Protein AF-0000000078542014 (afdb_homodimer)

Organism: NCBI:txid53326

Sequence (682 aa):
MGPLLVRSERTQERKVWVCLFTCMTTRAVHLEAVIDNSTAQFLLAFRRFIARRGAPELVLSDNAPTFKLGREVLTNELVKMKDEEIIHNFTTEHNFRWNFITPLSPWKGGFYERLVGSVKTALKKTIPRQILDLPKLQTLICEVEAVLNTRPITSVPTNTAEEAYVLRPIDLISPYFRLGQLNGPVGTRAFYNESNETDSQASITLYYTVLRESLDAFWNIWRKEYLQLLGEKNILLPNKKQGARKGPSVGDVVLMKQENTPRSRWPLGLVIGLNKSTDGAYRSAQVRTSKNTILDRSINQLLPLEITAATEETAKGTSTGPTPSRIQPTRAAKQKRANRNMGPLLVRSERTQERKVWVCLFTCMTTRAVHLEAVIDNSTAQFLLAFRRFIARRGAPELVLSDNAPTFKLGREVLTNELVKMKDEEIIHNFTTEHNFRWNFITPLSPWKGGFYERLVGSVKTALKKTIPRQILDLPKLQTLICEVEAVLNTRPITSVPTNTAEEAYVLRPIDLISPYFRLGQLNGPVGTRAFYNESNETDSQASITLYYTVLRESLDAFWNIWRKEYLQLLGEKNILLPNKKQGARKGPSVGDVVLMKQENTPRSRWPLGLVIGLNKSTDGAYRSAQVRTSKNTILDRSINQLLPLEITAATEETAKGTSTGPTPSRIQPTRAAKQKRANRN

Radius of gyration: 29.12 Å; Cα contacts (8 Å, |Δi|>4): 968; chains: 2; bounding box: 64×90×136 Å

InterPro domains:
  IPR001584 Integrase, catalytic core [PS50994] (1-169)
  IPR012337 Ribonuclease H-like superfamily [SSF53098] (11-159)
  IPR036397 Ribonuclease H superfamily [G3DSA:3.30.420.10] (1-176)
  IPR040676 Domain of unknown function DUF5641 [PF18701] (209-305)

Structure (mmCIF, N/CA/C/O backbone):
data_AF-0000000078542014-model_v1
#
loop_
_entity.id
_entity.type
_entity.pdbx_description
1 polymer 'Integrase catalytic domain-containing protein'
#
loop_
_atom_site.group_PDB
_atom_site.id
_atom_site.type_symbol
_atom_site.label_atom_id
_atom_site.label_alt_id
_atom_site.label_comp_id
_atom_site.label_asym_id
_atom_site.label_entity_id
_atom_site.label_seq_id
_atom_site.pdbx_PDB_ins_code
_atom_site.Cartn_x
_atom_site.Cartn_y
_atom_site.Cartn_z
_atom_site.occupancy
_atom_site.B_iso_or_equiv
_atom_site.auth_seq_id
_atom_site.auth_comp_id
_atom_site.auth_asym_id
_atom_site.auth_atom_id
_atom_site.pdbx_PDB_model_num
ATOM 1 N N . MET A 1 1 ? 9.289 15.68 -7.492 1 81.25 1 MET A N 1
ATOM 2 C CA . MET A 1 1 ? 9.961 16.641 -6.613 1 81.25 1 MET A CA 1
ATOM 3 C C . MET A 1 1 ? 11.43 16.266 -6.438 1 81.25 1 MET A C 1
ATOM 5 O O . MET A 1 1 ? 11.766 15.086 -6.305 1 81.25 1 MET A O 1
ATOM 9 N N . GLY A 1 2 ? 12.297 17.094 -6.469 1 79.56 2 GLY A N 1
ATOM 10 C CA . GLY A 1 2 ? 13.734 16.891 -6.316 1 79.56 2 GLY A CA 1
ATOM 11 C C . GLY A 1 2 ? 14.555 17.969 -7.008 1 79.56 2 GLY A C 1
ATOM 12 O O . GLY A 1 2 ? 14.008 18.938 -7.523 1 79.56 2 GLY A O 1
ATOM 13 N N . PRO A 1 3 ? 15.852 17.969 -6.887 1 85.38 3 PRO A N 1
ATOM 14 C CA . PRO A 1 3 ? 16.656 16.875 -6.348 1 85.38 3 PRO A CA 1
ATOM 15 C C . PRO A 1 3 ? 16.812 16.953 -4.832 1 85.38 3 PRO A C 1
ATOM 17 O O . PRO A 1 3 ? 16.891 18.047 -4.273 1 85.38 3 PRO A O 1
ATOM 20 N N . LEU A 1 4 ? 16.812 15.75 -4.25 1 85 4 LEU A N 1
ATOM 21 C CA . LEU A 1 4 ? 17.188 15.555 -2.855 1 85 4 LEU A CA 1
ATOM 22 C C . LEU A 1 4 ? 18.547 14.875 -2.748 1 85 4 LEU A C 1
ATOM 24 O O . LEU A 1 4 ? 18.906 14.062 -3.6 1 85 4 LEU A O 1
ATOM 28 N N . LEU A 1 5 ? 19.297 15.234 -1.814 1 83 5 LEU A N 1
ATOM 29 C CA . LEU A 1 5 ? 20.625 14.648 -1.667 1 83 5 LEU A CA 1
ATOM 30 C C . LEU A 1 5 ? 20.625 13.562 -0.597 1 83 5 LEU A C 1
ATOM 32 O O . LEU A 1 5 ? 20.188 13.797 0.533 1 83 5 LEU A O 1
ATOM 36 N N . VAL A 1 6 ? 21.031 12.375 -1.06 1 83.12 6 VAL A N 1
ATOM 37 C CA . VAL A 1 6 ? 21.109 11.258 -0.126 1 83.12 6 VAL A CA 1
ATOM 38 C C . VAL A 1 6 ? 22.531 10.703 -0.094 1 83.12 6 VAL A C 1
ATOM 40 O O . VAL A 1 6 ? 23.281 10.852 -1.061 1 83.12 6 VAL A O 1
ATOM 43 N N . ARG A 1 7 ? 22.797 10.094 1.01 1 80.12 7 ARG A N 1
ATOM 44 C CA . ARG A 1 7 ? 24.109 9.484 1.174 1 80.12 7 ARG A CA 1
ATOM 45 C C . ARG A 1 7 ? 24.219 8.188 0.382 1 80.12 7 ARG A C 1
ATOM 47 O O . ARG A 1 7 ? 23.281 7.395 0.354 1 80.12 7 ARG A O 1
ATOM 54 N N . SER A 1 8 ? 25.266 8.086 -0.461 1 72.88 8 SER A N 1
ATOM 55 C CA . SER A 1 8 ? 25.516 6.855 -1.208 1 72.88 8 SER A CA 1
ATOM 56 C C . SER A 1 8 ? 26.797 6.18 -0.755 1 72.88 8 SER A C 1
ATOM 58 O O . SER A 1 8 ? 27.656 6.812 -0.132 1 72.88 8 SER A O 1
ATOM 60 N N . GLU A 1 9 ? 26.766 4.82 -0.744 1 61.41 9 GLU A N 1
ATOM 61 C CA . GLU A 1 9 ? 27.953 4.062 -0.34 1 61.41 9 GLU A CA 1
ATOM 62 C C . GLU A 1 9 ? 29.203 4.535 -1.085 1 61.41 9 GLU A C 1
ATOM 64 O O . GLU A 1 9 ? 30.297 4.535 -0.529 1 61.41 9 GLU A O 1
ATOM 69 N N . ARG A 1 10 ? 29.016 4.777 -2.355 1 54.25 10 ARG A N 1
ATOM 70 C CA . ARG A 1 10 ? 30.188 5.004 -3.184 1 54.25 10 ARG A CA 1
ATOM 71 C C . ARG A 1 10 ? 30.625 6.465 -3.135 1 54.25 10 ARG A C 1
ATOM 73 O O . ARG A 1 10 ? 31.828 6.762 -3.094 1 54.25 10 ARG A O 1
ATOM 80 N N . THR A 1 11 ? 29.578 7.227 -3.443 1 59.88 11 THR A N 1
ATOM 81 C CA . THR A 1 11 ? 29.844 8.664 -3.518 1 59.88 11 THR A CA 1
ATOM 82 C C . THR A 1 11 ? 29.281 9.375 -2.293 1 59.88 11 THR A C 1
ATOM 84 O O . THR A 1 11 ? 28.438 8.828 -1.573 1 59.88 11 THR A O 1
ATOM 87 N N . GLN A 1 12 ? 29.859 10.5 -1.961 1 66.06 12 GLN A N 1
ATOM 88 C CA . GLN A 1 12 ? 29.453 11.32 -0.822 1 66.06 12 GLN A CA 1
ATOM 89 C C . GLN A 1 12 ? 28 11.727 -0.926 1 66.06 12 GLN A C 1
ATOM 91 O O . GLN A 1 12 ? 27.281 11.758 0.079 1 66.06 12 GLN A O 1
ATOM 96 N N . GLU A 1 13 ? 27.484 11.914 -2.232 1 77.31 13 GLU A N 1
ATOM 97 C CA . GLU A 1 13 ? 26.109 12.375 -2.344 1 77.31 13 GLU A CA 1
ATOM 98 C C . GLU A 1 13 ? 25.5 11.977 -3.686 1 77.31 13 GLU A C 1
ATOM 100 O O . GLU A 1 13 ? 26.188 11.953 -4.707 1 77.31 13 GLU A O 1
ATOM 105 N N . ARG A 1 14 ? 24.312 11.469 -3.625 1 83 14 ARG A N 1
ATOM 106 C CA . ARG A 1 14 ? 23.547 11.156 -4.828 1 83 14 ARG A CA 1
ATOM 107 C C . ARG A 1 14 ? 22.219 11.914 -4.852 1 83 14 ARG A C 1
ATOM 109 O O . ARG A 1 14 ? 21.562 12.07 -3.814 1 83 14 ARG A O 1
ATOM 116 N N . LYS A 1 15 ? 21.938 12.344 -6.035 1 86.19 15 LYS A N 1
ATOM 117 C CA . LYS A 1 15 ? 20.672 13.039 -6.207 1 86.19 15 LYS A CA 1
ATOM 118 C C . LYS A 1 15 ? 19.531 12.047 -6.422 1 86.19 15 LYS A C 1
ATOM 120 O O . LYS A 1 15 ? 19.672 11.086 -7.184 1 86.19 15 LYS A O 1
ATOM 125 N N . VAL A 1 16 ? 18.453 12.242 -5.664 1 89.5 16 VAL A N 1
ATOM 126 C CA . VAL A 1 16 ? 17.266 11.414 -5.793 1 89.5 16 VAL A CA 1
ATOM 127 C C . VAL A 1 16 ? 16.031 12.305 -5.914 1 89.5 16 VAL A C 1
ATOM 129 O O . VAL A 1 16 ? 16.094 13.5 -5.613 1 89.5 16 VAL A O 1
ATOM 132 N N . TRP A 1 17 ? 14.977 11.758 -6.469 1 89.69 17 TRP A N 1
ATOM 133 C CA . TRP A 1 17 ? 13.711 12.461 -6.633 1 89.69 17 TRP A CA 1
ATOM 134 C C . TRP A 1 17 ? 12.562 11.68 -5.992 1 89.69 17 TRP A C 1
ATOM 136 O O . TRP A 1 17 ? 12.727 10.508 -5.637 1 89.69 17 TRP A O 1
ATOM 146 N N . VAL A 1 18 ? 11.508 12.336 -5.762 1 91.69 18 VAL A N 1
ATOM 147 C CA . VAL A 1 18 ? 10.297 11.711 -5.242 1 91.69 18 VAL A CA 1
ATOM 148 C C . VAL A 1 18 ? 9.133 11.953 -6.199 1 91.69 18 VAL A C 1
ATOM 150 O O . VAL A 1 18 ? 8.844 13.102 -6.547 1 91.69 18 VAL A O 1
ATOM 153 N N . CYS A 1 19 ? 8.578 10.891 -6.684 1 90.62 19 CYS A N 1
ATOM 154 C CA . CYS A 1 19 ? 7.355 10.977 -7.48 1 90.62 19 CYS A CA 1
ATOM 155 C C . CYS A 1 19 ? 6.125 11.078 -6.586 1 90.62 19 CYS A C 1
ATOM 157 O O . CYS A 1 19 ? 5.961 10.281 -5.656 1 90.62 19 CYS A O 1
ATOM 159 N N . LEU A 1 20 ? 5.348 12.062 -6.891 1 91.25 20 LEU A N 1
ATOM 160 C CA . LEU A 1 20 ? 4.125 12.273 -6.121 1 91.25 20 LEU A CA 1
ATOM 161 C C . LEU A 1 20 ? 2.893 12.039 -6.988 1 91.25 20 LEU A C 1
ATOM 163 O O . LEU A 1 20 ? 2.748 12.648 -8.047 1 91.25 20 LEU A O 1
ATOM 167 N N . PHE A 1 21 ? 2.045 11.055 -6.582 1 90 21 PHE A N 1
ATOM 168 C CA . PHE A 1 21 ? 0.749 10.789 -7.195 1 90 21 PHE A CA 1
ATOM 169 C C . PHE A 1 21 ? -0.384 11.195 -6.262 1 90 21 PHE A C 1
ATOM 171 O O . PHE A 1 21 ? -0.331 10.93 -5.059 1 90 21 PHE A O 1
ATOM 178 N N . THR A 1 22 ? -1.318 11.898 -6.754 1 89.88 22 THR A N 1
ATOM 179 C CA . THR A 1 22 ? -2.484 12.266 -5.957 1 89.88 22 THR A CA 1
ATOM 180 C C . THR A 1 22 ? -3.771 11.812 -6.641 1 89.88 22 THR A C 1
ATOM 182 O O . THR A 1 22 ? -3.898 11.914 -7.863 1 89.88 22 THR A O 1
ATOM 185 N N . CYS A 1 23 ? -4.605 11.25 -5.887 1 89.56 23 CYS A N 1
ATOM 186 C CA . CYS A 1 23 ? -5.891 10.812 -6.414 1 89.56 23 CYS A CA 1
ATOM 187 C C . CYS A 1 23 ? -6.953 11.891 -6.242 1 89.56 23 CYS A C 1
ATOM 189 O O . CYS A 1 23 ? -7.16 12.391 -5.133 1 89.56 23 CYS A O 1
ATOM 191 N N . MET A 1 24 ? -7.652 12.148 -7.23 1 83.94 24 MET A N 1
ATOM 192 C CA . MET A 1 24 ? -8.648 13.211 -7.188 1 83.94 24 MET A CA 1
ATOM 193 C C . MET A 1 24 ? -9.953 12.711 -6.578 1 83.94 24 MET A C 1
ATOM 195 O O . MET A 1 24 ? -10.805 13.508 -6.164 1 83.94 24 MET A O 1
ATOM 199 N N . THR A 1 25 ? -10.102 11.469 -6.539 1 85.12 25 THR A N 1
ATOM 200 C CA . THR A 1 25 ? -11.328 10.883 -6.004 1 85.12 25 THR A CA 1
ATOM 201 C C . THR A 1 25 ? -11.219 10.688 -4.492 1 85.12 25 THR A C 1
ATOM 203 O O . THR A 1 25 ? -12.07 11.156 -3.738 1 85.12 25 THR A O 1
ATOM 206 N N . THR A 1 26 ? -10.18 10.109 -4.023 1 89.94 26 THR A N 1
ATOM 207 C CA . THR A 1 26 ? -10.016 9.797 -2.609 1 89.94 26 THR A CA 1
ATOM 208 C C . THR A 1 26 ? -9.195 10.875 -1.904 1 89.94 26 THR A C 1
ATOM 210 O O . THR A 1 26 ? -9.156 10.922 -0.673 1 89.94 26 THR A O 1
ATOM 213 N N . ARG A 1 27 ? -8.453 11.719 -2.67 1 89.44 27 ARG A N 1
ATOM 214 C CA . ARG A 1 27 ? -7.535 12.742 -2.18 1 89.44 27 ARG A CA 1
ATOM 215 C C . ARG A 1 27 ? -6.316 12.109 -1.517 1 89.44 27 ARG A C 1
ATOM 217 O O . ARG A 1 27 ? -5.594 12.773 -0.772 1 89.44 27 ARG A O 1
ATOM 224 N N . ALA A 1 28 ? -6.125 10.836 -1.755 1 93.62 28 ALA A N 1
ATOM 225 C CA . ALA A 1 28 ? -4.953 10.148 -1.223 1 93.62 28 ALA A CA 1
ATOM 226 C C . ALA A 1 28 ? -3.693 10.531 -1.993 1 93.62 28 ALA A C 1
ATOM 228 O O . ALA A 1 28 ? -3.762 10.875 -3.174 1 93.62 28 ALA A O 1
ATOM 229 N N . VAL A 1 29 ? -2.641 10.5 -1.303 1 93.88 29 VAL A N 1
ATOM 230 C CA . VAL A 1 29 ? -1.333 10.797 -1.88 1 93.88 29 VAL A CA 1
ATOM 231 C C . VAL A 1 29 ? -0.468 9.539 -1.859 1 93.88 29 VAL A C 1
ATOM 233 O O . VAL A 1 29 ? -0.533 8.742 -0.915 1 93.88 29 VAL A O 1
ATOM 236 N N . HIS A 1 30 ? 0.258 9.289 -2.896 1 95.19 30 HIS A N 1
ATOM 237 C CA . HIS A 1 30 ? 1.224 8.195 -3 1 95.19 30 HIS A CA 1
ATOM 238 C C . HIS A 1 30 ? 2.605 8.719 -3.377 1 95.19 30 HIS A C 1
ATOM 240 O O . HIS A 1 30 ? 2.738 9.523 -4.305 1 95.19 30 HIS A O 1
ATOM 246 N N . LEU A 1 31 ? 3.607 8.305 -2.596 1 95.5 31 LEU A N 1
ATOM 247 C CA . LEU A 1 31 ? 4.965 8.789 -2.82 1 95.5 31 LEU A CA 1
ATOM 248 C C . LEU A 1 31 ? 5.898 7.637 -3.186 1 95.5 31 LEU A C 1
ATOM 250 O O . LEU A 1 31 ? 5.824 6.562 -2.586 1 95.5 31 LEU A O 1
ATOM 254 N N . GLU A 1 32 ? 6.742 7.852 -4.199 1 95.12 32 GLU A N 1
ATOM 255 C CA . GLU A 1 32 ? 7.766 6.895 -4.613 1 95.12 32 GLU A CA 1
ATOM 256 C C . GLU A 1 32 ? 9.117 7.582 -4.805 1 95.12 32 GLU A C 1
ATOM 258 O O . GLU A 1 32 ? 9.203 8.602 -5.484 1 95.12 32 GLU A O 1
ATOM 263 N N . ALA A 1 33 ? 10.164 6.988 -4.184 1 93.56 33 ALA A N 1
ATOM 264 C CA . ALA A 1 33 ? 11.516 7.496 -4.43 1 93.56 33 ALA A CA 1
ATOM 265 C C . ALA A 1 33 ? 12.078 6.941 -5.73 1 93.56 33 ALA A C 1
ATOM 267 O O . ALA A 1 33 ? 11.898 5.762 -6.043 1 93.56 33 ALA A O 1
ATOM 268 N N . VAL A 1 34 ? 12.688 7.816 -6.523 1 90 34 VAL A N 1
ATOM 269 C CA . VAL A 1 34 ? 13.359 7.402 -7.754 1 90 34 VAL A CA 1
ATOM 270 C C . VAL A 1 34 ? 14.805 7.887 -7.738 1 90 34 VAL A C 1
ATOM 272 O O . VAL A 1 34 ? 15.094 8.984 -7.262 1 90 34 VAL A O 1
ATOM 275 N N . ILE A 1 35 ? 15.695 7.137 -8.297 1 87.81 35 ILE A N 1
ATOM 276 C CA . ILE A 1 35 ? 17.125 7.383 -8.148 1 87.81 35 ILE A CA 1
ATOM 277 C C . ILE A 1 35 ? 17.594 8.352 -9.227 1 87.81 35 ILE A C 1
ATOM 279 O O . ILE A 1 35 ? 18.719 8.852 -9.164 1 87.81 35 ILE A O 1
ATOM 283 N N . ASP A 1 36 ? 16.797 8.617 -10.219 1 83.12 36 ASP A N 1
ATOM 284 C CA . ASP A 1 36 ? 17.109 9.641 -11.211 1 83.12 36 ASP A CA 1
ATOM 285 C C . ASP A 1 36 ? 15.836 10.133 -11.906 1 83.12 36 ASP A C 1
ATOM 287 O O . ASP A 1 36 ? 14.742 9.609 -11.656 1 83.12 36 ASP A O 1
ATOM 291 N N . ASN A 1 37 ? 15.992 11.188 -12.711 1 79.75 37 ASN A N 1
ATOM 292 C CA . ASN A 1 37 ? 14.828 11.836 -13.312 1 79.75 37 ASN A CA 1
ATOM 293 C C . ASN A 1 37 ? 14.547 11.312 -14.711 1 79.75 37 ASN A C 1
ATOM 295 O O . ASN A 1 37 ? 14.062 12.047 -15.57 1 79.75 37 ASN A O 1
ATOM 299 N N . SER A 1 38 ? 14.852 10.086 -14.914 1 78.06 38 SER A N 1
ATOM 300 C CA . SER A 1 38 ? 14.641 9.484 -16.219 1 78.06 38 SER A CA 1
ATOM 301 C C . SER A 1 38 ? 13.227 8.93 -16.359 1 78.06 38 SER A C 1
ATOM 303 O O . SER A 1 38 ? 12.547 8.703 -15.352 1 78.06 38 SER A O 1
ATOM 305 N N . THR A 1 39 ? 12.805 8.727 -17.547 1 76.19 39 THR A N 1
ATOM 306 C CA . THR A 1 39 ? 11.508 8.125 -17.828 1 76.19 39 THR A CA 1
ATOM 307 C C . THR A 1 39 ? 11.461 6.688 -17.312 1 76.19 39 THR A C 1
ATOM 309 O O . THR A 1 39 ? 10.414 6.227 -16.844 1 76.19 39 THR A O 1
ATOM 312 N N . ALA A 1 40 ? 12.539 6.035 -17.375 1 78.31 40 ALA A N 1
ATOM 313 C CA . ALA A 1 40 ? 12.602 4.656 -16.906 1 78.31 40 ALA A CA 1
ATOM 314 C C . ALA A 1 40 ? 12.281 4.578 -15.414 1 78.31 40 ALA A C 1
ATOM 316 O O . ALA A 1 40 ? 11.477 3.738 -14.984 1 78.31 40 ALA A O 1
ATOM 317 N N . GLN A 1 41 ? 12.883 5.477 -14.734 1 83.81 41 GLN A N 1
ATOM 318 C CA . GLN A 1 41 ? 12.664 5.484 -13.289 1 83.81 41 GLN A CA 1
ATOM 319 C C . GLN A 1 41 ? 11.234 5.902 -12.953 1 83.81 41 GLN A C 1
ATOM 321 O O . GLN A 1 41 ? 10.648 5.395 -12 1 83.81 41 GLN A O 1
ATOM 326 N N . PHE A 1 42 ? 10.742 6.762 -13.734 1 83.44 42 PHE A N 1
ATOM 327 C CA . PHE A 1 42 ? 9.352 7.152 -13.539 1 83.44 42 PHE A CA 1
ATOM 328 C C . PHE A 1 42 ? 8.422 5.969 -13.766 1 83.44 42 PHE A C 1
ATOM 330 O O . PHE A 1 42 ? 7.504 5.734 -12.969 1 83.44 42 PHE A O 1
ATOM 337 N N . LEU A 1 43 ? 8.656 5.27 -14.734 1 81.38 43 LEU A N 1
ATOM 338 C CA . LEU A 1 43 ? 7.797 4.141 -15.07 1 81.38 43 LEU A CA 1
ATOM 339 C C . LEU A 1 43 ? 7.871 3.061 -14 1 81.38 43 LEU A C 1
ATOM 341 O O . LEU A 1 43 ? 6.867 2.412 -13.703 1 81.38 43 LEU A O 1
ATOM 345 N N . LEU A 1 44 ? 9.07 2.855 -13.484 1 85.75 44 LEU A N 1
ATOM 346 C CA . LEU A 1 44 ? 9.203 1.914 -12.375 1 85.75 44 LEU A CA 1
ATOM 347 C C . LEU A 1 44 ? 8.375 2.369 -11.18 1 85.75 44 LEU A C 1
ATOM 349 O O . LEU A 1 44 ? 7.684 1.562 -10.555 1 85.75 44 LEU A O 1
ATOM 353 N N . ALA A 1 45 ? 8.453 3.621 -10.945 1 89.44 45 ALA A N 1
ATOM 354 C CA . ALA A 1 45 ? 7.676 4.184 -9.844 1 89.44 45 ALA A CA 1
ATOM 355 C C . ALA A 1 45 ? 6.18 4.039 -10.102 1 89.44 45 ALA A C 1
ATOM 357 O O . ALA A 1 45 ? 5.414 3.721 -9.188 1 89.44 45 ALA A O 1
ATOM 358 N N . PHE A 1 46 ? 5.809 4.262 -11.297 1 86.38 46 PHE A N 1
ATOM 359 C CA . PHE A 1 46 ? 4.406 4.164 -11.688 1 86.38 46 PHE A CA 1
ATOM 360 C C . PHE A 1 46 ? 3.904 2.73 -11.547 1 86.38 46 PHE A C 1
ATOM 362 O O . PHE A 1 46 ? 2.785 2.504 -11.078 1 86.38 46 PHE A O 1
ATOM 369 N N . ARG A 1 47 ? 4.691 1.812 -11.883 1 86.38 47 ARG A N 1
ATOM 370 C CA . ARG A 1 47 ? 4.352 0.4 -11.742 1 86.38 47 ARG A CA 1
ATOM 371 C C . ARG A 1 47 ? 4.199 0.02 -10.273 1 86.38 47 ARG A C 1
ATOM 373 O O . ARG A 1 47 ? 3.299 -0.741 -9.914 1 86.38 47 ARG A O 1
ATOM 380 N N . ARG A 1 48 ? 5.09 0.502 -9.469 1 92.62 48 ARG A N 1
ATOM 381 C CA . ARG A 1 48 ? 4.969 0.237 -8.039 1 92.62 48 ARG A CA 1
ATOM 382 C C . ARG A 1 48 ? 3.695 0.857 -7.477 1 92.62 48 ARG A C 1
ATOM 384 O O . ARG A 1 48 ? 3.02 0.249 -6.645 1 92.62 48 ARG A O 1
ATOM 391 N N . PHE A 1 49 ? 3.406 2.033 -7.988 1 91.06 49 PHE A N 1
ATOM 392 C CA . PHE A 1 49 ? 2.174 2.701 -7.59 1 91.06 49 PHE A CA 1
ATOM 393 C C . PHE A 1 49 ? 0.959 1.843 -7.918 1 91.06 49 PHE A C 1
ATOM 395 O O . PHE A 1 49 ? 0.116 1.591 -7.055 1 91.06 49 PHE A O 1
ATOM 402 N N . ILE A 1 50 ? 0.871 1.343 -9.062 1 87.88 50 ILE A N 1
ATOM 403 C CA . ILE A 1 50 ? -0.26 0.541 -9.516 1 87.88 50 ILE A CA 1
ATOM 404 C C . ILE A 1 50 ? -0.321 -0.763 -8.719 1 87.88 50 ILE A C 1
ATOM 406 O O . ILE A 1 50 ? -1.402 -1.208 -8.328 1 87.88 50 ILE A O 1
ATOM 410 N N . ALA A 1 51 ? 0.776 -1.33 -8.508 1 91 51 ALA A N 1
ATOM 411 C CA . ALA A 1 51 ? 0.84 -2.602 -7.793 1 91 51 ALA A CA 1
ATOM 412 C C . ALA A 1 51 ? 0.348 -2.449 -6.355 1 91 51 ALA A C 1
ATOM 414 O O . ALA A 1 51 ? -0.238 -3.377 -5.793 1 91 51 ALA A O 1
ATOM 415 N N . ARG A 1 52 ? 0.558 -1.286 -5.824 1 92.94 52 ARG A N 1
ATOM 416 C CA . ARG A 1 52 ? 0.246 -1.074 -4.414 1 92.94 52 ARG A CA 1
ATOM 417 C C . ARG A 1 52 ? -1.165 -0.524 -4.242 1 92.94 52 ARG A C 1
ATOM 419 O O . ARG A 1 52 ? -1.857 -0.865 -3.279 1 92.94 52 ARG A O 1
ATOM 426 N N . ARG A 1 53 ? -1.556 0.329 -5.172 1 91.88 53 ARG A N 1
ATOM 427 C CA . ARG A 1 53 ? -2.799 1.068 -4.977 1 91.88 53 ARG A CA 1
ATOM 428 C C . ARG A 1 53 ? -3.844 0.664 -6.008 1 91.88 53 ARG A C 1
ATOM 430 O O . ARG A 1 53 ? -5.016 1.032 -5.895 1 91.88 53 ARG A O 1
ATOM 437 N N . GLY A 1 54 ? -3.492 -0.062 -6.941 1 88 54 GLY A N 1
ATOM 438 C CA . GLY A 1 54 ? -4.391 -0.417 -8.023 1 88 54 GLY A CA 1
ATOM 439 C C . GLY A 1 54 ? -4.273 0.505 -9.227 1 88 54 GLY A C 1
ATOM 440 O O . GLY A 1 54 ? -3.793 1.633 -9.102 1 88 54 GLY A O 1
ATOM 441 N N . ALA A 1 55 ? -4.695 0.011 -10.297 1 85.38 55 ALA A N 1
ATOM 442 C CA . ALA A 1 55 ? -4.613 0.786 -11.531 1 85.38 55 ALA A CA 1
ATOM 443 C C . ALA A 1 55 ? -5.641 1.915 -11.539 1 85.38 55 ALA A C 1
ATOM 445 O O . ALA A 1 55 ? -6.816 1.696 -11.242 1 85.38 55 ALA A O 1
ATOM 446 N N . PRO A 1 56 ? -5.129 3.131 -11.852 1 82.94 56 PRO A N 1
ATOM 447 C CA . PRO A 1 56 ? -6.074 4.242 -11.977 1 82.94 56 PRO A CA 1
ATOM 448 C C . PRO A 1 56 ? -6.898 4.172 -13.266 1 82.94 56 PRO A C 1
ATOM 450 O O . PRO A 1 56 ? -6.504 3.494 -14.219 1 82.94 56 PRO A O 1
ATOM 453 N N . GLU A 1 57 ? -8.023 4.797 -13.266 1 79.69 57 GLU A N 1
ATOM 454 C CA . GLU A 1 57 ? -8.844 4.891 -14.469 1 79.69 57 GLU A CA 1
ATOM 455 C C . GLU A 1 57 ? -8.328 5.984 -15.398 1 79.69 57 GLU A C 1
ATOM 457 O O . GLU A 1 57 ? -8.359 5.828 -16.625 1 79.69 57 GLU A O 1
ATOM 462 N N . LEU A 1 58 ? -7.844 7.043 -14.742 1 79 58 LEU A N 1
ATOM 463 C CA . LEU A 1 58 ? -7.371 8.211 -15.469 1 79 58 LEU A CA 1
ATOM 464 C C . LEU A 1 58 ? -6.152 8.82 -14.789 1 79 58 LEU A C 1
ATOM 466 O O . LEU A 1 58 ? -6.145 9.008 -13.57 1 79 58 LEU A O 1
ATOM 470 N N . VAL A 1 59 ? -5.156 8.992 -15.664 1 81.06 59 VAL A N 1
ATOM 471 C CA . VAL A 1 59 ? -3.959 9.664 -15.18 1 81.06 59 VAL A CA 1
ATOM 472 C C . VAL A 1 59 ? -3.826 11.031 -15.844 1 81.06 59 VAL A C 1
ATOM 474 O O . VAL A 1 59 ? -3.922 11.148 -17.062 1 81.06 59 VAL A O 1
ATOM 477 N N . LEU A 1 60 ? -3.699 12.039 -15.008 1 76.94 60 LEU A N 1
ATOM 478 C CA . LEU A 1 60 ? -3.461 13.391 -15.492 1 76.94 60 LEU A CA 1
ATOM 479 C C . LEU A 1 60 ? -2.059 13.859 -15.117 1 76.94 60 LEU A C 1
ATOM 481 O O . LEU A 1 60 ? -1.604 13.648 -13.992 1 76.94 60 LEU A O 1
ATOM 485 N N . SER A 1 61 ? -1.346 14.258 -16.094 1 76.19 61 SER A N 1
ATOM 486 C CA . SER A 1 61 ? -0.011 14.773 -15.812 1 76.19 61 SER A CA 1
ATOM 487 C C . SER A 1 61 ? 0.264 16.062 -16.578 1 76.19 61 SER A C 1
ATOM 489 O O . SER A 1 61 ? -0.461 16.391 -17.531 1 76.19 61 SER A O 1
ATOM 491 N N . ASP A 1 62 ? 1.144 16.781 -16.031 1 71.31 62 ASP A N 1
ATOM 492 C CA . ASP A 1 62 ? 1.592 17.922 -16.797 1 71.31 62 ASP A CA 1
ATOM 493 C C . ASP A 1 62 ? 2.314 17.5 -18.078 1 71.31 62 ASP A C 1
ATOM 495 O O . ASP A 1 62 ? 2.414 16.297 -18.359 1 71.31 62 ASP A O 1
ATOM 499 N N . ASN A 1 63 ? 2.691 18.469 -18.875 1 63.66 63 ASN A N 1
ATOM 500 C CA . ASN A 1 63 ? 3.25 18.172 -20.203 1 63.66 63 ASN A CA 1
ATOM 501 C C . ASN A 1 63 ? 4.77 18.031 -20.141 1 63.66 63 ASN A C 1
ATOM 503 O O . ASN A 1 63 ? 5.461 18.375 -21.109 1 63.66 63 ASN A O 1
ATOM 507 N N . ALA A 1 64 ? 5.227 17.516 -19.078 1 65.81 64 ALA A N 1
ATOM 508 C CA . ALA A 1 64 ? 6.676 17.328 -19.016 1 65.81 64 ALA A CA 1
ATOM 509 C C . ALA A 1 64 ? 7.121 16.203 -19.953 1 65.81 64 ALA A C 1
ATOM 511 O O . ALA A 1 64 ? 6.414 15.211 -20.109 1 65.81 64 ALA A O 1
ATOM 512 N N . PRO A 1 65 ? 8.227 16.391 -20.578 1 61 65 PRO A N 1
ATOM 513 C CA . PRO A 1 65 ? 8.727 15.406 -21.547 1 61 65 PRO A CA 1
ATOM 514 C C . PRO A 1 65 ? 8.828 14.008 -20.953 1 61 65 PRO A C 1
ATOM 516 O O . PRO A 1 65 ? 8.57 13.016 -21.641 1 61 65 PRO A O 1
ATOM 519 N N . THR A 1 66 ? 9.188 13.969 -19.766 1 62.59 66 THR A N 1
ATOM 520 C CA . THR A 1 66 ? 9.32 12.688 -19.078 1 62.59 66 THR A CA 1
ATOM 521 C C . THR A 1 66 ? 7.988 11.945 -19.047 1 62.59 66 THR A C 1
ATOM 523 O O . THR A 1 66 ? 7.941 10.734 -19.266 1 62.59 66 THR A O 1
ATOM 526 N N . PHE A 1 67 ? 6.953 12.68 -18.969 1 65.88 67 PHE A N 1
ATOM 527 C CA . PHE A 1 67 ? 5.633 12.062 -18.891 1 65.88 67 PHE A CA 1
ATOM 528 C C . PHE A 1 67 ? 5.117 11.695 -20.266 1 65.88 67 PHE A C 1
ATOM 530 O O . PHE A 1 67 ? 4.477 10.656 -20.453 1 65.88 67 PHE A O 1
ATOM 537 N N . LYS A 1 68 ? 5.484 12.5 -21.172 1 61.03 68 LYS A N 1
ATOM 538 C CA . LYS A 1 68 ? 5.09 12.219 -22.547 1 61.03 68 LYS A CA 1
ATOM 539 C C . LYS A 1 68 ? 5.75 10.938 -23.047 1 61.03 68 LYS A C 1
ATOM 541 O O . LYS A 1 68 ? 5.086 10.094 -23.656 1 61.03 68 LYS A O 1
ATOM 546 N N . LEU A 1 69 ? 7.031 10.898 -22.75 1 55.88 69 LEU A N 1
ATOM 547 C CA . LEU A 1 69 ? 7.766 9.695 -23.141 1 55.88 69 LEU A CA 1
ATOM 548 C C . LEU A 1 69 ? 7.258 8.477 -22.375 1 55.88 69 LEU A C 1
ATOM 550 O O . LEU A 1 69 ? 7.145 7.391 -22.938 1 55.88 69 LEU A O 1
ATOM 554 N N . GLY A 1 70 ? 6.984 8.688 -21.172 1 59.84 70 GLY A N 1
ATOM 555 C CA . GLY A 1 70 ? 6.422 7.605 -20.391 1 59.84 70 GLY A CA 1
ATOM 556 C C . GLY A 1 70 ? 5.121 7.07 -20.953 1 59.84 70 GLY A C 1
ATOM 557 O O . GLY A 1 70 ? 4.93 5.855 -21.047 1 59.84 70 GLY A O 1
ATOM 558 N N . ARG A 1 71 ? 4.32 7.988 -21.375 1 59.56 71 ARG A N 1
ATOM 559 C CA . ARG A 1 71 ? 3.053 7.594 -21.984 1 59.56 71 ARG A CA 1
ATOM 560 C C . ARG A 1 71 ? 3.283 6.82 -23.281 1 59.56 71 ARG A C 1
ATOM 562 O O . ARG A 1 71 ? 2.613 5.816 -23.531 1 59.56 71 ARG A O 1
ATOM 569 N N . GLU A 1 72 ? 4.16 7.297 -23.984 1 61.75 72 GLU A N 1
ATOM 570 C CA . GLU A 1 72 ? 4.457 6.668 -25.266 1 61.75 72 GLU A CA 1
ATOM 571 C C . GLU A 1 72 ? 4.977 5.246 -25.078 1 61.75 72 GLU A C 1
ATOM 573 O O . GLU A 1 72 ? 4.574 4.328 -25.797 1 61.75 72 GLU A O 1
ATOM 578 N N . VAL A 1 73 ? 5.793 5.09 -24.141 1 58 73 VAL A N 1
ATOM 579 C CA . VAL A 1 73 ? 6.375 3.781 -23.859 1 58 73 VAL A CA 1
ATOM 580 C C . VAL A 1 73 ? 5.293 2.83 -23.359 1 58 73 VAL A C 1
ATOM 582 O O . VAL A 1 73 ? 5.23 1.672 -23.781 1 58 73 VAL A O 1
ATOM 585 N N . LEU A 1 74 ? 4.535 3.412 -22.531 1 60.59 74 LEU A N 1
ATOM 586 C CA . LEU A 1 74 ? 3.467 2.594 -21.969 1 60.59 74 LEU A CA 1
ATOM 587 C C . LEU A 1 74 ? 2.451 2.211 -23.047 1 60.59 74 LEU A C 1
ATOM 589 O O . LEU A 1 74 ? 1.965 1.078 -23.062 1 60.59 74 LEU A O 1
ATOM 593 N N . THR A 1 75 ? 2.145 3.227 -23.938 1 55.66 75 THR A N 1
ATOM 594 C CA . THR A 1 75 ? 1.187 2.992 -25 1 55.66 75 THR A CA 1
ATOM 595 C C . THR A 1 75 ? 1.746 2.002 -26.031 1 55.66 75 THR A C 1
ATOM 597 O O . THR A 1 75 ? 1.019 1.145 -26.531 1 55.66 75 THR A O 1
ATOM 600 N N . ASN A 1 76 ? 2.922 2.217 -26.344 1 52.06 76 ASN A N 1
ATOM 601 C CA . ASN A 1 76 ? 3.564 1.336 -27.312 1 52.06 76 ASN A CA 1
ATOM 602 C C . ASN A 1 76 ? 3.723 -0.079 -26.766 1 52.06 76 ASN A C 1
ATOM 604 O O . ASN A 1 76 ? 3.523 -1.057 -27.484 1 52.06 76 ASN A O 1
ATOM 608 N N . GLU A 1 77 ? 4.242 -0.03 -25.625 1 49.88 77 GLU A N 1
ATOM 609 C CA . GLU A 1 77 ? 4.355 -1.348 -25.016 1 49.88 77 GLU A CA 1
ATOM 610 C C . GLU A 1 77 ? 2.986 -1.998 -24.844 1 49.88 77 GLU A C 1
ATOM 612 O O . GLU A 1 77 ? 2.846 -3.213 -25 1 49.88 77 GLU A O 1
ATOM 617 N N . LEU A 1 78 ? 2.047 -1.023 -24.594 1 45.34 78 LEU A N 1
ATOM 618 C CA . LEU A 1 78 ? 0.673 -1.506 -24.516 1 45.34 78 LEU A CA 1
ATOM 619 C C . LEU A 1 78 ? 0.125 -1.807 -25.906 1 45.34 78 LEU A C 1
ATOM 621 O O . LEU A 1 78 ? -0.666 -2.736 -26.078 1 45.34 78 LEU A O 1
ATOM 625 N N . VAL A 1 79 ? 0.365 -1.025 -26.953 1 40.56 79 VAL A N 1
ATOM 626 C CA . VAL A 1 79 ? -0.108 -1.221 -28.312 1 40.56 79 VAL A CA 1
ATOM 627 C C . VAL A 1 79 ? 0.524 -2.479 -28.906 1 40.56 79 VAL A C 1
ATOM 629 O O . VAL A 1 79 ? -0.138 -3.24 -29.625 1 40.56 79 VAL A O 1
ATOM 632 N N . LYS A 1 80 ? 1.676 -2.641 -28.844 1 39.66 80 LYS A N 1
ATOM 633 C CA . LYS A 1 80 ? 2.205 -3.859 -29.453 1 39.66 80 LYS A CA 1
ATOM 634 C C . LYS A 1 80 ? 1.477 -5.094 -28.922 1 39.66 80 LYS A C 1
ATOM 636 O O . LYS A 1 80 ? 1.438 -6.129 -29.594 1 39.66 80 LYS A O 1
ATOM 641 N N . MET A 1 81 ? 0.828 -4.934 -27.828 1 33.97 81 MET A N 1
ATOM 642 C CA . MET A 1 81 ? -0.027 -6.004 -27.328 1 33.97 81 MET A CA 1
ATOM 643 C C . MET A 1 81 ? -1.347 -6.055 -28.094 1 33.97 81 MET A C 1
ATOM 645 O O . MET A 1 81 ? -2.162 -6.953 -27.875 1 33.97 81 MET A O 1
ATOM 649 N N . LYS A 1 82 ? -1.816 -5.07 -28.797 1 33.69 82 LYS A N 1
ATOM 650 C CA . LYS A 1 82 ? -3.061 -5.055 -29.562 1 33.69 82 LYS A CA 1
ATOM 651 C C . LYS A 1 82 ? -3.037 -6.102 -30.672 1 33.69 82 LYS A C 1
ATOM 653 O O . LYS A 1 82 ? -4.09 -6.578 -31.094 1 33.69 82 LYS A O 1
ATOM 658 N N . ASP A 1 83 ? -2.115 -6.418 -31.469 1 31.66 83 ASP A N 1
ATOM 659 C CA . ASP A 1 83 ? -2.404 -7.328 -32.562 1 31.66 83 ASP A CA 1
ATOM 660 C C . ASP A 1 83 ? -2.932 -8.664 -32.062 1 31.66 83 ASP A C 1
ATOM 662 O O . ASP A 1 83 ? -3.342 -9.523 -32.844 1 31.66 83 ASP A O 1
ATOM 666 N N . GLU A 1 84 ? -2.502 -9.422 -31.094 1 31.23 84 GLU A N 1
ATOM 667 C CA . GLU A 1 84 ? -3.244 -10.664 -30.875 1 31.23 84 GLU A CA 1
ATOM 668 C C . GLU A 1 84 ? -4.641 -10.383 -30.328 1 31.23 84 GLU A C 1
ATOM 670 O O . GLU A 1 84 ? -4.836 -9.445 -29.562 1 31.23 84 GLU A O 1
ATOM 675 N N . GLU A 1 85 ? -5.902 -11.07 -30.922 1 29.98 85 GLU A N 1
ATOM 676 C CA . GLU A 1 85 ? -7.355 -11.023 -30.797 1 29.98 85 GLU A CA 1
ATOM 677 C C . GLU A 1 85 ? -7.766 -10.797 -29.344 1 29.98 85 GLU A C 1
ATOM 679 O O . GLU A 1 85 ? -8.719 -10.07 -29.062 1 29.98 85 GLU A O 1
ATOM 684 N N . ILE A 1 86 ? -7.848 -12.062 -28.547 1 26.89 86 ILE A N 1
ATOM 685 C CA . ILE A 1 86 ? -8.625 -12.508 -27.406 1 26.89 86 ILE A CA 1
ATOM 686 C C . ILE A 1 86 ? -8.422 -11.547 -26.234 1 26.89 86 ILE A C 1
ATOM 688 O O . ILE A 1 86 ? -9.023 -11.719 -25.172 1 26.89 86 ILE A O 1
ATOM 692 N N . ILE A 1 87 ? -7.363 -11.125 -26.125 1 28.48 87 ILE A N 1
ATOM 693 C CA . ILE A 1 87 ? -7.363 -10.672 -24.75 1 28.48 87 ILE A CA 1
ATOM 694 C C . ILE A 1 87 ? -8.469 -9.633 -24.547 1 28.48 87 ILE A C 1
ATOM 696 O O . ILE A 1 87 ? -8.234 -8.43 -24.703 1 28.48 87 ILE A O 1
ATOM 700 N N . HIS A 1 88 ? -9.625 -9.711 -25.344 1 27.41 88 HIS A N 1
ATOM 701 C CA . HIS A 1 88 ? -10.828 -8.938 -25.078 1 27.41 88 HIS A CA 1
ATOM 702 C C . HIS A 1 88 ? -11.219 -9.031 -23.609 1 27.41 88 HIS A C 1
ATOM 704 O O . HIS A 1 88 ? -11.812 -8.102 -23.047 1 27.41 88 HIS A O 1
ATOM 710 N N . ASN A 1 89 ? -11.781 -10.32 -23.234 1 26.91 89 ASN A N 1
ATOM 711 C CA . ASN A 1 89 ? -12.508 -10.578 -22 1 26.91 89 ASN A CA 1
ATOM 712 C C . ASN A 1 89 ? -11.672 -10.211 -20.781 1 26.91 89 ASN A C 1
ATOM 714 O O . ASN A 1 89 ? -12.07 -10.508 -19.641 1 26.91 89 ASN A O 1
ATOM 718 N N . PHE A 1 90 ? -10.648 -10.719 -20.75 1 27.03 90 PHE A N 1
ATOM 719 C CA . PHE A 1 90 ? -10.102 -10.406 -19.438 1 27.03 90 PHE A CA 1
ATOM 720 C C . PHE A 1 90 ? -10.562 -9.031 -18.969 1 27.03 90 PHE A C 1
ATOM 722 O O . PHE A 1 90 ? -11.031 -8.227 -19.781 1 27.03 90 PHE A O 1
ATOM 729 N N . THR A 1 91 ? -9.945 -8.375 -17.906 1 29.22 91 THR A N 1
ATOM 730 C CA . THR A 1 91 ? -10.469 -7.051 -17.594 1 29.22 91 THR A CA 1
ATOM 731 C C . THR A 1 91 ? -10.859 -6.316 -18.875 1 29.22 91 THR A C 1
ATOM 733 O O . THR A 1 91 ? -10.352 -6.621 -19.953 1 29.22 91 THR A O 1
ATOM 736 N N . THR A 1 92 ? -12.023 -5.98 -19.172 1 31.3 92 THR A N 1
ATOM 737 C CA . THR A 1 92 ? -12.336 -4.555 -19.203 1 31.3 92 THR A CA 1
ATOM 738 C C . THR A 1 92 ? -11.133 -3.729 -18.75 1 31.3 92 THR A C 1
ATOM 740 O O . THR A 1 92 ? -10.805 -3.693 -17.562 1 31.3 92 THR A O 1
ATOM 743 N N . GLU A 1 93 ? -9.727 -3.99 -18.984 1 38.12 93 GLU A N 1
ATOM 744 C CA . GLU A 1 93 ? -8.281 -3.809 -19.047 1 38.12 93 GLU A CA 1
ATOM 745 C C . GLU A 1 93 ? -7.875 -2.424 -18.547 1 38.12 93 GLU A C 1
ATOM 747 O O . GLU A 1 93 ? -8.289 -1.41 -19.109 1 38.12 93 GLU A O 1
ATOM 752 N N . HIS A 1 94 ? -7.98 -2.32 -17.391 1 41.91 94 HIS A N 1
ATOM 753 C CA . HIS A 1 94 ? -8.102 -1.003 -16.766 1 41.91 94 HIS A CA 1
ATOM 754 C C . HIS A 1 94 ? -7.066 -0.034 -17.328 1 41.91 94 HIS A C 1
ATOM 756 O O . HIS A 1 94 ? -5.918 -0.019 -16.891 1 41.91 94 HIS A O 1
ATOM 762 N N . ASN A 1 95 ? -7.023 -0.003 -18.562 1 51.84 95 ASN A N 1
ATOM 763 C CA . ASN A 1 95 ? -6.449 1.083 -19.344 1 51.84 95 ASN A CA 1
ATOM 764 C C . ASN A 1 95 ? -6.746 2.445 -18.734 1 51.84 95 ASN A C 1
ATOM 766 O O . ASN A 1 95 ? -7.879 2.709 -18.312 1 51.84 95 ASN A O 1
ATOM 770 N N . PHE A 1 96 ? -5.742 2.643 -18.078 1 57.81 96 PHE A N 1
ATOM 771 C CA . PHE A 1 96 ? -5.941 4.023 -17.656 1 57.81 96 PHE A CA 1
ATOM 772 C C . PHE A 1 96 ? -5.633 4.988 -18.797 1 57.81 96 PHE A C 1
ATOM 774 O O . PHE A 1 96 ? -4.957 4.625 -19.766 1 57.81 96 PHE A O 1
ATOM 781 N N . ARG A 1 97 ? -6.453 5.832 -18.891 1 68.5 97 ARG A N 1
ATOM 782 C CA . ARG A 1 97 ? -6.199 6.938 -19.812 1 68.5 97 ARG A CA 1
ATOM 783 C C . ARG A 1 97 ? -5.211 7.934 -19.203 1 68.5 97 ARG A C 1
ATOM 785 O O . ARG A 1 97 ? -5.176 8.125 -17.984 1 68.5 97 ARG A O 1
ATOM 792 N N . TRP A 1 98 ? -4.309 8.25 -20.047 1 70.69 98 TRP A N 1
ATOM 793 C CA . TRP A 1 98 ? -3.348 9.266 -19.625 1 70.69 98 TRP A CA 1
ATOM 794 C C . TRP A 1 98 ? -3.547 10.555 -20.422 1 70.69 98 TRP A C 1
ATOM 796 O O . TRP A 1 98 ? -3.346 10.594 -21.625 1 70.69 98 TRP A O 1
ATOM 806 N N . ASN A 1 99 ? -4.059 11.578 -19.812 1 69.44 99 ASN A N 1
ATOM 807 C CA . ASN A 1 99 ? -4.27 12.883 -20.438 1 69.44 99 ASN A CA 1
ATOM 808 C C . ASN A 1 99 ? -3.295 13.93 -19.891 1 69.44 99 ASN A C 1
ATOM 810 O O . ASN A 1 99 ? -2.895 13.867 -18.734 1 69.44 99 ASN A O 1
ATOM 814 N N . PHE A 1 100 ? -2.822 14.688 -20.844 1 68.5 100 PHE A N 1
ATOM 815 C CA . PHE A 1 100 ? -1.968 15.797 -20.438 1 68.5 100 PHE A CA 1
ATOM 816 C C . PHE A 1 100 ? -2.791 17.047 -20.203 1 68.5 100 PHE A C 1
ATOM 818 O O . PHE A 1 100 ? -3.719 17.344 -20.969 1 68.5 100 PHE A O 1
ATOM 825 N N . ILE A 1 101 ? -2.713 17.562 -19.031 1 62.19 101 ILE A N 1
ATOM 826 C CA . ILE A 1 101 ? -3.508 18.734 -18.688 1 62.19 101 ILE A CA 1
ATOM 827 C C . ILE A 1 101 ? -2.953 19.969 -19.406 1 62.19 101 ILE A C 1
ATOM 829 O O . ILE A 1 101 ? -1.742 20.078 -19.625 1 62.19 101 ILE A O 1
ATOM 833 N N . THR A 1 102 ? -3.938 20.719 -19.984 1 56.81 102 THR A N 1
ATOM 834 C CA . THR A 1 102 ? -3.572 22.031 -20.5 1 56.81 102 THR A CA 1
ATOM 835 C C . THR A 1 102 ? -3.303 23.016 -19.375 1 56.81 102 THR A C 1
ATOM 837 O O . THR A 1 102 ? -3.883 22.891 -18.297 1 56.81 102 THR A O 1
ATOM 840 N N . PRO A 1 103 ? -2.186 23.688 -19.344 1 52.5 103 PRO A N 1
ATOM 841 C CA . PRO A 1 103 ? -1.823 24.641 -18.281 1 52.5 103 PRO A CA 1
ATOM 842 C C . PRO A 1 103 ? -3.041 25.234 -17.594 1 52.5 103 PRO A C 1
ATOM 844 O O . PRO A 1 103 ? -3 25.516 -16.391 1 52.5 1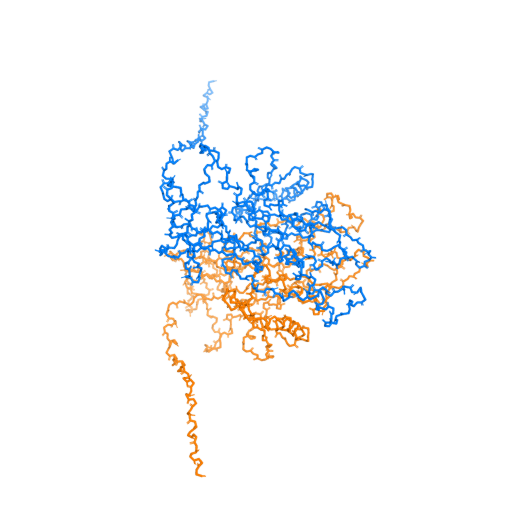03 PRO A O 1
ATOM 847 N N . LEU A 1 104 ? -4.203 25.453 -18.344 1 46.09 104 LEU A N 1
ATOM 848 C CA . LEU A 1 104 ? -5.312 26.234 -17.797 1 46.09 104 LEU A CA 1
ATOM 849 C C . LEU A 1 104 ? -6.48 25.328 -17.422 1 46.09 104 LEU A C 1
ATOM 851 O O . LEU A 1 104 ? -7.625 25.781 -17.359 1 46.09 104 LEU A O 1
ATOM 855 N N . SER A 1 105 ? -6.293 24.203 -17.203 1 50.12 105 SER A N 1
ATOM 856 C CA . SER A 1 105 ? -7.488 23.391 -17.016 1 50.12 105 SER A CA 1
ATOM 857 C C . SER A 1 105 ? -8.086 23.578 -15.625 1 50.12 105 SER A C 1
ATOM 859 O O . SER A 1 105 ? -7.348 23.734 -14.648 1 50.12 105 SER A O 1
ATOM 861 N N . PRO A 1 106 ? -9.383 23.75 -15.555 1 45.31 106 PRO A N 1
ATOM 862 C CA . PRO A 1 106 ? -10.164 24.094 -14.367 1 45.31 106 PRO A CA 1
ATOM 863 C C . PRO A 1 106 ? -9.859 23.203 -13.172 1 45.31 106 PRO A C 1
ATOM 865 O O . PRO A 1 106 ? -10.047 23.594 -12.023 1 45.31 106 PRO A O 1
ATOM 868 N N . TRP A 1 107 ? -9.703 21.906 -13.477 1 46.47 107 TRP A N 1
ATOM 869 C CA . TRP A 1 107 ? -9.438 21.062 -12.328 1 46.47 107 TRP A CA 1
ATOM 870 C C . TRP A 1 107 ? -8.164 21.5 -11.609 1 46.47 107 TRP A C 1
ATOM 872 O O . TRP A 1 107 ? -7.824 20.969 -10.547 1 46.47 107 TRP A O 1
ATOM 882 N N . LYS A 1 108 ? -7.355 22.047 -12.508 1 49.62 108 LYS A N 1
ATOM 883 C CA . LYS A 1 108 ? -6.234 22.766 -11.922 1 49.62 108 LYS A CA 1
ATOM 884 C C . LYS A 1 108 ? -6.668 23.516 -10.664 1 49.62 108 LYS A C 1
ATOM 886 O O . LYS A 1 108 ? -5.949 24.391 -10.172 1 49.62 108 LYS A O 1
ATOM 891 N N . GLY A 1 109 ? -7.887 23.219 -10.406 1 51.72 109 GLY A N 1
ATOM 892 C CA . GLY A 1 109 ? -8.414 23.953 -9.266 1 51.72 109 GLY A CA 1
ATOM 893 C C . GLY A 1 109 ? -7.52 23.875 -8.039 1 51.72 109 GLY A C 1
ATOM 894 O O . GLY A 1 109 ? -6.699 22.953 -7.926 1 51.72 109 GLY A O 1
ATOM 895 N N . GLY A 1 110 ? -7.223 24.906 -7.246 1 61.75 110 GLY A N 1
ATOM 896 C CA . GLY A 1 110 ? -6.355 25.594 -6.309 1 61.75 110 GLY A CA 1
ATOM 897 C C . GLY A 1 110 ? -5.969 24.75 -5.113 1 61.75 110 GLY A C 1
ATOM 898 O O . GLY A 1 110 ? -4.801 24.703 -4.723 1 61.75 110 GLY A O 1
ATOM 899 N N . PHE A 1 111 ? -6.98 23.734 -4.832 1 68.12 111 PHE A N 1
ATOM 900 C CA . PHE A 1 111 ? -6.648 23.203 -3.518 1 68.12 111 PHE A CA 1
ATOM 901 C C . PHE A 1 111 ? -5.637 22.078 -3.633 1 68.12 111 PHE A C 1
ATOM 903 O O . PHE A 1 111 ? -4.668 22.016 -2.871 1 68.12 111 PHE A O 1
ATOM 910 N N . TYR A 1 112 ? -5.699 21.156 -4.734 1 72.5 112 TYR A N 1
ATOM 911 C CA . TYR A 1 112 ? -4.816 20 -4.832 1 72.5 112 TYR A CA 1
ATOM 912 C C . TYR A 1 112 ? -3.4 20.422 -5.199 1 72.5 112 TYR A C 1
ATOM 914 O O . TYR A 1 112 ? -2.428 19.844 -4.711 1 72.5 112 TYR A O 1
ATOM 922 N N . GLU A 1 113 ? -3.391 21.328 -5.98 1 73.94 113 GLU A N 1
ATOM 923 C CA . GLU A 1 113 ? -2.082 21.859 -6.359 1 73.94 113 GLU A CA 1
ATOM 924 C C . GLU A 1 113 ? -1.375 22.484 -5.16 1 73.94 113 GLU A C 1
ATOM 926 O O . GLU A 1 113 ? -0.173 22.281 -4.969 1 73.94 113 GLU A O 1
ATOM 931 N N . ARG A 1 114 ? -2.199 23.188 -4.395 1 78.75 114 ARG A N 1
ATOM 932 C CA . ARG A 1 114 ? -1.628 23.812 -3.211 1 78.75 114 ARG A CA 1
ATOM 933 C C . ARG A 1 114 ? -1.226 22.766 -2.176 1 78.75 114 ARG A C 1
ATOM 935 O O . ARG A 1 114 ? -0.199 22.906 -1.507 1 78.75 114 ARG A O 1
ATOM 942 N N . LEU A 1 115 ? -2.111 21.781 -2.086 1 82.44 115 LEU A N 1
ATOM 943 C CA . LEU A 1 115 ? -1.788 20.703 -1.164 1 82.44 115 LEU A CA 1
ATOM 944 C C . LEU A 1 115 ? -0.491 20.016 -1.571 1 82.44 115 LEU A C 1
ATOM 946 O O . LEU A 1 115 ? 0.392 19.797 -0.737 1 82.44 115 LEU A O 1
ATOM 950 N N . VAL A 1 116 ? -0.365 19.719 -2.859 1 83.19 116 VAL A N 1
ATOM 951 C CA . VAL A 1 116 ? 0.841 19.078 -3.383 1 83.19 116 VAL A CA 1
ATOM 952 C C . VAL A 1 116 ? 2.049 19.984 -3.135 1 83.19 116 VAL A C 1
ATOM 954 O O . VAL A 1 116 ? 3.115 19.516 -2.736 1 83.19 116 VAL A O 1
ATOM 957 N N . GLY A 1 117 ? 1.769 21.266 -3.367 1 86.25 117 GLY A N 1
ATOM 958 C CA . GLY A 1 117 ? 2.826 22.234 -3.1 1 86.25 117 GLY A CA 1
ATOM 959 C C . GLY A 1 117 ? 3.271 22.25 -1.65 1 86.25 117 GLY A C 1
ATOM 960 O O . GLY A 1 117 ? 4.469 22.281 -1.363 1 86.25 117 GLY A O 1
ATOM 961 N N . SER A 1 118 ? 2.363 22.188 -0.783 1 89.81 118 SER A N 1
ATOM 962 C CA . SER A 1 118 ? 2.67 22.188 0.644 1 89.81 118 SER A CA 1
ATOM 963 C C . SER A 1 118 ? 3.451 20.938 1.046 1 89.81 118 SER A C 1
ATOM 965 O O . SER A 1 118 ? 4.375 21.016 1.858 1 89.81 118 SER A O 1
ATOM 967 N N . VAL A 1 119 ? 3.125 19.828 0.468 1 90.19 119 VAL A N 1
ATOM 968 C CA . VAL A 1 119 ? 3.814 18.562 0.754 1 90.19 119 VAL A CA 1
ATOM 969 C C . VAL A 1 119 ? 5.254 18.641 0.252 1 90.19 119 VAL A C 1
ATOM 971 O O . VAL A 1 119 ? 6.188 18.297 0.974 1 90.19 119 VAL A O 1
ATOM 974 N N . LYS A 1 120 ? 5.406 19.141 -0.923 1 88.5 120 LYS A N 1
ATOM 975 C CA . LYS A 1 120 ? 6.734 19.266 -1.518 1 88.5 120 LYS A CA 1
ATOM 976 C C . LYS A 1 120 ? 7.621 20.188 -0.692 1 88.5 120 LYS A C 1
ATOM 978 O O . LYS A 1 120 ? 8.781 19.875 -0.415 1 88.5 120 LYS A O 1
ATOM 983 N N . THR A 1 121 ? 7.043 21.281 -0.268 1 88.62 121 THR A N 1
ATOM 984 C CA . THR A 1 121 ? 7.781 22.266 0.521 1 88.62 121 THR A CA 1
ATOM 985 C C . THR A 1 121 ? 8.18 21.688 1.872 1 88.62 121 THR A C 1
ATOM 987 O O . THR A 1 121 ? 9.336 21.812 2.287 1 88.62 121 THR A O 1
ATOM 990 N N . ALA A 1 122 ? 7.27 21.047 2.453 1 91.94 122 ALA A N 1
ATOM 991 C CA . ALA A 1 122 ? 7.539 20.469 3.762 1 91.94 122 ALA A CA 1
ATOM 992 C C . ALA A 1 122 ? 8.602 19.375 3.662 1 91.94 122 ALA A C 1
ATOM 994 O O . ALA A 1 122 ? 9.5 19.281 4.504 1 91.94 122 ALA A O 1
ATOM 995 N N . LEU A 1 123 ? 8.508 18.578 2.625 1 89.06 123 LEU A N 1
ATOM 996 C CA . LEU A 1 123 ? 9.469 17.5 2.432 1 89.06 123 LEU A CA 1
ATOM 997 C C . LEU A 1 123 ? 10.867 18.047 2.168 1 89.06 123 LEU A C 1
ATOM 999 O O . LEU A 1 123 ? 11.852 17.547 2.717 1 89.06 123 LEU A O 1
ATOM 1003 N N . LYS A 1 124 ? 10.938 19.047 1.422 1 86.69 124 LYS A N 1
ATOM 1004 C CA . LYS A 1 124 ? 12.227 19.641 1.081 1 86.69 124 LYS A CA 1
ATOM 1005 C C . LYS A 1 124 ? 12.891 20.25 2.314 1 86.69 124 LYS A C 1
ATOM 1007 O O . LYS A 1 124 ? 14.109 20.172 2.467 1 86.69 124 LYS A O 1
ATOM 1012 N N . LYS A 1 125 ? 12.156 20.781 3.178 1 87.12 125 LYS A N 1
ATOM 1013 C CA . LYS A 1 125 ? 12.672 21.469 4.355 1 87.12 125 LYS A CA 1
ATOM 1014 C C . LYS A 1 125 ? 13.086 20.469 5.438 1 87.12 125 LYS A C 1
ATOM 1016 O O . LYS A 1 125 ? 13.898 20.797 6.309 1 87.12 125 LYS A O 1
ATOM 1021 N N . THR A 1 126 ? 12.547 19.312 5.418 1 86.69 126 THR A N 1
ATOM 1022 C CA . THR A 1 126 ? 12.711 18.438 6.574 1 86.69 126 THR A CA 1
ATOM 1023 C C . THR A 1 126 ? 13.688 17.312 6.27 1 86.69 126 THR A C 1
ATOM 1025 O O . THR A 1 126 ? 14.227 16.688 7.184 1 86.69 126 THR A O 1
ATOM 1028 N N . ILE A 1 127 ? 13.812 16.969 5.02 1 80.5 127 ILE A N 1
ATOM 1029 C CA . ILE A 1 127 ? 14.75 15.898 4.699 1 80.5 127 ILE A CA 1
ATOM 1030 C C . ILE A 1 127 ? 16.188 16.391 4.914 1 80.5 127 ILE A C 1
ATOM 1032 O O . ILE A 1 127 ? 16.625 17.328 4.254 1 80.5 127 ILE A O 1
ATOM 1036 N N . PRO A 1 128 ? 16.781 15.805 6 1 72.56 128 PRO A N 1
ATOM 1037 C CA . PRO A 1 128 ? 18.156 16.234 6.266 1 72.56 128 PRO A CA 1
ATOM 1038 C C . PRO A 1 128 ? 19.094 15.914 5.117 1 72.56 128 PRO A C 1
ATOM 1040 O O . PRO A 1 128 ? 19.047 14.812 4.555 1 72.56 128 PRO A O 1
ATOM 1043 N N . ARG A 1 129 ? 19.906 16.922 4.84 1 67.19 129 ARG A N 1
ATOM 1044 C CA . ARG A 1 129 ? 20.859 16.766 3.752 1 67.19 129 ARG A CA 1
ATOM 1045 C C . ARG A 1 129 ? 22 15.844 4.156 1 67.19 129 ARG A C 1
ATOM 1047 O O . ARG A 1 129 ? 22.531 15.945 5.262 1 67.19 129 ARG A O 1
ATOM 1054 N N . GLN A 1 130 ? 22.219 14.828 3.354 1 62.66 130 GLN A N 1
ATOM 1055 C CA . GLN A 1 130 ? 23.422 14.008 3.393 1 62.66 130 GLN A CA 1
ATOM 1056 C C . GLN A 1 130 ? 23.406 13.055 4.582 1 62.66 130 GLN A C 1
ATOM 1058 O O . GLN A 1 130 ? 24.453 12.594 5.031 1 62.66 130 GLN A O 1
ATOM 1063 N N . ILE A 1 131 ? 22.219 12.836 5.172 1 71.31 131 ILE A N 1
ATOM 1064 C CA . ILE A 1 131 ? 22.203 11.914 6.305 1 71.31 131 ILE A CA 1
ATOM 1065 C C . ILE A 1 131 ? 21.469 10.633 5.914 1 71.31 131 ILE A C 1
ATOM 1067 O O . ILE A 1 131 ? 21.922 9.531 6.242 1 71.31 131 ILE A O 1
ATOM 1071 N N . LEU A 1 132 ? 20.562 10.836 5.109 1 83.38 132 LEU A N 1
ATOM 1072 C CA . LEU A 1 132 ? 19.734 9.664 4.812 1 83.38 132 LEU A CA 1
ATOM 1073 C C . LEU A 1 132 ? 20.266 8.93 3.582 1 83.38 132 LEU A C 1
ATOM 1075 O O . LEU A 1 132 ? 20.656 9.562 2.6 1 83.38 132 LEU A O 1
ATOM 1079 N N . ASP A 1 133 ? 20.406 7.676 3.758 1 87.12 133 ASP A N 1
ATOM 1080 C CA . ASP A 1 133 ? 20.609 6.855 2.566 1 87.12 133 ASP A CA 1
ATOM 1081 C C . ASP A 1 133 ? 19.266 6.477 1.937 1 87.12 133 ASP A C 1
ATOM 1083 O O . ASP A 1 133 ? 18.203 6.875 2.432 1 87.12 133 ASP A O 1
ATOM 1087 N N . LEU A 1 134 ? 19.312 5.777 0.904 1 87.5 134 LEU A N 1
ATOM 1088 C CA . LEU A 1 134 ? 18.125 5.523 0.1 1 87.5 134 LEU A CA 1
ATOM 1089 C C . LEU A 1 134 ? 17.078 4.73 0.894 1 87.5 134 LEU A C 1
ATOM 1091 O O . LEU A 1 134 ? 15.906 5.094 0.922 1 87.5 134 LEU A O 1
ATOM 1095 N N . PRO A 1 135 ? 17.453 3.645 1.625 1 88.31 135 PRO A N 1
ATOM 1096 C CA . PRO A 1 135 ? 16.438 2.918 2.4 1 88.31 135 PRO A CA 1
ATOM 1097 C C . PRO A 1 135 ? 15.789 3.783 3.473 1 88.31 135 PRO A C 1
ATOM 1099 O O . PRO A 1 135 ? 14.586 3.662 3.719 1 88.31 135 PRO A O 1
ATOM 1102 N N . LYS A 1 136 ? 16.562 4.609 4.043 1 88.31 136 LYS A N 1
ATOM 1103 C CA . LYS A 1 136 ? 16.031 5.5 5.07 1 88.31 136 LYS A CA 1
ATOM 1104 C C . LYS A 1 136 ? 15.094 6.543 4.461 1 88.31 136 LYS A C 1
ATOM 1106 O O . LYS A 1 136 ? 14.055 6.859 5.035 1 88.31 136 LYS A O 1
ATOM 1111 N N . LEU A 1 137 ? 15.508 7.051 3.352 1 90.88 137 LEU A N 1
ATOM 1112 C CA . LEU A 1 137 ? 14.641 8 2.666 1 90.88 137 LEU A CA 1
ATOM 1113 C C . LEU A 1 137 ? 13.328 7.348 2.256 1 90.88 137 LEU A C 1
ATOM 1115 O O . LEU A 1 137 ? 12.258 7.934 2.434 1 90.88 137 LEU A O 1
ATOM 1119 N N . GLN A 1 138 ? 13.406 6.168 1.724 1 93.69 138 GLN A N 1
ATOM 1120 C CA . GLN A 1 138 ? 12.211 5.43 1.317 1 93.69 138 GLN A CA 1
ATOM 1121 C C . GLN A 1 138 ? 11.273 5.207 2.5 1 93.69 138 GLN A C 1
ATOM 1123 O O . GLN A 1 138 ? 10.055 5.348 2.367 1 93.69 138 GLN A O 1
ATOM 1128 N N . THR A 1 139 ? 11.844 4.859 3.588 1 91.62 139 THR A N 1
ATOM 1129 C CA . THR A 1 139 ? 11.047 4.648 4.793 1 91.62 139 THR A CA 1
ATOM 1130 C C . THR A 1 139 ? 10.383 5.945 5.238 1 91.62 139 THR A C 1
ATOM 1132 O O . THR A 1 139 ? 9.188 5.957 5.547 1 91.62 139 THR A O 1
ATOM 1135 N N . LEU A 1 140 ? 11.141 6.977 5.219 1 91.06 140 LEU A N 1
ATOM 1136 C CA . LEU A 1 140 ? 10.617 8.273 5.621 1 91.06 140 LEU A CA 1
ATOM 1137 C C . LEU A 1 140 ? 9.453 8.688 4.723 1 91.06 140 LEU A C 1
ATOM 1139 O O . LEU A 1 140 ? 8.406 9.125 5.211 1 91.06 140 LEU A O 1
ATOM 1143 N N . ILE A 1 141 ? 9.586 8.539 3.432 1 94.06 141 ILE A N 1
ATOM 1144 C CA . ILE A 1 141 ? 8.555 8.984 2.502 1 94.06 141 ILE A CA 1
ATOM 1145 C C . ILE A 1 141 ? 7.301 8.133 2.676 1 94.06 141 ILE A C 1
ATOM 1147 O O . ILE A 1 141 ? 6.18 8.625 2.525 1 94.06 141 ILE A O 1
ATOM 1151 N N . CYS A 1 142 ? 7.473 6.863 2.973 1 94.56 142 CYS A N 1
ATOM 1152 C CA . CYS A 1 142 ? 6.324 6.004 3.254 1 94.56 142 CYS A CA 1
ATOM 1153 C C . CYS A 1 142 ? 5.566 6.492 4.48 1 94.56 142 CYS A C 1
ATOM 1155 O O . CYS A 1 142 ? 4.336 6.516 4.488 1 94.56 142 CYS A O 1
ATOM 1157 N N . GLU A 1 143 ? 6.293 6.816 5.422 1 92.56 143 GLU A N 1
ATOM 1158 C CA . GLU A 1 143 ? 5.668 7.285 6.656 1 92.56 143 GLU A CA 1
ATOM 1159 C C . GLU A 1 143 ? 5.004 8.641 6.457 1 92.56 143 GLU A C 1
ATOM 1161 O O . GLU A 1 143 ? 3.938 8.906 7.02 1 92.56 143 GLU A O 1
ATOM 1166 N N . VAL A 1 144 ? 5.648 9.492 5.719 1 93.94 144 VAL A N 1
ATOM 1167 C CA . VAL A 1 144 ? 5.043 10.773 5.363 1 93.94 144 VAL A CA 1
ATOM 1168 C C . VAL A 1 144 ? 3.727 10.531 4.625 1 93.94 144 VAL A C 1
ATOM 1170 O O . VAL A 1 144 ? 2.721 11.188 4.91 1 93.94 144 VAL A O 1
ATOM 1173 N N . GLU A 1 145 ? 3.756 9.594 3.713 1 95.81 145 GLU A N 1
ATOM 1174 C CA . GLU A 1 145 ? 2.553 9.211 2.98 1 95.81 145 GLU A CA 1
ATOM 1175 C C . GLU A 1 145 ? 1.437 8.797 3.934 1 95.81 145 GLU A C 1
ATOM 1177 O O . GLU A 1 145 ? 0.286 9.203 3.77 1 95.81 145 GLU A O 1
ATOM 1182 N N . ALA A 1 146 ? 1.776 8.023 4.871 1 93.81 146 ALA A N 1
ATOM 1183 C CA . ALA A 1 146 ? 0.792 7.551 5.84 1 93.81 146 ALA A CA 1
ATOM 1184 C C . ALA A 1 146 ? 0.2 8.719 6.629 1 93.81 146 ALA A C 1
ATOM 1186 O O . ALA A 1 146 ? -1.012 8.773 6.852 1 93.81 146 ALA A O 1
ATOM 1187 N N . VAL A 1 147 ? 1.038 9.586 6.996 1 92.56 147 VAL A N 1
ATOM 1188 C CA . VAL A 1 147 ? 0.605 10.758 7.746 1 92.56 147 VAL A CA 1
ATOM 1189 C C . VAL A 1 147 ? -0.353 11.594 6.895 1 92.56 147 VAL A C 1
ATOM 1191 O O . VAL A 1 147 ? -1.421 11.992 7.363 1 92.56 147 VAL A O 1
ATOM 1194 N N . LEU A 1 148 ? -0.021 11.805 5.703 1 94.56 148 LEU A N 1
ATOM 1195 C CA . LEU A 1 148 ? -0.835 12.602 4.789 1 94.56 148 LEU A CA 1
ATOM 1196 C C . LEU A 1 148 ? -2.195 11.945 4.566 1 94.56 148 LEU A C 1
ATOM 1198 O O . LEU A 1 148 ? -3.215 12.641 4.5 1 94.56 148 LEU A O 1
ATOM 1202 N N . ASN A 1 149 ? -2.207 10.641 4.516 1 94.62 149 ASN A N 1
ATOM 1203 C CA . ASN A 1 149 ? -3.418 9.922 4.133 1 94.62 149 ASN A CA 1
ATOM 1204 C C . ASN A 1 149 ? -4.305 9.633 5.344 1 94.62 149 ASN A C 1
ATOM 1206 O O . ASN A 1 149 ? -5.391 9.07 5.203 1 94.62 149 ASN A O 1
ATOM 1210 N N . THR A 1 150 ? -3.857 10.039 6.469 1 92.62 150 THR A N 1
ATOM 1211 C CA . THR A 1 150 ? -4.684 9.859 7.656 1 92.62 150 THR A CA 1
ATOM 1212 C C . THR A 1 150 ? -5.234 11.195 8.141 1 92.62 150 THR A C 1
AT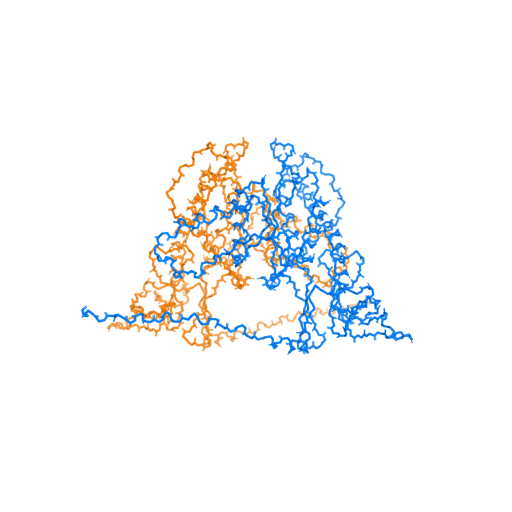OM 1214 O O . THR A 1 150 ? -5.766 11.289 9.25 1 92.62 150 THR A O 1
ATOM 1217 N N . ARG A 1 151 ? -5.121 12.203 7.363 1 92.38 151 ARG A N 1
ATOM 1218 C CA . ARG A 1 151 ? -5.719 13.492 7.691 1 92.38 151 ARG A CA 1
ATOM 1219 C C . ARG A 1 151 ? -7.234 13.453 7.527 1 92.38 151 ARG A C 1
ATOM 1221 O O . ARG A 1 151 ? -7.75 12.734 6.668 1 92.38 151 ARG A O 1
ATOM 1228 N N . PRO A 1 152 ? -7.945 14.258 8.336 1 91.38 152 PRO A N 1
ATOM 1229 C CA . PRO A 1 152 ? -9.406 14.305 8.188 1 91.38 152 PRO A CA 1
ATOM 1230 C C . PRO A 1 152 ? -9.844 15.117 6.973 1 91.38 152 PRO A C 1
ATOM 1232 O O . PRO A 1 152 ? -9.453 16.281 6.828 1 91.38 152 PRO A O 1
ATOM 1235 N N . ILE A 1 153 ? -10.672 14.547 6.137 1 90.75 153 ILE A N 1
ATOM 1236 C CA . ILE A 1 153 ? -11.031 15.273 4.926 1 90.75 153 ILE A CA 1
ATOM 1237 C C . ILE A 1 153 ? -12.5 15.664 4.977 1 90.75 153 ILE A C 1
ATOM 1239 O O . ILE A 1 153 ? -12.898 16.688 4.406 1 90.75 153 ILE A O 1
ATOM 1243 N N . THR A 1 154 ? -13.312 14.82 5.594 1 88.69 154 THR A N 1
ATOM 1244 C CA . THR A 1 154 ? -14.734 15.133 5.707 1 88.69 154 THR A CA 1
ATOM 1245 C C . THR A 1 154 ? -15.383 14.297 6.797 1 88.69 154 THR A C 1
ATOM 1247 O O . THR A 1 154 ? -14.734 13.438 7.402 1 88.69 154 THR A O 1
ATOM 1250 N N . SER A 1 155 ? -16.641 14.695 7.059 1 86.19 155 SER A N 1
ATOM 1251 C CA . SER A 1 155 ? -17.391 13.953 8.062 1 86.19 155 SER A CA 1
ATOM 1252 C C . SER A 1 155 ? -18.625 13.305 7.457 1 86.19 155 SER A C 1
ATOM 1254 O O . SER A 1 155 ? -19.188 13.812 6.488 1 86.19 155 SER A O 1
ATOM 1256 N N . VAL A 1 156 ? -18.828 12.07 7.961 1 79.81 156 VAL A N 1
ATOM 1257 C CA . VAL A 1 156 ? -20.047 11.367 7.562 1 79.81 156 VAL A CA 1
ATOM 1258 C C . VAL A 1 156 ? -21.016 11.312 8.734 1 79.81 156 VAL A C 1
ATOM 1260 O O . VAL A 1 156 ? -20.656 10.914 9.844 1 79.81 156 VAL A O 1
ATOM 1263 N N . PRO A 1 157 ? -22.219 11.906 8.469 1 73.06 157 PRO A N 1
ATOM 1264 C CA . PRO A 1 157 ? -23.203 11.875 9.547 1 73.06 157 PRO A CA 1
ATOM 1265 C C . PRO A 1 157 ? -23.625 10.461 9.922 1 73.06 157 PRO A C 1
ATOM 1267 O O . PRO A 1 157 ? -23.672 9.578 9.062 1 73.06 157 PRO A O 1
ATOM 1270 N N . THR A 1 158 ? -23.516 10.195 11.094 1 71 158 THR A N 1
ATOM 1271 C CA . THR A 1 158 ? -24.062 8.93 11.586 1 71 158 THR A CA 1
ATOM 1272 C C . THR A 1 158 ? -25.531 9.094 11.992 1 71 158 THR A C 1
ATOM 1274 O O . THR A 1 158 ? -26.062 10.195 11.945 1 71 158 THR A O 1
ATOM 1277 N N . ASN A 1 159 ? -26.172 7.91 12.156 1 62.84 159 ASN A N 1
ATOM 1278 C CA . ASN A 1 159 ? -27.594 7.91 12.523 1 62.84 159 ASN A CA 1
ATOM 1279 C C . ASN A 1 159 ? -27.844 8.727 13.789 1 62.84 159 ASN A C 1
ATOM 1281 O O . ASN A 1 159 ? -28.969 9.18 14.023 1 62.84 159 ASN A O 1
ATOM 1285 N N . THR A 1 160 ? -26.891 8.828 14.539 1 60.25 160 THR A N 1
ATOM 1286 C CA . THR A 1 160 ? -27.078 9.625 15.75 1 60.25 160 THR A CA 1
ATOM 1287 C C . THR A 1 160 ? -26.422 11 15.594 1 60.25 160 THR A C 1
ATOM 1289 O O . THR A 1 160 ? -25.266 11.102 15.164 1 60.25 160 THR A O 1
ATOM 1292 N N . ALA A 1 161 ? -27.281 12.07 15.523 1 56.75 161 ALA A N 1
ATOM 1293 C CA . ALA A 1 161 ? -26.859 13.461 15.367 1 56.75 161 ALA A CA 1
ATOM 1294 C C . ALA A 1 161 ? -25.641 13.766 16.234 1 56.75 161 ALA A C 1
ATOM 1296 O O . ALA A 1 161 ? -24.906 14.719 15.969 1 56.75 161 ALA A O 1
ATOM 1297 N N . GLU A 1 162 ? -25.391 12.891 17.156 1 60.06 162 GLU A N 1
ATOM 1298 C CA . GLU A 1 162 ? -24.391 13.219 18.172 1 60.06 162 GLU A CA 1
ATOM 1299 C C . GLU A 1 162 ? -23.031 12.609 17.828 1 60.06 162 GLU A C 1
ATOM 1301 O O . GLU A 1 162 ? -22.031 12.906 18.5 1 60.06 162 GLU A O 1
ATOM 1306 N N . GLU A 1 163 ? -23.078 11.828 16.734 1 65.12 163 GLU A N 1
ATOM 1307 C CA . GLU A 1 163 ? -21.797 11.195 16.438 1 65.12 163 GLU A CA 1
ATOM 1308 C C . GLU A 1 163 ? -21.438 11.375 14.969 1 65.12 163 GLU A C 1
ATOM 1310 O O . GLU A 1 163 ? -22.312 11.406 14.102 1 65.12 163 GLU A O 1
ATOM 1315 N N . ALA A 1 164 ? -20.328 11.969 14.742 1 72.06 164 ALA A N 1
ATOM 1316 C CA . ALA A 1 164 ? -19.844 12.07 13.367 1 72.06 164 ALA A CA 1
ATOM 1317 C C . ALA A 1 164 ? -18.578 11.258 13.164 1 72.06 164 ALA A C 1
ATOM 1319 O O . ALA A 1 164 ? -17.75 11.148 14.078 1 72.06 164 ALA A O 1
ATOM 1320 N N . TYR A 1 165 ? -18.609 10.492 12.086 1 79 165 TYR A N 1
ATOM 1321 C CA . TYR A 1 165 ? -17.422 9.766 11.68 1 79 165 TYR A CA 1
ATOM 1322 C C . TYR A 1 165 ? -16.594 10.57 10.688 1 79 165 TYR A C 1
ATOM 1324 O O . TYR A 1 165 ? -17.141 11.156 9.75 1 79 165 TYR A O 1
ATOM 1332 N N . VAL A 1 166 ? -15.391 10.734 11.023 1 87 166 VAL A N 1
ATOM 1333 C CA . VAL A 1 166 ? -14.508 11.5 10.148 1 87 166 VAL A CA 1
ATOM 1334 C C . VAL A 1 166 ? -13.836 10.562 9.148 1 87 166 VAL A C 1
ATOM 1336 O O . VAL A 1 166 ? -13.32 9.508 9.523 1 87 166 VAL A O 1
ATOM 1339 N N . LEU A 1 167 ? -13.898 10.914 7.922 1 90.31 167 LEU A N 1
ATOM 1340 C CA . LEU A 1 167 ? -13.305 10.109 6.855 1 90.31 167 LEU A CA 1
ATOM 1341 C C . LEU A 1 167 ? -11.93 10.648 6.48 1 90.31 167 LEU A C 1
ATOM 1343 O O . LEU A 1 167 ? -11.734 11.859 6.367 1 90.31 167 LEU A O 1
ATOM 1347 N N . ARG A 1 168 ? -11.047 9.828 6.34 1 93.06 168 ARG A N 1
ATOM 1348 C CA . ARG A 1 168 ? -9.695 10.086 5.84 1 93.06 168 ARG A CA 1
ATOM 1349 C C . ARG A 1 168 ? -9.508 9.508 4.441 1 93.06 168 ARG A C 1
ATOM 1351 O O . ARG A 1 168 ? -10.203 8.57 4.055 1 93.06 168 ARG A O 1
ATOM 1358 N N . PRO A 1 169 ? -8.516 10.078 3.732 1 93.62 169 PRO A N 1
ATOM 1359 C CA . PRO A 1 169 ? -8.273 9.492 2.41 1 93.62 169 PRO A CA 1
ATOM 1360 C C . PRO A 1 169 ? -8.016 7.992 2.465 1 93.62 169 PRO A C 1
ATOM 1362 O O . PRO A 1 169 ? -8.547 7.238 1.644 1 93.62 169 PRO A O 1
ATOM 1365 N N . ILE A 1 170 ? -7.258 7.508 3.438 1 93.25 170 ILE A N 1
ATOM 1366 C CA . ILE A 1 170 ? -6.84 6.113 3.525 1 93.25 170 ILE A CA 1
ATOM 1367 C C . ILE A 1 170 ? -8.055 5.227 3.805 1 93.25 170 ILE A C 1
ATOM 1369 O O . ILE A 1 170 ? -8.062 4.047 3.447 1 93.25 170 ILE A O 1
ATOM 1373 N N . ASP A 1 171 ? -9.086 5.801 4.434 1 91.56 171 ASP A N 1
ATOM 1374 C CA . ASP A 1 171 ? -10.281 5.027 4.75 1 91.56 171 ASP A CA 1
ATOM 1375 C C . ASP A 1 171 ? -11.023 4.625 3.477 1 91.56 171 ASP A C 1
ATOM 1377 O O . ASP A 1 171 ? -11.734 3.619 3.461 1 91.56 171 ASP A O 1
ATOM 1381 N N . LEU A 1 172 ? -10.852 5.434 2.492 1 91.44 172 LEU A N 1
ATOM 1382 C CA . LEU A 1 172 ? -11.516 5.156 1.22 1 91.44 172 LEU A CA 1
ATOM 1383 C C . LEU A 1 172 ? -10.758 4.09 0.436 1 91.44 172 LEU A C 1
ATOM 1385 O O . LEU A 1 172 ? -11.281 3.531 -0.527 1 91.44 172 LEU A O 1
ATOM 1389 N N . ILE A 1 173 ? -9.555 3.848 0.812 1 92.31 173 ILE A N 1
ATOM 1390 C CA . ILE A 1 173 ? -8.711 2.85 0.157 1 92.31 173 ILE A CA 1
ATOM 1391 C C . ILE A 1 173 ? -8.617 1.603 1.035 1 92.31 173 ILE A C 1
ATOM 1393 O O . ILE A 1 173 ? -8.883 0.49 0.577 1 92.31 173 ILE A O 1
ATOM 1397 N N . SER A 1 174 ? -8.242 1.832 2.271 1 91.75 174 SER A N 1
ATOM 1398 C CA . SER A 1 174 ? -8.078 0.795 3.283 1 91.75 174 SER A CA 1
ATOM 1399 C C . SER A 1 174 ? -8.82 1.146 4.562 1 91.75 174 SER A C 1
ATOM 1401 O O . SER A 1 174 ? -8.242 1.688 5.504 1 91.75 174 SER A O 1
ATOM 1403 N N . PRO A 1 175 ? -10.086 0.825 4.73 1 86.81 175 PRO A N 1
ATOM 1404 C CA . PRO A 1 175 ? -10.938 1.279 5.832 1 86.81 175 PRO A CA 1
ATOM 1405 C C . PRO A 1 175 ? -10.43 0.824 7.199 1 86.81 175 PRO A C 1
ATOM 1407 O O . PRO A 1 175 ? -10.75 1.444 8.219 1 86.81 175 PRO A O 1
ATOM 1410 N N . TYR A 1 176 ? -9.586 -0.153 7.312 1 81.69 176 TYR A N 1
ATOM 1411 C CA . TYR A 1 176 ? -9.156 -0.653 8.617 1 81.69 176 TYR A CA 1
ATOM 1412 C C . TYR A 1 176 ? -7.703 -0.291 8.883 1 81.69 176 TYR A C 1
ATOM 1414 O O . TYR A 1 176 ? -7.059 -0.888 9.75 1 81.69 176 TYR A O 1
ATOM 1422 N N . PHE A 1 177 ? -7.363 0.77 8.211 1 88 177 PHE A N 1
ATOM 1423 C CA . PHE A 1 177 ? -5.973 1.198 8.336 1 88 177 PHE A CA 1
ATOM 1424 C C . PHE A 1 177 ? -5.742 1.89 9.68 1 88 177 PHE A C 1
ATOM 1426 O O . PHE A 1 177 ? -6.477 2.809 10.039 1 88 177 PHE A O 1
ATOM 1433 N N . ARG A 1 178 ? -4.672 1.396 10.352 1 82.44 178 ARG A N 1
ATOM 1434 C CA . ARG A 1 178 ? -4.258 2.008 11.609 1 82.44 178 ARG A CA 1
ATOM 1435 C C . ARG A 1 178 ? -2.809 2.479 11.539 1 82.44 178 ARG A C 1
ATOM 1437 O O . ARG A 1 178 ? -1.907 1.689 11.25 1 82.44 178 ARG A O 1
ATOM 1444 N N . LEU A 1 179 ? -2.533 3.754 11.57 1 77.25 179 LEU A N 1
ATOM 1445 C CA . LEU A 1 179 ? -1.202 4.34 11.445 1 77.25 179 LEU A CA 1
ATOM 1446 C C . LEU A 1 179 ? -0.272 3.811 12.531 1 77.25 179 LEU A C 1
ATOM 1448 O O . LEU A 1 179 ? 0.925 3.635 12.297 1 77.25 179 LEU A O 1
ATOM 1452 N N . GLY A 1 180 ? -0.634 3.145 13.422 1 60.91 180 GLY A N 1
ATOM 1453 C CA . GLY A 1 180 ? 0.211 2.736 14.531 1 60.91 180 GLY A CA 1
ATOM 1454 C C . GLY A 1 180 ? 1.058 3.869 15.086 1 60.91 180 GLY A C 1
ATOM 1455 O O . GLY A 1 180 ? 1.27 4.879 14.414 1 60.91 180 GLY A O 1
ATOM 1456 N N . GLN A 1 181 ? 1.233 4.168 16.359 1 52.19 181 GLN A N 1
ATOM 1457 C CA . GLN A 1 181 ? 1.993 5.246 16.984 1 52.19 181 GLN A CA 1
ATOM 1458 C C . GLN A 1 181 ? 3.486 5.102 16.703 1 52.19 181 GLN A C 1
ATOM 1460 O O . GLN A 1 181 ? 4.168 4.297 17.328 1 52.19 181 GLN A O 1
ATOM 1465 N N . LEU A 1 182 ? 3.906 5.199 15.484 1 48.78 182 LEU A N 1
ATOM 1466 C CA . LEU A 1 182 ? 5.359 5.246 15.344 1 48.78 182 LEU A CA 1
ATOM 1467 C C . LEU A 1 182 ? 5.941 6.453 16.062 1 48.78 182 LEU A C 1
ATOM 1469 O O . LEU A 1 182 ? 6.984 6.98 15.664 1 48.78 182 LEU A O 1
ATOM 1473 N N . ASN A 1 183 ? 5.223 7.164 16.875 1 41.91 183 ASN A N 1
ATOM 1474 C CA . ASN A 1 183 ? 5.699 8.383 17.531 1 41.91 183 ASN A CA 1
ATOM 1475 C C . ASN A 1 183 ? 6.727 8.078 18.609 1 41.91 183 ASN A C 1
ATOM 1477 O O . ASN A 1 183 ? 6.445 7.316 19.547 1 41.91 183 ASN A O 1
ATOM 1481 N N . GLY A 1 184 ? 7.949 7.812 18.266 1 39.53 184 GLY A N 1
ATOM 1482 C CA . GLY A 1 184 ? 8.953 7.707 19.312 1 39.53 184 GLY A CA 1
ATOM 1483 C C . GLY A 1 184 ? 9.203 9.023 20.031 1 39.53 184 GLY A C 1
ATOM 1484 O O . GLY A 1 184 ? 8.789 10.078 19.562 1 39.53 184 GLY A O 1
ATOM 1485 N N . PRO A 1 185 ? 9.586 9.047 21.266 1 33 185 PRO A N 1
ATOM 1486 C CA . PRO A 1 185 ? 9.992 10.297 21.906 1 33 185 PRO A CA 1
ATOM 1487 C C . PRO A 1 185 ? 11.023 11.078 21.094 1 33 185 PRO A C 1
ATOM 1489 O O . PRO A 1 185 ? 11.805 10.477 20.344 1 33 185 PRO A O 1
ATOM 1492 N N . VAL A 1 186 ? 10.742 12.352 20.891 1 33.91 186 VAL A N 1
ATOM 1493 C CA . VAL A 1 186 ? 11.719 13.305 20.359 1 33.91 186 VAL A CA 1
ATOM 1494 C C . VAL A 1 186 ? 13.031 13.164 21.125 1 33.91 186 VAL A C 1
ATOM 1496 O O . VAL A 1 186 ? 13.102 13.453 22.312 1 33.91 186 VAL A O 1
ATOM 1499 N N . GLY A 1 187 ? 13.656 11.977 21.156 1 33.56 187 GLY A N 1
ATOM 1500 C CA . GLY A 1 187 ? 14.938 12.086 21.844 1 33.56 187 GLY A CA 1
ATOM 1501 C C . GLY A 1 187 ? 15.867 13.109 21.203 1 33.56 187 GLY A C 1
ATOM 1502 O O . GLY A 1 187 ? 15.602 13.586 20.094 1 33.56 187 GLY A O 1
ATOM 1503 N N . THR A 1 188 ? 16.875 13.586 22.078 1 32.97 188 THR A N 1
ATOM 1504 C CA . THR A 1 188 ? 17.953 14.516 21.75 1 32.97 188 THR A CA 1
ATOM 1505 C C . THR A 1 188 ? 18.625 14.117 20.453 1 32.97 188 THR A C 1
ATOM 1507 O O . THR A 1 188 ? 18.875 12.93 20.203 1 32.97 188 THR A O 1
ATOM 1510 N N . ARG A 1 189 ? 18.672 15.039 19.531 1 35.81 189 ARG A N 1
ATOM 1511 C CA . ARG A 1 189 ? 19.422 15.016 18.266 1 35.81 189 ARG A CA 1
ATOM 1512 C C . ARG A 1 189 ? 20.703 14.211 18.406 1 35.81 189 ARG A C 1
ATOM 1514 O O . ARG A 1 189 ? 21.625 14.609 19.141 1 35.81 189 ARG A O 1
ATOM 1521 N N . ALA A 1 190 ? 20.656 12.93 18.438 1 36.5 190 ALA A N 1
ATOM 1522 C CA . ALA A 1 190 ? 21.969 12.305 18.391 1 36.5 190 ALA A CA 1
ATOM 1523 C C . ALA A 1 190 ? 22.719 12.703 17.125 1 36.5 190 ALA A C 1
ATOM 1525 O O . ALA A 1 190 ? 22.141 12.711 16.031 1 36.5 190 ALA A O 1
ATOM 1526 N N . PHE A 1 191 ? 23.734 13.523 17.297 1 35.59 191 PHE A N 1
ATOM 1527 C CA . PHE A 1 191 ? 24.688 13.867 16.25 1 35.59 191 PHE A CA 1
ATOM 1528 C C . PHE A 1 191 ? 25.203 12.617 15.555 1 35.59 191 PHE A C 1
ATOM 1530 O O . PHE A 1 191 ? 25.562 11.641 16.203 1 35.59 191 PHE A O 1
ATOM 1537 N N . TYR A 1 192 ? 24.766 12.422 14.367 1 39.38 192 TYR A N 1
ATOM 1538 C CA . TYR A 1 192 ? 25.203 11.406 13.414 1 39.38 192 TYR A CA 1
ATOM 1539 C C . TYR A 1 192 ? 26.719 11.367 13.305 1 39.38 192 TYR A C 1
ATOM 1541 O O . TYR A 1 192 ? 27.344 12.328 12.859 1 39.38 192 TYR A O 1
ATOM 1549 N N . ASN A 1 193 ? 27.438 10.82 14.25 1 37.12 193 ASN A N 1
ATOM 1550 C CA . ASN A 1 193 ? 28.812 10.539 13.859 1 37.12 193 ASN A CA 1
ATOM 1551 C C . ASN A 1 193 ? 28.891 9.398 12.852 1 37.12 193 ASN A C 1
ATOM 1553 O O . ASN A 1 193 ? 28.172 8.398 12.984 1 37.12 193 ASN A O 1
ATOM 1557 N N . GLU A 1 194 ? 29.281 9.625 11.672 1 43.53 194 GLU A N 1
ATOM 1558 C CA . GLU A 1 194 ? 29.547 8.828 10.477 1 43.53 194 GLU A CA 1
ATOM 1559 C C . GLU A 1 194 ? 29.984 7.41 10.844 1 43.53 194 GLU A C 1
ATOM 1561 O O . GLU A 1 194 ? 29.703 6.461 10.109 1 43.53 194 GLU A O 1
ATOM 1566 N N . SER A 1 195 ? 30.781 7.227 11.867 1 41.38 195 SER A N 1
ATOM 1567 C CA . SER A 1 195 ? 31.562 6.008 12.031 1 41.38 195 SER A CA 1
ATOM 1568 C C . SER A 1 195 ? 30.688 4.816 12.375 1 41.38 195 SER A C 1
ATOM 1570 O O . SER A 1 195 ? 31.141 3.674 12.383 1 41.38 195 SER A O 1
ATOM 1572 N N . ASN A 1 196 ? 29.469 4.918 12.836 1 43.09 196 ASN A N 1
ATOM 1573 C CA . ASN A 1 196 ? 28.812 3.816 13.539 1 43.09 196 ASN A CA 1
ATOM 1574 C C . ASN A 1 196 ? 27.906 3.016 12.617 1 43.09 196 ASN A C 1
ATOM 1576 O O . ASN A 1 196 ? 26.688 2.953 12.836 1 43.09 196 ASN A O 1
ATOM 1580 N N . GLU A 1 197 ? 28.141 2.967 11.438 1 48.44 197 GLU A N 1
ATOM 1581 C CA . GLU A 1 197 ? 27.391 2.135 10.492 1 48.44 197 GLU A CA 1
ATOM 1582 C C . GLU A 1 197 ? 27.328 0.687 10.977 1 48.44 197 GLU A C 1
ATOM 1584 O O . GLU A 1 197 ? 26.969 -0.212 10.203 1 48.44 197 GLU A O 1
ATOM 1589 N N . THR A 1 198 ? 27.891 0.415 12.195 1 49.69 198 THR A N 1
ATOM 1590 C CA . THR A 1 198 ? 27.812 -0.962 12.672 1 49.69 198 THR A CA 1
ATOM 1591 C C . THR A 1 198 ? 26.406 -1.292 13.148 1 49.69 198 THR A C 1
ATOM 1593 O O . THR A 1 198 ? 25.672 -0.413 13.625 1 49.69 198 THR A O 1
ATOM 1596 N N . ASP A 1 199 ? 25.875 -2.408 12.617 1 57.66 199 ASP A N 1
ATOM 1597 C CA . ASP A 1 199 ? 24.641 -3.037 13.086 1 57.66 199 ASP A CA 1
ATOM 1598 C C . ASP A 1 199 ? 24.578 -3.023 14.609 1 57.66 199 ASP A C 1
ATOM 1600 O O . ASP A 1 199 ? 24.219 -4.027 15.234 1 57.66 199 ASP A O 1
ATOM 1604 N N . SER A 1 200 ? 25.125 -1.911 15.234 1 59.38 200 SER A N 1
ATOM 1605 C CA . SER A 1 200 ? 25.078 -1.79 16.688 1 59.38 200 SER A CA 1
ATOM 1606 C C . SER A 1 200 ? 23.766 -1.146 17.141 1 59.38 200 SER A C 1
ATOM 1608 O O . SER A 1 200 ? 23.078 -0.489 16.344 1 59.38 200 SER A O 1
ATOM 1610 N N . GLN A 1 201 ? 23.312 -1.55 18.297 1 62.91 201 GLN A N 1
ATOM 1611 C CA . GLN A 1 201 ? 22.141 -0.975 18.953 1 62.91 201 GLN A CA 1
ATOM 1612 C C . GLN A 1 201 ? 22.172 0.549 18.891 1 62.91 201 GLN A C 1
ATOM 1614 O O . GLN A 1 201 ? 21.141 1.193 18.688 1 62.91 201 GLN A O 1
ATOM 1619 N N . ALA A 1 202 ? 23.359 1.067 18.953 1 63.53 202 ALA A N 1
ATOM 1620 C CA . ALA A 1 202 ? 23.516 2.52 18.953 1 63.53 202 ALA A CA 1
ATOM 1621 C C . ALA A 1 202 ? 23.203 3.104 17.578 1 63.53 202 ALA A C 1
ATOM 1623 O O . ALA A 1 202 ? 22.531 4.133 17.469 1 63.53 202 ALA A O 1
ATOM 1624 N N . SER A 1 203 ? 23.609 2.408 16.562 1 67.31 203 SER A N 1
ATOM 1625 C CA . SER A 1 203 ? 23.375 2.891 15.203 1 67.31 203 SER A CA 1
ATOM 1626 C C . SER A 1 203 ? 21.891 2.812 14.836 1 67.31 203 SER A C 1
ATOM 1628 O O . SER A 1 203 ? 21.359 3.719 14.195 1 67.31 203 SER A O 1
ATOM 1630 N N . ILE A 1 204 ? 21.328 1.825 15.328 1 70.12 204 ILE A N 1
ATOM 1631 C CA . ILE A 1 204 ? 19.906 1.63 15.047 1 70.12 204 ILE A CA 1
ATOM 1632 C C . ILE A 1 204 ? 19.094 2.711 15.75 1 70.12 204 ILE A C 1
ATOM 1634 O O . ILE A 1 204 ? 18.172 3.287 15.156 1 70.12 204 ILE A O 1
ATOM 1638 N N . THR A 1 205 ? 19.5 2.941 16.906 1 68.31 205 THR A N 1
ATOM 1639 C CA . THR A 1 205 ? 18.797 3.957 17.672 1 68.31 205 THR A CA 1
ATOM 1640 C C . THR A 1 205 ? 18.953 5.332 17.031 1 68.31 205 THR A C 1
ATOM 1642 O O . THR A 1 205 ? 18.016 6.121 17 1 68.31 205 THR A O 1
ATOM 1645 N N . LEU A 1 206 ? 20.078 5.555 16.547 1 69.75 206 LEU A N 1
ATOM 1646 C CA . LEU A 1 206 ? 20.344 6.84 15.906 1 69.75 206 LEU A CA 1
ATOM 1647 C C . LEU A 1 206 ? 19.484 7.023 14.664 1 69.75 206 LEU A C 1
ATOM 1649 O O . LEU A 1 206 ? 18.859 8.062 14.484 1 69.75 206 LEU A O 1
ATOM 1653 N N . TYR A 1 207 ? 19.438 6.02 13.852 1 70.19 207 TYR A N 1
ATOM 1654 C CA . TYR A 1 207 ? 18.656 6.145 12.617 1 70.19 207 TYR A CA 1
ATOM 1655 C C . TYR A 1 207 ? 17.172 6.27 12.922 1 70.19 207 TYR A C 1
ATOM 1657 O O . TYR A 1 207 ? 16.453 7.027 12.258 1 70.19 207 TYR A O 1
ATOM 1665 N N . TYR A 1 208 ? 16.828 5.648 13.883 1 71.5 208 TYR A N 1
ATOM 1666 C CA . TYR A 1 208 ? 15.43 5.73 14.273 1 71.5 208 TYR A CA 1
ATOM 1667 C C . TYR A 1 208 ? 15.07 7.129 14.758 1 71.5 208 TYR A C 1
ATOM 1669 O O . TYR A 1 208 ? 14.016 7.664 14.422 1 71.5 208 TYR A O 1
ATOM 1677 N N . THR A 1 209 ? 16.016 7.66 15.477 1 74.06 209 THR A N 1
ATOM 1678 C CA . THR A 1 209 ? 15.789 9 16 1 74.06 209 THR A CA 1
ATOM 1679 C C . THR A 1 209 ? 15.766 10.023 14.875 1 74.06 209 THR A C 1
ATOM 1681 O O . THR A 1 209 ? 14.906 10.914 14.859 1 74.06 209 THR A O 1
ATOM 1684 N N . VAL A 1 210 ? 16.641 9.836 13.938 1 78 210 VAL A N 1
ATOM 1685 C CA . VAL A 1 210 ? 16.734 10.773 12.82 1 78 210 VAL A CA 1
ATOM 1686 C C . VAL A 1 210 ? 15.445 10.711 12 1 78 210 VAL A C 1
ATOM 1688 O O . VAL A 1 210 ? 14.898 11.75 11.609 1 78 210 VAL A O 1
ATOM 1691 N N . LEU A 1 211 ? 14.969 9.555 11.734 1 83.12 211 LEU A N 1
ATOM 1692 C CA . LEU A 1 211 ? 13.75 9.398 10.953 1 83.12 211 LEU A CA 1
ATOM 1693 C C . LEU A 1 211 ? 12.547 9.938 11.711 1 83.12 211 LEU A C 1
ATOM 1695 O O . LEU A 1 211 ? 11.68 10.602 11.125 1 83.12 211 LEU A O 1
ATOM 1699 N N . ARG A 1 212 ? 12.539 9.68 12.938 1 83.19 212 ARG A N 1
ATOM 1700 C CA . ARG A 1 212 ? 11.445 10.188 13.758 1 83.19 212 ARG A CA 1
ATOM 1701 C C . ARG A 1 212 ? 11.43 11.711 13.773 1 83.19 212 ARG A C 1
ATOM 1703 O O . ARG A 1 212 ? 10.375 12.328 13.602 1 83.19 212 ARG A O 1
ATOM 1710 N N . GLU A 1 213 ? 12.57 12.258 13.953 1 84 213 GLU A N 1
ATOM 1711 C CA . GLU A 1 213 ? 12.672 13.719 14.008 1 84 213 GLU A CA 1
ATOM 1712 C C . GLU A 1 213 ? 12.32 14.344 12.664 1 84 213 GLU A C 1
ATOM 1714 O O . GLU A 1 213 ? 11.68 15.398 12.617 1 84 213 GLU A O 1
ATOM 1719 N N . SER A 1 214 ? 12.781 13.68 11.672 1 87.56 214 SER A N 1
ATOM 1720 C CA . SER A 1 214 ? 12.453 14.18 10.336 1 87.56 214 SER A CA 1
ATOM 1721 C C . SER A 1 214 ? 10.953 14.125 10.086 1 87.56 214 SER A C 1
ATOM 1723 O O . SER A 1 214 ? 10.375 15.055 9.508 1 87.56 214 SER A O 1
ATOM 1725 N N . LEU A 1 215 ? 10.359 13.086 10.508 1 89.75 215 LEU A N 1
ATOM 1726 C CA . LEU A 1 215 ? 8.922 12.938 10.328 1 89.75 215 LEU A CA 1
ATOM 1727 C C . LEU A 1 215 ? 8.164 13.961 11.164 1 89.75 215 LEU A C 1
ATOM 1729 O O . LEU A 1 215 ? 7.176 14.539 10.695 1 89.75 215 LEU A O 1
ATOM 1733 N N . ASP A 1 216 ? 8.609 14.195 12.359 1 88.38 216 ASP A N 1
ATOM 1734 C CA . ASP A 1 216 ? 7.992 15.203 13.219 1 88.38 216 ASP A CA 1
ATOM 1735 C C . ASP A 1 216 ? 8.141 16.594 12.625 1 88.38 216 ASP A C 1
ATOM 1737 O O . ASP A 1 216 ? 7.203 17.406 12.672 1 88.38 216 ASP A O 1
ATOM 1741 N N . ALA A 1 217 ? 9.328 16.797 12.18 1 90.12 217 ALA A N 1
ATOM 1742 C CA . ALA A 1 217 ? 9.562 18.078 11.539 1 90.12 217 ALA A CA 1
ATOM 1743 C C . ALA A 1 217 ? 8.641 18.266 10.336 1 90.12 217 ALA A C 1
ATOM 1745 O O . ALA A 1 217 ? 8.055 19.344 10.164 1 90.12 217 ALA A O 1
ATOM 1746 N N . PHE A 1 218 ? 8.555 17.25 9.578 1 92.56 218 PHE A N 1
ATOM 1747 C CA . PHE A 1 218 ? 7.645 17.312 8.438 1 92.56 218 PHE A CA 1
ATOM 1748 C C . PHE A 1 218 ? 6.223 17.609 8.898 1 92.56 218 PHE A C 1
ATOM 1750 O O . PHE A 1 218 ? 5.562 18.5 8.359 1 92.56 218 PHE A O 1
ATOM 1757 N N . TRP A 1 219 ? 5.758 16.875 9.82 1 92 219 TRP A N 1
ATOM 1758 C CA . TRP A 1 219 ? 4.402 17.031 10.344 1 92 219 TRP A CA 1
ATOM 1759 C C . TRP A 1 219 ? 4.152 18.469 10.797 1 92 219 TRP A C 1
ATOM 1761 O O . TRP A 1 219 ? 3.139 19.062 10.43 1 92 219 TRP A O 1
ATOM 1771 N N . ASN A 1 220 ? 5.059 19 11.5 1 91.69 220 ASN A N 1
ATOM 1772 C CA . ASN A 1 220 ? 4.883 20.344 12.062 1 91.69 220 ASN A CA 1
ATOM 1773 C C . ASN A 1 220 ? 4.809 21.406 10.969 1 91.69 220 ASN A C 1
ATOM 1775 O O . ASN A 1 220 ? 3.955 22.281 11.016 1 91.69 220 ASN A O 1
ATOM 1779 N N . ILE A 1 221 ? 5.621 21.25 10.023 1 92.69 221 ILE A N 1
ATOM 1780 C CA . ILE A 1 221 ? 5.637 22.219 8.93 1 92.69 221 ILE A CA 1
ATOM 1781 C C . ILE A 1 221 ? 4.391 22.031 8.07 1 92.69 221 ILE A C 1
ATOM 1783 O O . ILE A 1 221 ? 3.676 23 7.789 1 92.69 221 ILE A O 1
ATOM 1787 N N . TRP A 1 222 ? 4.129 20.859 7.695 1 94.31 222 TRP A N 1
ATOM 1788 C CA . TRP A 1 222 ? 3.033 20.594 6.773 1 94.31 222 TRP A CA 1
ATOM 1789 C C . TRP A 1 222 ? 1.686 20.875 7.43 1 94.31 222 TRP A C 1
ATOM 1791 O O . TRP A 1 222 ? 0.783 21.422 6.797 1 94.31 222 TRP A O 1
ATOM 1801 N N . ARG A 1 223 ? 1.548 20.469 8.625 1 93.31 223 ARG A N 1
ATOM 1802 C CA . ARG A 1 223 ? 0.296 20.703 9.344 1 93.31 223 ARG A CA 1
ATOM 1803 C C . ARG A 1 223 ? -0.065 22.188 9.344 1 93.31 223 ARG A C 1
ATOM 1805 O O . ARG A 1 223 ? -1.216 22.547 9.094 1 93.31 223 ARG A O 1
ATOM 1812 N N . LYS A 1 224 ? 0.906 22.984 9.648 1 91.38 224 LYS A N 1
ATOM 1813 C CA . LYS A 1 224 ? 0.676 24.422 9.672 1 91.38 224 LYS A CA 1
ATOM 1814 C C . LYS A 1 224 ? 0.213 24.938 8.312 1 91.38 224 LYS A C 1
ATOM 1816 O O . LYS A 1 224 ? -0.75 25.703 8.219 1 91.38 224 LYS A O 1
ATOM 1821 N N . GLU A 1 225 ? 0.875 24.469 7.324 1 90.5 225 GLU A N 1
ATOM 1822 C CA . GLU A 1 225 ? 0.497 24.875 5.969 1 90.5 225 GLU A CA 1
ATOM 1823 C C . GLU A 1 225 ? -0.89 24.344 5.609 1 90.5 225 GLU A C 1
ATOM 1825 O O . GLU A 1 225 ? -1.683 25.062 4.98 1 90.5 225 GLU A O 1
ATOM 1830 N N . TYR A 1 226 ? -1.127 23.188 5.977 1 92.06 226 TYR A N 1
ATOM 1831 C CA . TYR A 1 226 ? -2.41 22.562 5.684 1 92.06 226 TYR A CA 1
ATOM 1832 C C . TYR A 1 226 ? -3.551 23.312 6.359 1 92.06 226 TYR A C 1
ATOM 1834 O O . TYR A 1 226 ? -4.59 23.562 5.746 1 92.06 226 TYR A O 1
ATOM 1842 N N . LEU A 1 227 ? -3.354 23.672 7.559 1 90.62 227 LEU A N 1
ATOM 1843 C CA . LEU A 1 227 ? -4.367 24.422 8.289 1 90.62 227 LEU A CA 1
ATOM 1844 C C . LEU A 1 227 ? -4.594 25.797 7.66 1 90.62 227 LEU A C 1
ATOM 1846 O O . LEU A 1 227 ? -5.727 26.281 7.609 1 90.62 227 LEU A O 1
ATOM 1850 N N . GLN A 1 228 ? -3.512 26.312 7.215 1 88.62 228 GLN A N 1
ATOM 1851 C CA . GLN A 1 228 ? -3.629 27.594 6.527 1 88.62 228 GLN A CA 1
ATOM 1852 C C . GLN A 1 228 ? -4.438 27.453 5.242 1 88.62 228 GLN A C 1
ATOM 1854 O O . GLN A 1 228 ? -5.273 28.312 4.938 1 88.62 228 GLN A O 1
ATOM 1859 N N . LEU A 1 229 ? -4.211 26.438 4.59 1 87.44 229 LEU A N 1
ATOM 1860 C CA . LEU A 1 229 ? -4.934 26.172 3.354 1 87.44 229 LEU A CA 1
ATOM 1861 C C . LEU A 1 229 ? -6.422 25.984 3.627 1 87.44 229 LEU A C 1
ATOM 1863 O O . LEU A 1 229 ? -7.266 26.469 2.873 1 87.44 229 LEU A O 1
ATOM 1867 N N . LEU A 1 230 ? -6.734 25.266 4.621 1 87.06 230 LEU A N 1
ATOM 1868 C CA . LEU A 1 230 ? -8.125 25.047 4.988 1 87.06 230 LEU A CA 1
ATOM 1869 C C . LEU A 1 230 ? -8.812 26.359 5.348 1 87.06 230 LEU A C 1
ATOM 1871 O O . LEU A 1 230 ? -9.984 26.562 5.012 1 87.06 230 LEU A O 1
ATOM 1875 N N . GLY A 1 231 ? -8.109 27.188 5.98 1 83.5 231 GLY A N 1
ATOM 1876 C CA . GLY A 1 231 ? -8.648 28.484 6.34 1 83.5 231 GLY A CA 1
ATOM 1877 C C . GLY A 1 231 ? -8.922 29.375 5.145 1 83.5 231 GLY A C 1
ATOM 1878 O O . GLY A 1 231 ? -9.898 30.125 5.129 1 83.5 231 GLY A O 1
ATOM 1879 N N . GLU A 1 232 ? -8.078 29.266 4.133 1 78.5 232 GLU A N 1
ATOM 1880 C CA . GLU A 1 232 ? -8.195 30.094 2.938 1 78.5 232 GLU A CA 1
ATOM 1881 C C . GLU A 1 232 ? -9.312 29.594 2.029 1 78.5 232 GLU A C 1
ATOM 1883 O O . GLU A 1 232 ? -9.945 30.375 1.314 1 78.5 232 GLU A O 1
ATOM 1888 N N . LYS A 1 233 ? -9.398 28.328 1.831 1 67.81 233 LYS A N 1
ATOM 1889 C CA . LYS A 1 233 ? -10.453 27.766 1 1 67.81 233 LYS A CA 1
ATOM 1890 C C . LYS A 1 233 ? -11.82 28.297 1.398 1 67.81 233 LYS A C 1
ATOM 1892 O O . LYS A 1 233 ? -12.672 28.531 0.541 1 67.81 233 LYS A O 1
ATOM 1897 N N . ASN A 1 234 ? -12.102 28.281 2.525 1 57.75 234 ASN A N 1
ATOM 1898 C CA . ASN A 1 234 ? -13.383 28.734 3.047 1 57.75 234 ASN A CA 1
ATOM 1899 C C . ASN A 1 234 ? -13.664 30.188 2.672 1 57.75 234 ASN A C 1
ATOM 1901 O O . ASN A 1 234 ? -14.82 30.609 2.627 1 57.75 234 ASN A O 1
ATOM 1905 N N . ILE A 1 235 ? -12.586 30.828 2.111 1 51.59 235 ILE A N 1
ATOM 1906 C CA . ILE A 1 235 ? -12.766 32.219 1.7 1 51.59 235 ILE A CA 1
ATOM 1907 C C . ILE A 1 235 ? -13.109 32.281 0.213 1 51.59 235 ILE A C 1
ATOM 1909 O O . ILE A 1 235 ? -13.875 33.125 -0.22 1 51.59 235 ILE A O 1
ATOM 1913 N N . LEU A 1 236 ? -12.727 31.25 -0.736 1 46.16 236 LEU A N 1
ATOM 1914 C CA . LEU A 1 236 ? -12.742 31.406 -2.186 1 46.16 236 LEU A CA 1
ATOM 1915 C C . LEU A 1 236 ? -14.062 30.922 -2.773 1 46.16 236 LEU A C 1
ATOM 1917 O O . LEU A 1 236 ? -14.195 30.812 -3.994 1 46.16 236 LEU A O 1
ATOM 1921 N N . LEU A 1 237 ? -15.055 30.375 -2.24 1 43.84 237 LEU A N 1
ATOM 1922 C CA . LEU A 1 237 ? -16.25 30.047 -3.018 1 43.84 237 LEU A CA 1
ATOM 1923 C C . LEU A 1 237 ? -16.781 31.281 -3.748 1 43.84 237 LEU A C 1
ATOM 1925 O O . LEU A 1 237 ? -17 32.312 -3.133 1 43.84 237 LEU A O 1
ATOM 1929 N N . PRO A 1 238 ? -16.719 31.359 -5.078 1 39.56 238 PRO A N 1
ATOM 1930 C CA . PRO A 1 238 ? -16.953 32.5 -5.965 1 39.56 238 PRO A CA 1
ATOM 1931 C C . PRO A 1 238 ? -18.219 33.281 -5.609 1 39.56 238 PRO A C 1
ATOM 1933 O O . PRO A 1 238 ? -18.281 34.5 -5.77 1 39.56 238 PRO A O 1
ATOM 1936 N N . ASN A 1 239 ? -19.469 32.594 -6.039 1 40.53 239 ASN A N 1
ATOM 1937 C CA . ASN A 1 239 ? -20.703 33.344 -6.254 1 40.53 239 ASN A CA 1
ATOM 1938 C C . ASN A 1 239 ? -21.156 34.062 -4.98 1 40.53 239 ASN A C 1
ATOM 1940 O O . ASN A 1 239 ? -22.25 34.594 -4.926 1 40.53 239 ASN A O 1
ATOM 1944 N N . LYS A 1 240 ? -20.891 33.594 -3.789 1 44.03 240 LYS A N 1
ATOM 1945 C CA . LYS A 1 240 ? -21.516 34.406 -2.732 1 44.03 240 LYS A CA 1
ATOM 1946 C C . LYS A 1 240 ? -20.906 35.781 -2.668 1 44.03 240 LYS A C 1
ATOM 1948 O O . LYS A 1 240 ? -19.719 35.969 -2.898 1 44.03 240 LYS A O 1
ATOM 1953 N N . LYS A 1 241 ? -21.766 36.812 -2.789 1 38.62 241 LYS A N 1
ATOM 1954 C CA . LYS A 1 241 ? -21.484 38.219 -2.49 1 38.62 241 LYS A CA 1
ATOM 1955 C C . LYS A 1 241 ? -20.234 38.375 -1.626 1 38.62 241 LYS A C 1
ATOM 1957 O O . LYS A 1 241 ? -19.781 37.375 -1.021 1 38.62 241 LYS A O 1
ATOM 1962 N N . GLN A 1 242 ? -20.031 39.594 -0.923 1 38.25 242 GLN A N 1
ATOM 1963 C CA . GLN A 1 242 ? -18.891 40 -0.11 1 38.25 242 GLN A CA 1
ATOM 1964 C C . GLN A 1 242 ? -18.281 38.812 0.632 1 38.25 242 GLN A C 1
ATOM 1966 O O . GLN A 1 242 ? -18.891 37.75 0.68 1 38.25 242 GLN A O 1
ATOM 1971 N N . GLY A 1 243 ? -17.172 39 1.702 1 41.44 243 GLY A N 1
ATOM 1972 C CA . GLY A 1 243 ? -16.297 38.531 2.77 1 41.44 243 GLY A CA 1
ATOM 1973 C C . GLY A 1 243 ? -16.922 37.438 3.621 1 41.44 243 GLY A C 1
ATOM 1974 O O . GLY A 1 243 ? -16.469 37.188 4.738 1 41.44 243 GLY A O 1
ATOM 1975 N N . ALA A 1 244 ? -18.109 37.188 3.598 1 44.91 244 ALA A N 1
ATOM 1976 C CA . ALA A 1 244 ? -18.672 36.562 4.789 1 44.91 244 ALA A CA 1
ATOM 1977 C C . ALA A 1 244 ? -18.281 35.094 4.859 1 44.91 244 ALA A C 1
ATOM 1979 O O . ALA A 1 244 ? -18.531 34.312 3.922 1 44.91 244 ALA A O 1
ATOM 1980 N N . ARG A 1 245 ? -17.078 34.75 5.441 1 54.28 245 ARG A N 1
ATOM 1981 C CA . ARG A 1 245 ? -16.703 33.438 5.906 1 54.28 245 ARG A CA 1
ATOM 1982 C C . ARG A 1 245 ? -17.938 32.594 6.266 1 54.28 245 ARG A C 1
ATOM 1984 O O . ARG A 1 245 ? -18.797 33.062 7.035 1 54.28 245 ARG A O 1
ATOM 1991 N N . LYS A 1 246 ? -18.422 31.828 5.352 1 62.56 246 LYS A N 1
ATOM 1992 C CA . LYS A 1 246 ? -19.453 30.953 5.906 1 62.56 246 LYS A CA 1
ATOM 1993 C C . LYS A 1 246 ? -18.984 30.281 7.188 1 62.56 246 LYS A C 1
ATOM 1995 O O . LYS A 1 246 ? -17.969 29.594 7.188 1 62.56 246 LYS A O 1
ATOM 2000 N N . GLY A 1 247 ? -19.281 30.906 8.242 1 72.31 247 GLY A N 1
ATOM 2001 C CA . GLY A 1 247 ? -18.984 30.328 9.539 1 72.31 247 GLY A CA 1
ATOM 2002 C C . GLY A 1 247 ? -19.484 28.906 9.695 1 72.31 247 GLY A C 1
ATOM 2003 O O . GLY A 1 247 ? -20.172 28.391 8.805 1 72.31 247 GLY A O 1
ATOM 2004 N N . PRO A 1 248 ? -19 28.203 10.562 1 83.44 248 PRO A N 1
ATOM 2005 C CA . PRO A 1 248 ? -19.469 26.828 10.852 1 83.44 248 PRO A CA 1
ATOM 2006 C C . PRO A 1 248 ? -20.953 26.781 11.148 1 83.44 248 PRO A C 1
ATOM 2008 O O . PRO A 1 248 ? -21.547 27.766 11.594 1 83.44 248 PRO A O 1
ATOM 2011 N N . SER A 1 249 ? -21.594 25.766 10.734 1 84.12 249 SER A N 1
ATOM 2012 C CA . SER A 1 249 ? -22.984 25.5 11.07 1 84.12 249 SER A CA 1
ATOM 2013 C C . SER A 1 249 ? -23.094 24.391 12.117 1 84.12 249 SER A C 1
ATOM 2015 O O . SER A 1 249 ? -22.203 23.562 12.25 1 84.12 249 SER A O 1
ATOM 2017 N N . VAL A 1 250 ? -24.219 24.531 12.812 1 86.94 250 VAL A N 1
ATOM 2018 C CA . VAL A 1 250 ? -24.469 23.469 13.789 1 86.94 250 VAL A CA 1
ATOM 2019 C C . VAL A 1 250 ? -24.531 22.125 13.078 1 86.94 250 VAL A C 1
ATOM 2021 O O . VAL A 1 250 ? -25.188 21.984 12.039 1 86.94 250 VAL A O 1
ATOM 2024 N N . GLY A 1 251 ? -23.75 21.172 13.57 1 83.94 251 GLY A N 1
ATOM 2025 C CA . GLY A 1 251 ? -23.688 19.859 12.961 1 83.94 251 GLY A CA 1
ATOM 2026 C C . GLY A 1 251 ? -22.422 19.609 12.172 1 83.94 251 GLY A C 1
ATOM 2027 O O . GLY A 1 251 ? -22.125 18.469 11.805 1 83.94 251 GLY A O 1
ATOM 2028 N N . ASP A 1 252 ? -21.688 20.672 12.031 1 85.88 252 ASP A N 1
ATOM 2029 C CA . ASP A 1 252 ? -20.422 20.531 11.289 1 85.88 252 ASP A CA 1
ATOM 2030 C C . ASP A 1 252 ? -19.328 19.953 12.172 1 85.88 252 ASP A C 1
ATOM 2032 O O . ASP A 1 252 ? -19.234 20.281 13.359 1 85.88 252 ASP A O 1
ATOM 2036 N N . VAL A 1 253 ? -18.625 19.094 11.562 1 90.25 253 VAL A N 1
ATOM 2037 C CA . VAL A 1 253 ? -17.375 18.688 12.203 1 90.25 253 VAL A CA 1
ATOM 2038 C C . VAL A 1 253 ? -16.25 19.625 11.758 1 90.25 253 VAL A C 1
ATOM 2040 O O . VAL A 1 253 ? -16.047 19.844 10.562 1 90.25 253 VAL A O 1
ATOM 2043 N N . VAL A 1 254 ? -15.578 20.203 12.734 1 90.94 254 VAL A N 1
ATOM 2044 C CA . VAL A 1 254 ? -14.562 21.203 12.422 1 90.94 254 VAL A CA 1
ATOM 2045 C C . VAL A 1 254 ? -13.242 20.812 13.078 1 90.94 254 VAL A C 1
ATOM 2047 O O . VAL A 1 254 ? -13.219 20.016 14.016 1 90.94 254 VAL A O 1
ATOM 2050 N N . LEU A 1 255 ? -12.195 21.328 12.477 1 92.12 255 LEU A N 1
ATOM 2051 C CA . LEU A 1 255 ? -10.867 21.219 13.078 1 92.12 255 LEU A CA 1
ATOM 2052 C C . LEU A 1 255 ? -10.586 22.406 13.992 1 92.12 255 LEU A C 1
ATOM 2054 O O . LEU A 1 255 ? -10.766 23.562 13.594 1 92.12 255 LEU A O 1
ATOM 2058 N N . MET A 1 256 ? -10.227 22.156 15.203 1 91.31 256 MET A N 1
ATOM 2059 C CA . MET A 1 256 ? -9.891 23.219 16.141 1 91.31 256 MET A CA 1
ATOM 2060 C C . MET A 1 256 ? -8.398 23.547 16.094 1 91.31 256 MET A C 1
ATOM 2062 O O . MET A 1 256 ? -7.562 22.656 16.203 1 91.31 256 MET A O 1
ATOM 2066 N N . LYS A 1 257 ? -8.141 24.781 15.906 1 89.62 257 LYS A N 1
ATOM 2067 C CA . LYS A 1 257 ? -6.746 25.203 15.891 1 89.62 257 LYS A CA 1
ATOM 2068 C C . LYS A 1 257 ? -6.105 25.047 17.266 1 89.62 257 LYS A C 1
ATOM 2070 O O . LYS A 1 257 ? -6.625 25.547 18.266 1 89.62 257 LYS A O 1
ATOM 2075 N N . GLN A 1 258 ? -5.16 24.203 17.359 1 85.69 258 GLN A N 1
ATOM 2076 C CA . GLN A 1 258 ? -4.391 23.953 18.578 1 85.69 258 GLN A CA 1
ATOM 2077 C C . GLN A 1 258 ? -2.895 23.891 18.281 1 85.69 258 GLN A C 1
ATOM 2079 O O . GLN A 1 258 ? -2.482 23.344 17.25 1 85.69 258 GLN A O 1
ATOM 2084 N N . GLU A 1 259 ? -2.172 24.547 19.141 1 82.75 259 GLU A N 1
ATOM 2085 C CA . GLU A 1 259 ? -0.723 24.531 18.953 1 82.75 259 GLU A CA 1
ATOM 2086 C C . GLU A 1 259 ? -0.119 23.234 19.469 1 82.75 259 GLU A C 1
ATOM 2088 O O . GLU A 1 259 ? -0.649 22.609 20.406 1 82.75 259 GLU A O 1
ATOM 2093 N N . ASN A 1 260 ? 0.878 22.734 18.906 1 80.88 260 ASN A N 1
ATOM 2094 C CA . ASN A 1 260 ? 1.729 21.641 19.344 1 80.88 260 ASN A CA 1
ATOM 2095 C C . ASN A 1 260 ? 0.942 20.328 19.453 1 80.88 260 ASN A C 1
ATOM 2097 O O . ASN A 1 260 ? 1.03 19.641 20.469 1 80.88 260 ASN A O 1
ATOM 2101 N N . THR A 1 261 ? 0.182 20.016 18.484 1 83.88 261 THR A N 1
ATOM 2102 C CA . THR A 1 261 ? -0.523 18.734 18.438 1 83.88 261 THR A CA 1
ATOM 2103 C C . THR A 1 261 ? 0.426 17.609 18.047 1 83.88 261 THR A C 1
ATOM 2105 O O . THR A 1 261 ? 1.283 17.781 17.188 1 83.88 261 THR A O 1
ATOM 2108 N N . PRO A 1 262 ? 0.334 16.484 18.812 1 82.38 262 PRO A N 1
ATOM 2109 C CA . PRO A 1 262 ? 1.145 15.336 18.406 1 82.38 262 PRO A CA 1
ATOM 2110 C C . PRO A 1 262 ? 0.896 14.922 16.953 1 82.38 262 PRO A C 1
ATOM 2112 O O . PRO A 1 262 ? -0.138 15.273 16.375 1 82.38 262 PRO A O 1
ATOM 2115 N N . ARG A 1 263 ? 1.886 14.258 16.422 1 85.94 263 ARG A N 1
ATOM 2116 C CA . ARG A 1 263 ? 1.841 13.859 15.023 1 85.94 263 ARG A CA 1
ATOM 2117 C C . ARG A 1 263 ? 0.56 13.102 14.711 1 85.94 263 ARG A C 1
ATOM 2119 O O . ARG A 1 263 ? 0.146 12.227 15.477 1 85.94 263 ARG A O 1
ATOM 2126 N N . SER A 1 264 ? -0.022 13.453 13.648 1 84.56 264 SER A N 1
ATOM 2127 C CA . SER A 1 264 ? -1.185 12.805 13.047 1 84.56 264 SER A CA 1
ATOM 2128 C C . SER A 1 264 ? -2.404 12.906 13.961 1 84.56 264 SER A C 1
ATOM 2130 O O . SER A 1 264 ? -3.377 12.172 13.789 1 84.56 264 SER A O 1
ATOM 2132 N N . ARG A 1 265 ? -2.334 13.734 14.953 1 84.44 265 ARG A N 1
ATOM 2133 C CA . ARG A 1 265 ? -3.5 14.023 15.781 1 84.44 265 ARG A CA 1
ATOM 2134 C C . ARG A 1 265 ? -4.176 15.312 15.336 1 84.44 265 ARG A C 1
ATOM 2136 O O . ARG A 1 265 ? -3.533 16.359 15.25 1 84.44 265 ARG A O 1
ATOM 2143 N N . TRP A 1 266 ? -5.418 15.188 15.078 1 88.94 266 TRP A N 1
ATOM 2144 C CA . TRP A 1 266 ? -6.211 16.312 14.609 1 88.94 266 TRP A CA 1
ATOM 2145 C C . TRP A 1 266 ? -7.336 16.641 15.586 1 88.94 266 TRP A C 1
ATOM 2147 O O . TRP A 1 266 ? -8.273 15.852 15.75 1 88.94 266 TRP A O 1
ATOM 2157 N N . PRO A 1 267 ? -7.227 17.719 16.312 1 90.06 267 PRO A N 1
ATOM 2158 C CA . PRO A 1 267 ? -8.305 18.078 17.234 1 90.06 267 PRO A CA 1
ATOM 2159 C C . PRO A 1 267 ? -9.602 18.438 16.516 1 90.06 267 PRO A C 1
ATOM 2161 O O . PRO A 1 267 ? -9.727 19.531 15.953 1 90.06 267 PRO A O 1
ATOM 2164 N N . LEU A 1 268 ? -10.492 17.5 16.594 1 91.19 268 LEU A N 1
ATOM 2165 C CA . LEU A 1 268 ? -11.773 17.656 15.914 1 91.19 268 LEU A CA 1
ATOM 2166 C C . LEU A 1 268 ? -12.891 17.938 16.906 1 91.19 268 LEU A C 1
ATOM 2168 O O . LEU A 1 268 ? -12.781 17.578 18.094 1 91.19 268 LEU A O 1
ATOM 2172 N N . GLY A 1 269 ? -13.93 18.625 16.453 1 90.12 269 GLY A N 1
ATOM 2173 C CA . GLY A 1 269 ? -15.109 18.922 17.25 1 90.12 269 GLY A CA 1
ATOM 2174 C C . GLY A 1 269 ? -16.375 19.031 16.438 1 90.12 269 GLY A C 1
ATOM 2175 O O . GLY A 1 269 ? -16.328 19.453 15.273 1 90.12 269 GLY A O 1
ATOM 2176 N N . LEU A 1 270 ? -17.406 18.688 17.078 1 90.25 270 LEU A N 1
ATOM 2177 C CA . LEU A 1 270 ? -18.719 18.844 16.5 1 90.25 270 LEU A CA 1
ATOM 2178 C C . LEU A 1 270 ? -19.375 20.156 16.969 1 90.25 270 LEU A C 1
ATOM 2180 O O . LEU A 1 270 ? -19.5 20.375 18.172 1 90.25 270 LEU A O 1
ATOM 2184 N N . VAL A 1 271 ? -19.75 20.938 16.016 1 90.19 271 VAL A N 1
ATOM 2185 C CA . VAL A 1 271 ? -20.406 22.188 16.391 1 90.19 271 VAL A CA 1
ATOM 2186 C C . VAL A 1 271 ? -21.844 21.906 16.859 1 90.19 271 VAL A C 1
ATOM 2188 O O . VAL A 1 271 ? -22.672 21.406 16.094 1 90.19 271 VAL A O 1
ATOM 2191 N N . ILE A 1 272 ? -22.078 22.188 18.016 1 90.12 272 ILE A N 1
ATOM 2192 C CA . ILE A 1 272 ? -23.391 21.859 18.578 1 90.12 272 ILE A CA 1
ATOM 2193 C C . ILE A 1 272 ? -24.188 23.141 18.781 1 90.12 272 ILE A C 1
ATOM 2195 O O . ILE A 1 272 ? -25.406 23.109 18.938 1 90.12 272 ILE A O 1
ATOM 2199 N N . GLY A 1 273 ? -23.484 24.281 18.812 1 91.38 273 GLY A N 1
ATOM 2200 C CA . GLY A 1 273 ? -24.172 25.547 18.984 1 91.38 273 GLY A CA 1
ATOM 2201 C C . GLY A 1 273 ? -23.344 26.734 18.547 1 91.38 273 GLY A C 1
ATOM 2202 O O . GLY A 1 273 ? -22.125 26.688 18.547 1 91.38 273 GLY A O 1
ATOM 2203 N N . LEU A 1 274 ? -24.078 27.75 18.109 1 91.75 274 LEU A N 1
ATOM 2204 C CA . LEU A 1 274 ? -23.453 29.016 17.766 1 91.75 274 LEU A CA 1
ATOM 2205 C C . LEU A 1 274 ? -23.891 30.125 18.719 1 91.75 274 LEU A C 1
ATOM 2207 O O . LEU A 1 274 ? -25.078 30.234 19.047 1 91.75 274 LEU A O 1
ATOM 2211 N N . ASN A 1 275 ? -22.938 30.828 19.188 1 88.69 275 ASN A N 1
ATOM 2212 C CA . ASN A 1 275 ? -23.234 31.906 20.109 1 88.69 275 ASN A CA 1
ATOM 2213 C C . ASN A 1 275 ? -23.344 33.25 19.391 1 88.69 275 ASN A C 1
ATOM 2215 O O . ASN A 1 275 ? -22.391 33.719 18.766 1 88.69 275 ASN A O 1
ATOM 2219 N N . LYS A 1 276 ? -24.484 33.75 19.438 1 83.81 276 LYS A N 1
ATOM 2220 C CA . LYS A 1 276 ? -24.734 35.031 18.797 1 83.81 276 LYS A CA 1
ATOM 2221 C C . LYS A 1 276 ? -24.312 36.188 19.703 1 83.81 276 LYS A C 1
ATOM 2223 O O . LYS A 1 276 ? -24.609 36.188 20.906 1 83.81 276 LYS A O 1
ATOM 2228 N N . SER A 1 277 ? -23.484 37.031 19.156 1 81.81 277 SER A N 1
ATOM 2229 C CA . SER A 1 277 ? -23.094 38.219 19.906 1 81.81 277 SER A CA 1
ATOM 2230 C C . SER A 1 277 ? -24.188 39.281 19.859 1 81.81 277 SER A C 1
ATOM 2232 O O . SER A 1 277 ? -25.203 39.094 19.188 1 81.81 277 SER A O 1
ATOM 2234 N N . THR A 1 278 ? -24.078 40.312 20.641 1 81.69 278 THR A N 1
ATOM 2235 C CA . THR A 1 278 ? -25.047 41.406 20.781 1 81.69 278 THR A CA 1
ATOM 2236 C C . THR A 1 278 ? -25.297 42.062 19.422 1 81.69 278 THR A C 1
ATOM 2238 O O . THR A 1 278 ? -26.391 42.594 19.188 1 81.69 278 THR A O 1
ATOM 2241 N N . ASP A 1 279 ? -24.359 42.031 18.578 1 82.31 279 ASP A N 1
ATOM 2242 C CA . ASP A 1 279 ? -24.469 42.688 17.281 1 82.31 279 ASP A CA 1
ATOM 2243 C C . ASP A 1 279 ? -25.062 41.719 16.25 1 82.31 279 ASP A C 1
ATOM 2245 O O . ASP A 1 279 ? -25.219 42.094 15.07 1 82.31 279 ASP A O 1
ATOM 2249 N N . GLY A 1 280 ? -25.406 40.469 16.641 1 77.38 280 GLY A N 1
ATOM 2250 C CA . GLY A 1 280 ? -26.047 39.531 15.742 1 77.38 280 GLY A CA 1
ATOM 2251 C C . GLY A 1 280 ? -25.047 38.625 15.023 1 77.38 280 GLY A C 1
ATOM 2252 O O . GLY A 1 280 ? -25.438 37.688 14.328 1 77.38 280 GLY A O 1
ATOM 2253 N N . ALA A 1 281 ? -23.812 39.031 15.266 1 79.56 281 ALA A N 1
ATOM 2254 C CA . ALA A 1 281 ? -22.797 38.25 14.555 1 79.56 281 ALA A CA 1
ATOM 2255 C C . ALA A 1 281 ? -22.391 37.031 15.375 1 79.56 281 ALA A C 1
ATOM 2257 O O . ALA A 1 281 ? -22.453 37.031 16.609 1 79.56 281 ALA A O 1
ATOM 2258 N N . TYR A 1 282 ? -22.156 35.938 14.766 1 83.81 282 TYR A N 1
ATOM 2259 C CA . TYR A 1 282 ? -21.641 34.719 15.414 1 83.81 282 TYR A CA 1
ATOM 2260 C C . TYR A 1 282 ? -20.125 34.781 15.562 1 83.81 282 TYR A C 1
ATOM 2262 O O . TYR A 1 282 ? -19.406 34.844 14.57 1 83.81 282 TYR A O 1
ATOM 2270 N N . ARG A 1 283 ? -19.625 34.938 16.828 1 84.62 283 ARG A N 1
ATOM 2271 C CA . ARG A 1 283 ? -18.188 35.062 17.031 1 84.62 283 ARG A CA 1
ATOM 2272 C C . ARG A 1 283 ? -17.641 33.812 17.734 1 84.62 283 ARG A C 1
ATOM 2274 O O . ARG A 1 283 ? -16.422 33.594 17.734 1 84.62 283 ARG A O 1
ATOM 2281 N N . SER A 1 284 ? -18.547 33.094 18.406 1 90.88 284 SER A N 1
ATOM 2282 C CA . SER A 1 284 ? -18.094 31.906 19.109 1 90.88 284 SER A CA 1
ATOM 2283 C C . SER A 1 284 ? -19.078 30.75 18.906 1 90.88 284 SER A C 1
ATOM 2285 O O . SER A 1 284 ? -20.219 30.969 18.5 1 90.88 284 SER A O 1
ATOM 2287 N N . ALA A 1 285 ? -18.531 29.578 19.047 1 92.81 285 ALA A N 1
ATOM 2288 C CA . ALA A 1 285 ? -19.328 28.359 18.891 1 92.81 285 ALA A CA 1
ATOM 2289 C C . ALA A 1 285 ? -19.031 27.359 20 1 92.81 285 ALA A C 1
ATOM 2291 O O . ALA A 1 285 ? -17.938 27.359 20.562 1 92.81 285 ALA A O 1
ATOM 2292 N N . GLN A 1 286 ? -20.062 26.641 20.281 1 94.38 286 GLN A N 1
ATOM 2293 C CA . GLN A 1 286 ? -19.891 25.5 21.188 1 94.38 286 GLN A CA 1
ATOM 2294 C C . GLN A 1 286 ? -19.562 24.234 20.406 1 94.38 286 GLN A C 1
ATOM 2296 O O . GLN A 1 286 ? -20.281 23.844 19.484 1 94.38 286 GLN A O 1
ATOM 2301 N N . VAL A 1 287 ? -18.422 23.656 20.844 1 92.62 287 VAL A N 1
ATOM 2302 C CA . VAL A 1 287 ? -17.938 22.484 20.125 1 92.62 287 VAL A CA 1
ATOM 2303 C C . VAL A 1 287 ? -17.797 21.312 21.078 1 92.62 287 VAL A C 1
ATOM 2305 O O . VAL A 1 287 ? -17.234 21.453 22.172 1 92.62 287 VAL A O 1
ATOM 2308 N N . ARG A 1 288 ? -18.297 20.172 20.688 1 91.62 288 ARG A N 1
ATOM 2309 C CA . ARG A 1 288 ? -18.141 18.938 21.453 1 91.62 288 ARG A CA 1
ATOM 2310 C C . ARG A 1 288 ? -16.969 18.109 20.938 1 91.62 288 ARG A C 1
ATOM 2312 O O . ARG A 1 288 ? -16.906 17.797 19.75 1 91.62 288 ARG A O 1
ATOM 2319 N N . THR A 1 289 ? -16.094 17.812 21.828 1 88.12 289 THR A N 1
ATOM 2320 C CA . THR A 1 289 ? -14.914 17.047 21.438 1 88.12 289 THR A CA 1
ATOM 2321 C C . THR A 1 289 ? -15.203 15.555 21.484 1 88.12 289 THR A C 1
ATOM 2323 O O . THR A 1 289 ? -16.281 15.133 21.891 1 88.12 289 THR A O 1
ATOM 2326 N N . SER A 1 290 ? -14.188 14.766 21 1 76.31 290 SER A N 1
ATOM 2327 C CA . SER A 1 290 ? -14.32 13.312 21 1 76.31 290 SER A CA 1
ATOM 2328 C C . SER A 1 290 ? -14.469 12.766 22.406 1 76.31 290 SER A C 1
ATOM 2330 O O . SER A 1 290 ? -15.031 11.688 22.609 1 76.31 290 SER A O 1
ATOM 2332 N N . LYS A 1 291 ? -13.977 13.492 23.328 1 77.12 291 LYS A N 1
ATOM 2333 C CA . LYS A 1 291 ? -14.102 13.094 24.734 1 77.12 291 LYS A CA 1
ATOM 2334 C C . LYS A 1 291 ? -15.422 13.578 25.328 1 77.12 291 LYS A C 1
ATOM 2336 O O . LYS A 1 291 ? -15.602 13.57 26.547 1 77.12 291 LYS A O 1
ATOM 2341 N N . ASN A 1 292 ? -16.234 14.086 24.531 1 82.25 292 ASN A N 1
ATOM 2342 C CA . ASN A 1 292 ? -17.562 14.555 24.906 1 82.25 292 ASN A CA 1
ATOM 2343 C C . ASN A 1 292 ? -17.484 15.773 25.828 1 82.25 292 ASN A C 1
ATOM 2345 O O . ASN A 1 292 ? -18.375 16 26.641 1 82.25 292 ASN A O 1
ATOM 2349 N N . THR A 1 293 ? -16.406 16.406 25.75 1 89.69 293 THR A N 1
ATOM 2350 C CA . THR A 1 293 ? -16.266 17.703 26.422 1 89.69 293 THR A CA 1
ATOM 2351 C C . THR A 1 293 ? -16.719 18.844 25.516 1 89.69 293 THR A C 1
ATOM 2353 O O . THR A 1 293 ? -16.438 18.828 24.312 1 89.69 293 THR A O 1
ATOM 2356 N N . ILE A 1 294 ? -17.453 19.734 26.172 1 92.12 294 ILE A N 1
ATOM 2357 C CA . ILE A 1 294 ? -17.938 20.891 25.406 1 92.12 294 ILE A CA 1
ATOM 2358 C C . ILE A 1 294 ? -17 22.078 25.625 1 92.12 294 ILE A C 1
ATOM 2360 O O . ILE A 1 294 ? -16.719 22.453 26.766 1 92.12 294 ILE A O 1
ATOM 2364 N N . LEU A 1 295 ? -16.547 22.578 24.562 1 93.38 295 LEU A N 1
ATOM 2365 C CA . LEU A 1 295 ? -15.648 23.719 24.609 1 93.38 295 LEU A CA 1
ATOM 2366 C C . LEU A 1 295 ? -16.234 24.906 23.844 1 93.38 295 LEU A C 1
ATOM 2368 O O . LEU A 1 295 ? -16.922 24.719 22.828 1 93.38 295 LEU A O 1
ATOM 2372 N N . ASP A 1 296 ? -16.016 26.078 24.359 1 93 296 ASP A N 1
ATOM 2373 C CA . ASP A 1 296 ? -16.344 27.297 23.641 1 93 296 ASP A CA 1
ATOM 2374 C C . ASP A 1 296 ? -15.125 27.844 22.891 1 93 296 ASP A C 1
ATOM 2376 O O . ASP A 1 296 ? -14.086 28.109 23.5 1 93 296 ASP A O 1
ATOM 2380 N N . ARG A 1 297 ? -15.258 27.906 21.625 1 92.44 297 ARG A N 1
ATOM 2381 C CA . ARG A 1 297 ? -14.156 28.375 20.797 1 92.44 297 ARG A CA 1
ATOM 2382 C C . ARG A 1 297 ? -14.609 29.5 19.875 1 92.44 297 ARG A C 1
ATOM 2384 O O . ARG A 1 297 ? -15.766 29.547 19.453 1 92.44 297 ARG A O 1
ATOM 2391 N N . SER A 1 298 ? -13.664 30.422 19.641 1 90.94 298 SER A N 1
ATOM 2392 C CA . SER A 1 298 ? -13.93 31.453 18.641 1 90.94 298 SER A CA 1
ATOM 2393 C C . SER A 1 298 ? -14.047 30.844 17.25 1 90.94 298 SER A C 1
ATOM 2395 O O . SER A 1 298 ? -13.352 29.875 16.922 1 90.94 298 SER A O 1
ATOM 2397 N N . ILE A 1 299 ? -14.852 3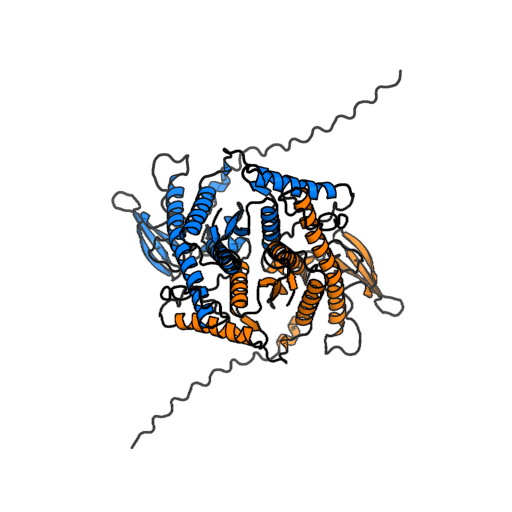1.328 16.438 1 88.06 299 ILE A N 1
ATOM 2398 C CA . ILE A 1 299 ? -15.102 30.828 15.086 1 88.06 299 ILE A CA 1
ATOM 2399 C C . ILE A 1 299 ? -13.805 30.859 14.281 1 88.06 299 ILE A C 1
ATOM 2401 O O . ILE A 1 299 ? -13.578 29.984 13.43 1 88.06 299 ILE A O 1
ATOM 2405 N N . ASN A 1 300 ? -12.938 31.797 14.617 1 84.75 300 ASN A N 1
ATOM 2406 C CA . ASN A 1 300 ? -11.664 31.938 13.906 1 84.75 300 ASN A CA 1
ATOM 2407 C C . ASN A 1 300 ? -10.734 30.766 14.203 1 84.75 300 ASN A C 1
ATOM 2409 O O . ASN A 1 300 ? -9.773 30.531 13.469 1 84.75 300 ASN A O 1
ATOM 2413 N N . GLN A 1 301 ? -11.055 30.047 15.242 1 90.12 301 GLN A N 1
ATOM 2414 C CA . GLN A 1 301 ? -10.234 28.906 15.625 1 90.12 301 GLN A CA 1
ATOM 2415 C C . GLN A 1 301 ? -10.789 27.609 15.062 1 90.12 301 GLN A C 1
ATOM 2417 O O . GLN A 1 301 ? -10.227 26.531 15.281 1 90.12 301 GLN A O 1
ATOM 2422 N N . LEU A 1 302 ? -11.859 27.781 14.391 1 90.62 302 LEU A N 1
ATOM 2423 C CA . LEU A 1 302 ? -12.523 26.609 13.82 1 90.62 302 LEU A CA 1
ATOM 2424 C C . LEU A 1 302 ? -12.367 26.578 12.305 1 90.62 302 LEU A C 1
ATOM 2426 O O . LEU A 1 302 ? -12.703 27.547 11.617 1 90.62 302 LEU A O 1
ATOM 2430 N N . LEU A 1 303 ? -11.828 25.484 11.859 1 91.06 303 LEU A N 1
ATOM 2431 C CA . LEU A 1 303 ? -11.609 25.344 10.43 1 91.06 303 LEU A CA 1
ATOM 2432 C C . LEU A 1 303 ? -12.484 24.234 9.852 1 91.06 303 LEU A C 1
ATOM 2434 O O . LEU A 1 303 ? -12.57 23.141 10.422 1 91.06 303 LEU A O 1
ATOM 2438 N N . PRO A 1 304 ? -13.094 24.516 8.781 1 88.5 304 PRO A N 1
ATOM 2439 C CA . PRO A 1 304 ? -13.844 23.438 8.117 1 88.5 304 PRO A CA 1
ATOM 2440 C C . PRO A 1 304 ? -12.938 22.375 7.516 1 88.5 304 PRO A C 1
ATOM 2442 O O . PRO A 1 304 ? -11.766 22.625 7.238 1 88.5 304 PRO A O 1
ATOM 2445 N N . LEU A 1 305 ? -13.5 21.25 7.32 1 89.75 305 LEU A N 1
ATOM 2446 C CA . LEU A 1 305 ? -12.773 20.188 6.633 1 89.75 305 LEU A CA 1
ATOM 2447 C C . LEU A 1 305 ? -12.75 20.438 5.129 1 89.75 305 LEU A C 1
ATOM 2449 O O . LEU A 1 305 ? -13.352 21.406 4.641 1 89.75 305 LEU A O 1
ATOM 2453 N N . GLU A 1 306 ? -12 19.625 4.434 1 86.69 306 GLU A N 1
ATOM 2454 C CA . GLU A 1 306 ? -11.789 19.844 3.01 1 86.69 306 GLU A CA 1
ATOM 2455 C C . GLU A 1 306 ? -13.102 19.828 2.24 1 86.69 306 GLU A C 1
ATOM 2457 O O . GLU A 1 306 ? -13.312 20.641 1.332 1 86.69 306 GLU A O 1
ATOM 2462 N N . ILE A 1 307 ? -13.938 18.797 2.602 1 80 307 ILE A N 1
ATOM 2463 C CA . ILE A 1 307 ? -15.203 18.625 1.898 1 80 307 ILE A CA 1
ATOM 2464 C C . ILE A 1 307 ? -16.359 18.703 2.889 1 80 307 ILE A C 1
ATOM 2466 O O . ILE A 1 307 ? -16.344 18.047 3.93 1 80 307 ILE A O 1
ATOM 2470 N N . THR A 1 308 ? -17.203 19.656 2.617 1 69.88 308 THR A N 1
ATOM 2471 C CA . THR A 1 308 ? -18.375 19.797 3.486 1 69.88 308 THR A CA 1
ATOM 2472 C C . THR A 1 308 ? -19.5 18.875 3.035 1 69.88 308 THR A C 1
ATOM 2474 O O . THR A 1 308 ? -19.75 18.734 1.836 1 69.88 308 THR A O 1
ATOM 2477 N N . ALA A 1 309 ? -19.922 18.031 3.939 1 57.84 309 ALA A N 1
ATOM 2478 C CA . ALA A 1 309 ? -21.031 17.141 3.627 1 57.84 309 ALA A CA 1
ATOM 2479 C C . ALA A 1 309 ? -22.266 17.938 3.186 1 57.84 309 ALA A C 1
ATOM 2481 O O . ALA A 1 309 ? -22.578 18.984 3.764 1 57.84 309 ALA A O 1
ATOM 2482 N N . ALA A 1 310 ? -22.656 17.891 1.756 1 50.62 310 ALA A N 1
ATOM 2483 C CA . ALA A 1 310 ? -23.859 18.562 1.264 1 50.62 310 ALA A CA 1
ATOM 2484 C C . ALA A 1 310 ? -25.078 18.219 2.115 1 50.62 310 ALA A C 1
ATOM 2486 O O . ALA A 1 310 ? -25.297 17.047 2.439 1 50.62 310 ALA A O 1
ATOM 2487 N N . THR A 1 311 ? -25.5 18.969 2.842 1 47.47 311 THR A N 1
ATOM 2488 C CA . THR A 1 311 ? -26.812 18.75 3.447 1 47.47 311 THR A CA 1
ATOM 2489 C C . THR A 1 311 ? -27.875 18.484 2.377 1 47.47 311 THR A C 1
ATOM 2491 O O . THR A 1 311 ? -27.75 18.969 1.245 1 47.47 311 THR A O 1
ATOM 2494 N N . GLU A 1 312 ? -28.812 17.484 2.461 1 43.41 312 GLU A N 1
ATOM 2495 C CA . GLU A 1 312 ? -29.938 17.109 1.611 1 43.41 312 GLU A CA 1
ATOM 2496 C C . GLU A 1 312 ? -30.531 18.328 0.902 1 43.41 312 GLU A C 1
ATOM 2498 O O . GLU A 1 312 ? -31.094 18.219 -0.188 1 43.41 312 GLU A O 1
ATOM 2503 N N . GLU A 1 313 ? -30.578 19.531 1.312 1 40.88 313 GLU A N 1
ATOM 2504 C CA . GLU A 1 313 ? -31.406 20.531 0.663 1 40.88 313 GLU A CA 1
ATOM 2505 C C . GLU A 1 313 ? -30.766 21.016 -0.646 1 40.88 313 GLU A C 1
ATOM 2507 O O . GLU A 1 313 ? -31.484 21.328 -1.603 1 40.88 313 GLU A O 1
ATOM 2512 N N . THR A 1 314 ? -29.578 21.188 -0.851 1 38.53 314 THR A N 1
ATOM 2513 C CA . THR A 1 314 ? -29.047 21.781 -2.08 1 38.53 314 THR A CA 1
ATOM 2514 C C . THR A 1 314 ? -28.922 20.719 -3.172 1 38.53 314 THR A C 1
ATOM 2516 O O . THR A 1 314 ? -28.578 21.031 -4.309 1 38.53 314 THR A O 1
ATOM 2519 N N . ALA A 1 315 ? -28.812 19.5 -2.898 1 38.44 315 ALA A N 1
ATOM 2520 C CA . ALA A 1 315 ? -28.703 18.531 -3.99 1 38.44 315 ALA A CA 1
ATOM 2521 C C . ALA A 1 315 ? -29.922 18.578 -4.887 1 38.44 315 ALA A C 1
ATOM 2523 O O . ALA A 1 315 ? -29.922 18.031 -5.996 1 38.44 315 ALA A O 1
ATOM 2524 N N . LYS A 1 316 ? -31.125 18.828 -4.453 1 38.28 316 LYS A N 1
ATOM 2525 C CA . LYS A 1 316 ? -32.281 18.781 -5.34 1 38.28 316 LYS A CA 1
ATOM 2526 C C . LYS A 1 316 ? -32.219 19.891 -6.383 1 38.28 316 LYS A C 1
ATOM 2528 O O . LYS A 1 316 ? -33.062 19.938 -7.301 1 38.28 316 LYS A O 1
ATOM 2533 N N . GLY A 1 317 ? -31.531 20.953 -6.188 1 33.41 317 GLY A N 1
ATOM 2534 C CA . GLY A 1 317 ? -31.797 22.016 -7.16 1 33.41 317 GLY A CA 1
ATOM 2535 C C . GLY A 1 317 ? -31.109 21.766 -8.492 1 33.41 317 GLY A C 1
ATOM 2536 O O . GLY A 1 317 ? -31.453 22.391 -9.5 1 33.41 317 GLY A O 1
ATOM 2537 N N . THR A 1 318 ? -29.828 21.312 -8.539 1 35.53 318 THR A N 1
ATOM 2538 C CA . THR A 1 318 ? -29.203 21.438 -9.844 1 35.53 318 THR A CA 1
ATOM 2539 C C . THR A 1 318 ? -29.516 20.219 -10.711 1 35.53 318 THR A C 1
ATOM 2541 O O . THR A 1 318 ? -28.891 20 -11.742 1 35.53 318 THR A O 1
ATOM 2544 N N . SER A 1 319 ? -30.406 19.312 -10.289 1 34.03 319 SER A N 1
ATOM 2545 C CA . SER A 1 319 ? -30.703 18.203 -11.18 1 34.03 319 SER A CA 1
ATOM 2546 C C . SER A 1 319 ? -31.297 18.688 -12.5 1 34.03 319 SER A C 1
ATOM 2548 O O . SER A 1 319 ? -31.578 17.875 -13.383 1 34.03 319 SER A O 1
ATOM 2550 N N . THR A 1 320 ? -31.781 19.938 -12.523 1 34.66 320 THR A N 1
ATOM 2551 C CA . THR A 1 320 ? -32.594 20.141 -13.719 1 34.66 320 THR A CA 1
ATOM 2552 C C . THR A 1 320 ? -31.703 20.359 -14.945 1 34.66 320 THR A C 1
ATOM 2554 O O . THR A 1 320 ? -32.156 20.844 -15.977 1 34.66 320 THR A O 1
ATOM 2557 N N . GLY A 1 321 ? -30.359 20.297 -14.797 1 32.56 321 GLY A N 1
ATOM 2558 C CA . GLY A 1 321 ? -29.844 20.547 -16.125 1 32.56 321 GLY A CA 1
ATOM 2559 C C . GLY A 1 321 ? -30.188 19.469 -17.125 1 32.56 321 GLY A C 1
ATOM 2560 O O . GLY A 1 321 ? -30.531 18.344 -16.734 1 32.56 321 GLY A O 1
ATOM 2561 N N . PRO A 1 322 ? -30.641 19.734 -18.328 1 32.81 322 PRO A N 1
ATOM 2562 C CA . PRO A 1 322 ? -31.141 18.797 -19.328 1 32.81 322 PRO A CA 1
ATOM 2563 C C . PRO A 1 322 ? -30.219 17.594 -19.531 1 32.81 322 PRO A C 1
ATOM 2565 O O . PRO A 1 322 ? -29 17.719 -19.359 1 32.81 322 PRO A O 1
ATOM 2568 N N . THR A 1 323 ? -30.641 16.469 -19.125 1 32.16 323 THR A N 1
ATOM 2569 C CA . THR A 1 323 ? -30.047 15.172 -19.406 1 32.16 323 THR A CA 1
ATOM 2570 C C . THR A 1 323 ? -29.438 15.156 -20.812 1 32.16 323 THR A C 1
ATOM 2572 O O . THR A 1 323 ? -30.109 15.445 -21.797 1 32.16 323 THR A O 1
ATOM 2575 N N . PRO A 1 324 ? -28.141 15.5 -20.875 1 30.06 324 PRO A N 1
ATOM 2576 C CA . PRO A 1 324 ? -27.641 15.516 -22.25 1 30.06 324 PRO A CA 1
ATOM 2577 C C . PRO A 1 324 ? -28.219 14.391 -23.094 1 30.06 324 PRO A C 1
ATOM 2579 O O . PRO A 1 324 ? -28.344 13.258 -22.625 1 30.06 324 PRO A O 1
ATOM 2582 N N . SER A 1 325 ? -29.141 14.703 -23.938 1 29.19 325 SER A N 1
ATOM 2583 C CA . SER A 1 325 ? -29.766 13.836 -24.922 1 29.19 325 SER A CA 1
ATOM 2584 C C . SER A 1 325 ? -28.75 12.93 -25.609 1 29.19 325 SER A C 1
ATOM 2586 O O . SER A 1 325 ? -27.688 13.391 -26.016 1 29.19 325 SER A O 1
ATOM 2588 N N . ARG A 1 326 ? -28.734 11.727 -25.078 1 28.08 326 ARG A N 1
ATOM 2589 C CA . ARG A 1 326 ? -27.938 10.68 -25.719 1 28.08 326 ARG A CA 1
ATOM 2590 C C . ARG A 1 326 ? -27.969 10.805 -27.234 1 28.08 326 ARG A C 1
ATOM 2592 O O . ARG A 1 326 ? -29.047 10.742 -27.844 1 28.08 326 ARG A O 1
ATOM 2599 N N . ILE A 1 327 ? -27.094 11.656 -27.75 1 30.42 327 ILE A N 1
ATOM 2600 C CA . ILE A 1 327 ? -27.016 11.742 -29.203 1 30.42 327 ILE A CA 1
ATOM 2601 C C . ILE A 1 327 ? -27.078 10.336 -29.812 1 30.42 327 ILE A C 1
ATOM 2603 O O . ILE A 1 327 ? -26.203 9.5 -29.547 1 30.42 327 ILE A O 1
ATOM 2607 N N . GLN A 1 328 ? -28.281 9.82 -29.891 1 28.56 328 GLN A N 1
ATOM 2608 C CA . GLN A 1 328 ? -28.562 8.562 -30.578 1 28.56 328 GLN A CA 1
ATOM 2609 C C . GLN A 1 328 ? -27.891 8.516 -31.953 1 28.56 328 GLN A C 1
ATOM 2611 O O . GLN A 1 328 ? -28.047 9.438 -32.75 1 28.56 328 GLN A O 1
ATOM 2616 N N . PRO A 1 329 ? -26.688 7.871 -31.969 1 27.97 329 PRO A N 1
ATOM 2617 C CA . PRO A 1 329 ? -26.062 7.848 -33.281 1 27.97 329 PRO A CA 1
ATOM 2618 C C . PRO A 1 329 ? -27.062 7.539 -34.406 1 27.97 329 PRO A C 1
ATOM 2620 O O . PRO A 1 329 ? -28.016 6.781 -34.188 1 27.97 329 PRO A O 1
ATOM 2623 N N . THR A 1 330 ? -27.328 8.523 -35.25 1 30.47 330 THR A N 1
ATOM 2624 C CA . THR A 1 330 ? -28.25 8.445 -36.375 1 30.47 330 THR A CA 1
ATOM 2625 C C . THR A 1 330 ? -28 7.164 -37.188 1 30.47 330 THR A C 1
ATOM 2627 O O . THR A 1 330 ? -26.875 6.848 -37.531 1 30.47 330 THR A O 1
ATOM 2630 N N . ARG A 1 331 ? -28.875 6.133 -36.969 1 28.05 331 ARG A N 1
ATOM 2631 C CA . ARG A 1 331 ? -28.906 4.895 -37.75 1 28.05 331 ARG A CA 1
ATOM 2632 C C . ARG A 1 331 ? -28.656 5.164 -39.219 1 28.05 331 ARG A C 1
ATOM 2634 O O . ARG A 1 331 ? -29.359 5.973 -39.844 1 28.05 331 ARG A O 1
ATOM 2641 N N . ALA A 1 332 ? -27.375 4.969 -39.656 1 28.36 332 ALA A N 1
ATOM 2642 C CA . ALA A 1 332 ? -27.047 5.086 -41.062 1 28.36 332 ALA A CA 1
ATOM 2643 C C . ALA A 1 332 ? -28.172 4.508 -41.938 1 28.36 332 ALA A C 1
ATOM 2645 O O . ALA A 1 332 ? -28.625 3.391 -41.719 1 28.36 332 ALA A O 1
ATOM 2646 N N . ALA A 1 333 ? -29.047 5.352 -42.5 1 26.72 333 ALA A N 1
ATOM 2647 C CA . ALA A 1 333 ? -30.109 4.973 -43.438 1 26.72 333 ALA A CA 1
ATOM 2648 C C . ALA A 1 333 ? -29.609 3.979 -44.469 1 26.72 333 ALA A C 1
ATOM 2650 O O . ALA A 1 333 ? -28.484 4.105 -44.969 1 26.72 333 ALA A O 1
ATOM 2651 N N . LYS A 1 334 ? -30.188 2.75 -44.562 1 27.75 334 LYS A N 1
ATOM 2652 C CA . LYS A 1 334 ? -30.047 1.69 -45.531 1 27.75 334 LYS A CA 1
ATOM 2653 C C . LYS A 1 334 ? -30.062 2.262 -46.969 1 27.75 334 LYS A C 1
ATOM 2655 O O . LYS A 1 334 ? -31.016 2.934 -47.344 1 27.75 334 LYS A O 1
ATOM 2660 N N . GLN A 1 335 ? -28.828 2.686 -47.469 1 25.14 335 GLN A N 1
ATOM 2661 C CA . GLN A 1 335 ? -28.797 3.121 -48.844 1 25.14 335 GLN A CA 1
ATOM 2662 C C . GLN A 1 335 ? -29.609 2.197 -49.75 1 25.14 335 GLN A C 1
ATOM 2664 O O . GLN A 1 335 ? -29.453 0.976 -49.719 1 25.14 335 GLN A O 1
ATOM 2669 N N . LYS A 1 336 ? -30.812 2.646 -50.25 1 28.67 336 LYS A N 1
ATOM 2670 C CA . LYS A 1 336 ? -31.688 2.064 -51.25 1 28.67 336 LYS A CA 1
ATOM 2671 C C . LYS A 1 336 ? -30.906 1.569 -52.469 1 28.67 336 LYS A C 1
ATOM 2673 O O . LYS A 1 336 ? -30.203 2.346 -53.094 1 28.67 336 LYS A O 1
ATOM 2678 N N . ARG A 1 337 ? -30.312 0.31 -52.469 1 23.72 337 ARG A N 1
ATOM 2679 C CA . ARG A 1 337 ? -29.75 -0.348 -53.625 1 23.72 337 ARG A CA 1
ATOM 2680 C C . ARG A 1 337 ? -30.578 -0.07 -54.875 1 23.72 337 ARG A C 1
ATOM 2682 O O . ARG A 1 337 ? -31.781 -0.362 -54.906 1 23.72 337 ARG A O 1
ATOM 2689 N N . ALA A 1 338 ? -30.344 1.046 -55.688 1 24.88 338 ALA A N 1
ATOM 2690 C CA . ALA A 1 338 ? -30.812 1.411 -57.031 1 24.88 338 ALA A CA 1
ATOM 2691 C C . ALA A 1 338 ? -30.906 0.184 -57.938 1 24.88 338 ALA A C 1
ATOM 2693 O O . ALA A 1 338 ? -30 -0.651 -57.938 1 24.88 338 ALA A O 1
ATOM 2694 N N . ASN A 1 339 ? -32.062 -0.159 -58.438 1 25.16 339 ASN A N 1
ATOM 2695 C CA . ASN A 1 339 ? -32.562 -1.034 -59.5 1 25.16 339 ASN A CA 1
ATOM 2696 C C . ASN A 1 339 ? -31.766 -0.876 -60.781 1 25.16 339 ASN A C 1
ATOM 2698 O O . ASN A 1 339 ? -31.469 0.245 -61.219 1 25.16 339 ASN A O 1
ATOM 2702 N N . ARG A 1 340 ? -30.906 -1.774 -61.312 1 24.55 340 ARG A N 1
ATOM 2703 C CA . ARG A 1 340 ? -30.297 -2.082 -62.594 1 24.55 340 ARG A CA 1
ATOM 2704 C C . ARG A 1 340 ? -31.312 -1.911 -63.719 1 24.55 340 ARG A C 1
ATOM 2706 O O . ARG A 1 340 ? -32.219 -2.736 -63.906 1 24.55 340 ARG A O 1
ATOM 2713 N N . ASN A 1 341 ? -32 -0.68 -63.969 1 21.86 341 ASN A N 1
ATOM 2714 C CA . ASN A 1 341 ? -32.219 -0.624 -65.438 1 21.86 341 ASN A CA 1
ATOM 2715 C C . ASN A 1 341 ? -30.875 -0.459 -66.188 1 21.86 341 ASN A C 1
ATOM 2717 O O . ASN A 1 341 ? -30.016 0.32 -65.75 1 21.86 341 ASN A O 1
ATOM 2721 N N . MET B 1 1 ? 13.859 -13.773 3.158 1 81.44 1 MET B N 1
ATOM 2722 C CA . MET B 1 1 ? 14.336 -14.625 2.068 1 81.44 1 MET B CA 1
ATOM 2723 C C . MET B 1 1 ? 15.57 -14.016 1.401 1 81.44 1 MET B C 1
ATOM 2725 O O . MET B 1 1 ? 15.633 -12.797 1.211 1 81.44 1 MET B O 1
ATOM 2729 N N . GLY B 1 2 ? 16.531 -14.672 1.077 1 79.5 2 GLY B N 1
ATOM 2730 C CA . GLY B 1 2 ? 17.766 -14.242 0.432 1 79.5 2 GLY B CA 1
ATOM 2731 C C . GLY B 1 2 ? 18.953 -15.125 0.758 1 79.5 2 GLY B C 1
ATOM 2732 O O . GLY B 1 2 ? 18.812 -16.156 1.409 1 79.5 2 GLY B O 1
ATOM 2733 N N . PRO B 1 3 ? 20.109 -14.914 0.198 1 85.38 3 PRO B N 1
ATOM 2734 C CA . PRO B 1 3 ? 20.453 -13.711 -0.549 1 85.38 3 PRO B CA 1
ATOM 2735 C C . PRO B 1 3 ? 20.094 -13.805 -2.029 1 85.38 3 PRO B C 1
ATOM 2737 O O . PRO B 1 3 ? 20.156 -14.883 -2.617 1 85.38 3 PRO B O 1
ATOM 2740 N N . LEU B 1 4 ? 19.672 -12.633 -2.514 1 84.94 4 LEU B N 1
ATOM 2741 C CA . LEU B 1 4 ? 19.5 -12.422 -3.947 1 84.94 4 LEU B CA 1
ATOM 2742 C C . LEU B 1 4 ? 20.594 -11.516 -4.504 1 84.94 4 LEU B C 1
ATOM 2744 O O . LEU B 1 4 ? 21.062 -10.609 -3.816 1 84.94 4 LEU B O 1
ATOM 2748 N N . LEU B 1 5 ? 21.031 -11.781 -5.641 1 82.94 5 LEU B N 1
ATOM 2749 C CA . LEU B 1 5 ? 22.094 -10.977 -6.227 1 82.94 5 LEU B CA 1
ATOM 2750 C C . LEU B 1 5 ? 21.516 -9.945 -7.195 1 82.94 5 LEU B C 1
ATOM 2752 O O . LEU B 1 5 ? 20.766 -10.289 -8.109 1 82.94 5 LEU B O 1
ATOM 2756 N N . VAL B 1 6 ? 21.875 -8.703 -6.879 1 83.06 6 VAL B N 1
ATOM 2757 C CA . VAL B 1 6 ? 21.422 -7.617 -7.742 1 83.06 6 VAL B CA 1
ATOM 2758 C C . VAL B 1 6 ? 22.625 -6.828 -8.258 1 83.06 6 VAL B C 1
ATOM 2760 O O . VAL B 1 6 ? 23.688 -6.812 -7.625 1 83.06 6 VAL B O 1
ATOM 2763 N N . ARG B 1 7 ? 22.375 -6.227 -9.359 1 79.94 7 ARG B N 1
ATOM 2764 C CA . ARG B 1 7 ? 23.422 -5.402 -9.961 1 79.94 7 ARG B CA 1
ATOM 2765 C C . ARG B 1 7 ? 23.562 -4.074 -9.219 1 79.94 7 ARG B C 1
ATOM 2767 O O . ARG B 1 7 ? 22.562 -3.461 -8.836 1 79.94 7 ARG B O 1
ATOM 2774 N N . SER B 1 8 ? 24.781 -3.77 -8.812 1 72.62 8 SER B N 1
ATOM 2775 C CA . SER B 1 8 ? 25.062 -2.49 -8.156 1 72.62 8 SER B CA 1
ATOM 2776 C C . SER B 1 8 ? 25.969 -1.614 -9.016 1 72.62 8 SER B C 1
ATOM 2778 O O . SER B 1 8 ? 26.656 -2.113 -9.898 1 72.62 8 SER B O 1
ATOM 2780 N N . GLU B 1 9 ? 25.719 -0.268 -8.984 1 60.75 9 GLU B N 1
ATOM 2781 C CA . GLU B 1 9 ? 26.531 0.675 -9.75 1 60.75 9 GLU B CA 1
ATOM 2782 C C . GLU B 1 9 ? 28.031 0.466 -9.469 1 60.75 9 GLU B C 1
ATOM 2784 O O . GLU B 1 9 ? 28.859 0.665 -10.352 1 60.75 9 GLU B O 1
ATOM 2789 N N . ARG B 1 10 ? 28.375 0.205 -8.234 1 54.78 10 ARG B N 1
ATOM 2790 C CA . ARG B 1 10 ? 29.797 0.217 -7.855 1 54.78 10 ARG B CA 1
ATOM 2791 C C . ARG B 1 10 ? 30.438 -1.143 -8.102 1 54.78 10 ARG B C 1
ATOM 2793 O O . ARG B 1 10 ? 31.578 -1.22 -8.539 1 54.78 10 ARG B O 1
ATOM 2800 N N . THR B 1 11 ? 29.688 -2.055 -7.492 1 60.12 11 THR B N 1
ATOM 2801 C CA . THR B 1 11 ? 30.203 -3.418 -7.562 1 60.12 11 THR B CA 1
ATOM 2802 C C . THR B 1 11 ? 29.391 -4.258 -8.539 1 60.12 11 THR B C 1
ATOM 2804 O O . THR B 1 11 ? 28.266 -3.877 -8.906 1 60.12 11 THR B O 1
ATOM 2807 N N . GLN B 1 12 ? 29.984 -5.285 -9.055 1 66.19 12 GLN B N 1
ATOM 2808 C CA . GLN B 1 12 ? 29.359 -6.195 -10.008 1 66.19 12 GLN B CA 1
ATOM 2809 C C . GLN B 1 12 ? 28.125 -6.844 -9.414 1 66.19 12 GLN B C 1
ATOM 2811 O O . GLN B 1 12 ? 27.109 -7.023 -10.109 1 66.19 12 GLN B O 1
ATOM 2816 N N . GLU B 1 13 ? 28.125 -7.082 -8.031 1 77.62 13 GLU B N 1
ATOM 2817 C CA . GLU B 1 13 ? 26.984 -7.77 -7.457 1 77.62 13 GLU B CA 1
ATOM 2818 C C . GLU B 1 13 ? 26.828 -7.438 -5.973 1 77.62 13 GLU B C 1
ATOM 2820 O O . GLU B 1 13 ? 27.812 -7.27 -5.262 1 77.62 13 GLU B O 1
ATOM 2825 N N . ARG B 1 14 ? 25.609 -7.164 -5.602 1 83.06 14 ARG B N 1
ATOM 2826 C CA . ARG B 1 14 ? 25.281 -6.949 -4.195 1 83.06 14 ARG B CA 1
ATOM 2827 C C . ARG B 1 14 ? 24.203 -7.922 -3.732 1 83.06 14 ARG B C 1
ATOM 2829 O O . ARG B 1 14 ? 23.266 -8.227 -4.477 1 83.06 14 ARG B O 1
ATOM 2836 N N . LYS B 1 15 ? 24.438 -8.352 -2.543 1 86.12 15 LYS B N 1
ATOM 2837 C CA . LYS B 1 15 ? 23.453 -9.25 -1.952 1 86.12 15 LYS B CA 1
ATOM 2838 C C . LYS B 1 15 ? 22.312 -8.469 -1.316 1 86.12 15 LYS B C 1
ATOM 2840 O O . LYS B 1 15 ? 22.531 -7.477 -0.616 1 86.12 15 LYS B O 1
ATOM 2845 N N . VAL B 1 16 ? 21.094 -8.852 -1.66 1 89.5 16 VAL B N 1
ATOM 2846 C CA . VAL B 1 16 ? 19.891 -8.242 -1.095 1 89.5 16 VAL B CA 1
ATOM 2847 C C . VAL B 1 16 ? 18.953 -9.336 -0.578 1 89.5 16 VAL B C 1
ATOM 2849 O O . VAL B 1 16 ? 19.094 -10.508 -0.927 1 89.5 16 VAL B O 1
ATOM 2852 N N . TRP B 1 17 ? 18.078 -8.961 0.329 1 89.69 17 TRP B N 1
ATOM 2853 C CA . TRP B 1 17 ? 17.094 -9.867 0.902 1 89.69 17 TRP B CA 1
ATOM 2854 C C . TRP B 1 17 ? 15.68 -9.312 0.733 1 89.69 17 TRP B C 1
ATOM 2856 O O . TRP B 1 17 ? 15.5 -8.141 0.387 1 89.69 17 TRP B O 1
ATOM 2866 N N . VAL B 1 18 ? 14.734 -10.156 0.859 1 91.69 18 VAL B N 1
ATOM 2867 C CA . VAL B 1 18 ? 13.336 -9.75 0.819 1 91.69 18 VAL B CA 1
ATOM 2868 C C . VAL B 1 18 ? 12.641 -10.172 2.113 1 91.69 18 VAL B C 1
ATOM 2870 O O . VAL B 1 18 ? 12.688 -11.336 2.506 1 91.69 18 VAL B O 1
ATOM 2873 N N . CYS B 1 19 ? 12.109 -9.195 2.807 1 90.56 19 CYS B N 1
ATOM 2874 C CA . CYS B 1 19 ? 11.281 -9.469 3.975 1 90.56 19 CYS B CA 1
ATOM 2875 C C . CYS B 1 19 ? 9.852 -9.812 3.562 1 90.56 19 CYS B C 1
ATOM 2877 O O . CYS B 1 19 ? 9.242 -9.086 2.779 1 90.56 19 CYS B O 1
ATOM 2879 N N . LEU B 1 20 ? 9.414 -10.914 4.074 1 91.19 20 LEU B N 1
ATOM 2880 C CA . LEU B 1 20 ? 8.055 -11.359 3.781 1 91.19 20 LEU B CA 1
ATOM 2881 C C . LEU B 1 20 ? 7.184 -11.312 5.031 1 91.19 20 LEU B C 1
ATOM 2883 O O . LEU B 1 20 ? 7.523 -11.914 6.055 1 91.19 20 LEU B O 1
ATOM 2887 N N . PHE B 1 21 ? 6.102 -10.5 4.984 1 89.94 21 PHE B N 1
ATOM 2888 C CA . PHE B 1 21 ? 5.074 -10.438 6.02 1 89.94 21 PHE B CA 1
ATOM 2889 C C . PHE B 1 21 ? 3.773 -11.062 5.535 1 89.94 21 PHE B C 1
ATOM 2891 O O . PHE B 1 21 ? 3.35 -10.828 4.402 1 89.94 21 PHE B O 1
ATOM 2898 N N . THR B 1 22 ? 3.213 -11.906 6.305 1 89.81 22 THR B N 1
ATOM 2899 C CA . THR B 1 22 ? 1.921 -12.484 5.957 1 89.81 22 THR B CA 1
ATOM 2900 C C . THR B 1 22 ? 0.901 -12.242 7.066 1 89.81 22 THR B C 1
ATOM 2902 O O . THR B 1 22 ? 1.233 -12.312 8.25 1 89.81 22 THR B O 1
ATOM 2905 N N . CYS B 1 23 ? -0.232 -11.867 6.664 1 89.62 23 CYS B N 1
ATOM 2906 C CA . CYS B 1 23 ? -1.306 -11.633 7.625 1 89.62 23 CYS B CA 1
ATOM 2907 C C . CYS B 1 23 ? -2.16 -12.883 7.805 1 89.62 23 CYS B C 1
ATOM 2909 O O . CYS B 1 23 ? -2.652 -13.445 6.828 1 89.62 23 CYS B O 1
ATOM 2911 N N . MET B 1 24 ? -2.414 -13.219 8.977 1 83.81 24 MET B N 1
ATOM 2912 C CA . MET B 1 24 ? -3.17 -14.438 9.258 1 83.81 24 MET B CA 1
ATOM 2913 C C . MET B 1 24 ? -4.672 -14.18 9.156 1 83.81 24 MET B C 1
ATOM 2915 O O . MET B 1 24 ? -5.461 -15.117 9.047 1 83.81 24 MET B O 1
ATOM 2919 N N . THR B 1 25 ? -5.031 -12.984 9.219 1 85.19 25 THR B N 1
ATOM 2920 C CA . THR B 1 25 ? -6.449 -12.641 9.164 1 85.19 25 THR B CA 1
ATOM 2921 C C . THR B 1 25 ? -6.91 -12.484 7.715 1 85.19 25 THR B C 1
ATOM 2923 O O . THR B 1 25 ? -7.883 -13.109 7.297 1 85.19 25 THR B O 1
ATOM 2926 N N . THR B 1 26 ? -6.207 -11.758 6.91 1 89.94 26 THR B N 1
ATOM 2927 C CA . THR B 1 26 ? -6.613 -11.469 5.539 1 89.94 26 THR B CA 1
ATOM 2928 C C . THR B 1 26 ? -5.922 -12.414 4.559 1 89.94 26 THR B C 1
ATOM 2930 O O . THR B 1 26 ? -6.305 -12.492 3.391 1 89.94 26 THR B O 1
ATOM 2933 N N . ARG B 1 27 ? -4.832 -13.086 4.988 1 89.56 27 ARG B N 1
ATOM 2934 C CA . ARG B 1 27 ? -3.984 -13.953 4.18 1 89.56 27 ARG B CA 1
ATOM 2935 C C . ARG B 1 27 ? -3.197 -13.141 3.152 1 89.56 27 ARG B C 1
ATOM 2937 O O . ARG B 1 27 ? -2.688 -13.695 2.178 1 89.56 27 ARG B O 1
ATOM 2944 N N . ALA B 1 28 ? -3.152 -11.844 3.357 1 93.62 28 ALA B N 1
ATOM 2945 C CA . ALA B 1 28 ? -2.379 -10.984 2.467 1 93.62 28 ALA B CA 1
ATOM 2946 C C . ALA B 1 28 ? -0.882 -11.133 2.725 1 93.62 28 ALA B C 1
ATOM 2948 O O . ALA B 1 28 ? -0.467 -11.477 3.834 1 93.62 28 ALA B O 1
ATOM 2949 N N . VAL B 1 29 ? -0.165 -10.938 1.718 1 93.88 29 VAL B N 1
ATOM 2950 C CA . VAL B 1 29 ? 1.292 -10.977 1.779 1 93.88 29 VAL B CA 1
ATOM 2951 C C . VAL B 1 29 ? 1.865 -9.594 1.494 1 93.88 29 VAL B C 1
ATOM 2953 O O . VAL B 1 29 ? 1.339 -8.859 0.657 1 93.88 29 VAL B O 1
ATOM 2956 N N . HIS B 1 30 ? 2.852 -9.188 2.215 1 95.25 30 HIS B N 1
ATOM 2957 C CA . HIS B 1 30 ? 3.59 -7.945 2.004 1 95.25 30 HIS B CA 1
ATOM 2958 C C . HIS B 1 30 ? 5.082 -8.211 1.854 1 95.25 30 HIS B C 1
ATOM 2960 O O . HIS B 1 30 ? 5.672 -8.945 2.648 1 95.25 30 HIS B O 1
ATOM 2966 N N . LEU B 1 31 ? 5.656 -7.652 0.792 1 95.5 31 LEU B N 1
ATOM 2967 C CA . LEU B 1 31 ? 7.07 -7.887 0.507 1 95.5 31 LEU B CA 1
ATOM 2968 C C . LEU B 1 31 ? 7.855 -6.578 0.556 1 95.5 31 LEU B C 1
ATOM 2970 O O . LEU B 1 31 ? 7.402 -5.559 0.038 1 95.5 31 LEU B O 1
ATOM 2974 N N . GLU B 1 32 ? 9.023 -6.609 1.207 1 95.19 32 GLU B N 1
ATOM 2975 C CA . GLU B 1 32 ? 9.945 -5.48 1.266 1 95.19 32 GLU B CA 1
ATOM 2976 C C . GLU B 1 32 ? 11.375 -5.914 0.958 1 95.19 32 GLU B C 1
ATOM 2978 O O . GLU B 1 32 ? 11.875 -6.883 1.534 1 95.19 32 GLU B O 1
ATOM 2983 N N . ALA B 1 33 ? 12.031 -5.168 0.041 1 93.56 33 ALA B N 1
ATOM 2984 C CA . ALA B 1 33 ? 13.438 -5.43 -0.219 1 93.56 33 ALA B CA 1
ATOM 2985 C C . ALA B 1 33 ? 14.328 -4.75 0.822 1 93.56 33 ALA B C 1
ATOM 2987 O O . ALA B 1 33 ? 14.062 -3.609 1.219 1 93.56 33 ALA B O 1
ATOM 2988 N N . VAL B 1 34 ? 15.32 -5.477 1.319 1 89.94 34 VAL B N 1
ATOM 2989 C CA . VAL B 1 34 ? 16.297 -4.922 2.246 1 89.94 34 VAL B CA 1
ATOM 2990 C C . VAL B 1 34 ? 17.703 -5.152 1.709 1 89.94 34 VAL B C 1
ATOM 2992 O O . VAL B 1 34 ? 18 -6.199 1.127 1 89.94 34 VAL B O 1
ATOM 2995 N N . ILE B 1 35 ? 18.578 -4.234 1.94 1 87.62 35 ILE B N 1
ATOM 2996 C CA . ILE B 1 35 ? 19.891 -4.238 1.284 1 87.62 35 ILE B CA 1
ATOM 2997 C C . ILE B 1 35 ? 20.875 -5.082 2.092 1 87.62 35 ILE B C 1
ATOM 2999 O O . ILE B 1 35 ? 21.969 -5.379 1.626 1 87.62 35 ILE B O 1
ATOM 3003 N N . ASP B 1 36 ? 20.531 -5.457 3.301 1 83 36 ASP B N 1
ATOM 3004 C CA . ASP B 1 36 ? 21.328 -6.387 4.086 1 83 36 ASP B CA 1
ATOM 3005 C C . ASP B 1 36 ? 20.484 -7.066 5.16 1 83 36 ASP B C 1
ATOM 3007 O O . ASP B 1 36 ? 19.312 -6.742 5.332 1 83 36 ASP B O 1
ATOM 3011 N N . ASN B 1 37 ? 21.094 -8.062 5.824 1 79.56 37 ASN B N 1
ATOM 3012 C CA . ASN B 1 37 ? 20.344 -8.883 6.77 1 79.56 37 ASN B CA 1
ATOM 3013 C C . ASN B 1 37 ? 20.5 -8.367 8.203 1 79.56 37 ASN B C 1
ATOM 3015 O O . ASN B 1 37 ? 20.469 -9.148 9.148 1 79.56 37 ASN B O 1
ATOM 3019 N N . SER B 1 38 ? 20.625 -7.102 8.32 1 77.94 38 SER B N 1
ATOM 3020 C CA . SER B 1 38 ? 20.781 -6.504 9.648 1 77.94 38 SER B CA 1
ATOM 3021 C C . SER B 1 38 ? 19.438 -6.195 10.281 1 77.94 38 SER B C 1
ATOM 3023 O O . SER B 1 38 ? 18.422 -6.117 9.586 1 77.94 38 SER B O 1
ATOM 3025 N N . THR B 1 39 ? 19.438 -6.035 11.547 1 76.38 39 THR B N 1
ATOM 3026 C CA . THR B 1 39 ? 18.234 -5.652 12.281 1 76.38 39 THR B CA 1
ATOM 3027 C C . THR B 1 39 ? 17.766 -4.262 11.867 1 76.38 39 THR B C 1
ATOM 3029 O O . THR B 1 39 ? 16.562 -4 11.805 1 76.38 39 THR B O 1
ATOM 3032 N N . ALA B 1 40 ? 18.672 -3.424 11.57 1 78.12 40 ALA B N 1
ATOM 3033 C CA . ALA B 1 40 ? 18.328 -2.07 11.141 1 78.12 40 ALA B CA 1
ATOM 3034 C C . ALA B 1 40 ? 17.5 -2.096 9.859 1 78.12 40 ALA B C 1
ATOM 3036 O O . ALA B 1 40 ? 16.469 -1.422 9.773 1 78.12 40 ALA B O 1
ATOM 3037 N N . GLN B 1 41 ? 17.969 -2.902 8.984 1 83.75 41 GLN B N 1
ATOM 3038 C CA . GLN B 1 41 ? 17.266 -2.992 7.715 1 83.75 41 GLN B CA 1
ATOM 3039 C C . GLN B 1 41 ? 15.898 -3.658 7.883 1 83.75 41 GLN B C 1
ATOM 3041 O O . GLN B 1 41 ? 14.93 -3.285 7.215 1 83.75 41 GLN B O 1
ATOM 3046 N N . PHE B 1 42 ? 15.867 -4.57 8.758 1 83.62 42 PHE B N 1
ATOM 3047 C CA . PHE B 1 42 ? 14.586 -5.199 9.047 1 83.62 42 PHE B CA 1
ATOM 3048 C C . PHE B 1 42 ? 13.602 -4.188 9.617 1 83.62 42 PHE B C 1
ATOM 3050 O O . PHE B 1 42 ? 12.438 -4.137 9.203 1 83.62 42 PHE B O 1
ATOM 3057 N N . LEU B 1 43 ? 14.039 -3.428 10.477 1 81.5 43 LEU B N 1
ATOM 3058 C CA . LEU B 1 43 ? 13.172 -2.455 11.133 1 81.5 43 LEU B CA 1
ATOM 3059 C C . LEU B 1 43 ? 12.68 -1.408 10.141 1 81.5 43 LEU B C 1
ATOM 3061 O O . LEU B 1 43 ? 11.539 -0.949 10.227 1 81.5 43 LEU B O 1
ATOM 3065 N N . LEU B 1 44 ? 13.57 -1.017 9.234 1 85.69 44 LEU B N 1
ATOM 3066 C CA . LEU B 1 44 ? 13.141 -0.098 8.188 1 85.69 44 LEU B CA 1
ATOM 3067 C C . LEU B 1 44 ? 12.039 -0.722 7.34 1 85.69 44 LEU B C 1
ATOM 3069 O O . LEU B 1 44 ? 11.047 -0.064 7.027 1 85.69 44 LEU B O 1
ATOM 3073 N N . ALA B 1 45 ? 12.242 -1.948 7.043 1 89.25 45 ALA B N 1
ATOM 3074 C CA . ALA B 1 45 ? 11.234 -2.668 6.27 1 89.25 45 ALA B CA 1
ATOM 3075 C C . ALA B 1 45 ? 9.922 -2.773 7.039 1 89.25 45 ALA B C 1
ATOM 3077 O O . ALA B 1 45 ? 8.836 -2.615 6.465 1 89.25 45 ALA B O 1
ATOM 3078 N N . PHE B 1 46 ? 10.039 -3.023 8.281 1 86.44 46 PHE B N 1
ATOM 3079 C CA . PHE B 1 46 ? 8.867 -3.154 9.141 1 86.44 46 PHE B CA 1
ATOM 3080 C C . PHE B 1 46 ? 8.109 -1.834 9.227 1 86.44 46 PHE B C 1
ATOM 3082 O O . PHE B 1 46 ? 6.879 -1.816 9.188 1 86.44 46 PHE B O 1
ATOM 3089 N N . ARG B 1 47 ? 8.805 -0.785 9.305 1 86.5 47 ARG B N 1
ATOM 3090 C CA . ARG B 1 47 ? 8.203 0.542 9.336 1 86.5 47 ARG B CA 1
ATOM 3091 C C . ARG B 1 47 ? 7.484 0.849 8.023 1 86.5 47 ARG B C 1
ATOM 3093 O O . ARG B 1 47 ? 6.398 1.438 8.023 1 86.5 47 ARG B O 1
ATOM 3100 N N . ARG B 1 48 ? 8.102 0.499 6.953 1 92.5 48 ARG B N 1
ATOM 3101 C CA . ARG B 1 48 ? 7.445 0.697 5.664 1 92.5 48 ARG B CA 1
ATOM 3102 C C . ARG B 1 48 ? 6.18 -0.146 5.559 1 92.5 48 ARG B C 1
ATOM 3104 O O . ARG B 1 48 ? 5.164 0.315 5.035 1 92.5 48 ARG B O 1
ATOM 3111 N N . PHE B 1 49 ? 6.281 -1.339 6.105 1 91.12 49 PHE B N 1
ATOM 3112 C CA . PHE B 1 49 ? 5.121 -2.219 6.137 1 91.12 49 PHE B CA 1
ATOM 3113 C C . PHE B 1 49 ? 3.971 -1.57 6.898 1 91.12 49 PHE B C 1
ATOM 3115 O O . PHE B 1 49 ? 2.85 -1.492 6.395 1 91.12 49 PHE B O 1
ATOM 3122 N N . ILE B 1 50 ? 4.211 -1.058 8.016 1 88.06 50 ILE B N 1
ATOM 3123 C CA . ILE B 1 50 ? 3.195 -0.445 8.867 1 88.06 50 ILE B CA 1
ATOM 3124 C C . ILE B 1 50 ? 2.639 0.804 8.18 1 88.06 50 ILE B C 1
ATOM 3126 O O . ILE B 1 50 ? 1.43 1.046 8.211 1 88.06 50 ILE B O 1
ATOM 3130 N N . ALA B 1 51 ? 3.475 1.543 7.609 1 91.19 51 ALA B N 1
ATOM 3131 C CA . ALA B 1 51 ? 3.066 2.785 6.961 1 91.19 51 ALA B CA 1
ATOM 3132 C C . ALA B 1 51 ? 2.137 2.508 5.781 1 91.19 51 ALA B C 1
ATOM 3134 O O . ALA B 1 51 ? 1.248 3.307 5.48 1 91.19 51 ALA B O 1
ATOM 3135 N N . ARG B 1 52 ? 2.34 1.374 5.172 1 93.06 52 ARG B N 1
ATOM 3136 C CA . ARG B 1 52 ? 1.593 1.066 3.957 1 93.06 52 ARG B CA 1
ATOM 3137 C C . ARG B 1 52 ? 0.324 0.283 4.277 1 93.06 52 ARG B C 1
ATOM 3139 O O . ARG B 1 52 ? -0.71 0.477 3.637 1 93.06 52 ARG B O 1
ATOM 3146 N N . ARG B 1 53 ? 0.442 -0.595 5.258 1 91.94 53 ARG B N 1
ATOM 3147 C CA . ARG B 1 53 ? -0.645 -1.541 5.488 1 91.94 53 ARG B CA 1
ATOM 3148 C C . ARG B 1 53 ? -1.314 -1.285 6.836 1 91.94 53 ARG B C 1
ATOM 3150 O O . ARG B 1 53 ? -2.375 -1.844 7.121 1 91.94 53 ARG B O 1
ATOM 3157 N N . GLY B 1 54 ? -0.779 -0.489 7.602 1 88.12 54 GLY B N 1
ATOM 3158 C CA . GLY B 1 54 ? -1.288 -0.257 8.945 1 88.12 54 GLY B CA 1
ATOM 3159 C C . GLY B 1 54 ? -0.607 -1.111 10 1 88.12 54 GLY B C 1
ATOM 3160 O O . GLY B 1 54 ? -0.029 -2.152 9.68 1 88.12 54 GLY B O 1
ATOM 3161 N N . ALA B 1 55 ? -0.696 -0.658 11.164 1 85.62 55 ALA B N 1
ATOM 3162 C CA . ALA B 1 55 ? -0.056 -1.368 12.266 1 85.62 55 ALA B CA 1
ATOM 3163 C C . ALA B 1 55 ? -0.808 -2.652 12.602 1 85.62 55 ALA B C 1
ATOM 3165 O O . ALA B 1 55 ? -2.033 -2.646 12.734 1 85.62 55 ALA B O 1
ATOM 3166 N N . PRO B 1 56 ? -0.018 -3.758 12.672 1 83 56 PRO B N 1
ATOM 3167 C CA . PRO B 1 56 ? -0.655 -5.008 13.094 1 83 56 PRO B CA 1
ATOM 3168 C C . PRO B 1 56 ? -0.971 -5.035 14.586 1 83 56 PRO B C 1
ATOM 3170 O O . PRO B 1 56 ? -0.393 -4.266 15.359 1 83 56 PRO B O 1
ATOM 3173 N N . GLU B 1 57 ? -1.901 -5.848 14.969 1 79.88 57 GLU B N 1
ATOM 3174 C CA . GLU B 1 57 ? -2.213 -6.039 16.375 1 79.88 57 GLU B CA 1
ATOM 3175 C C . GLU B 1 57 ? -1.221 -6.992 17.031 1 79.88 57 GLU B C 1
ATOM 3177 O O . GLU B 1 57 ? -0.839 -6.797 18.188 1 79.88 57 GLU B O 1
ATOM 3182 N N . LEU B 1 58 ? -0.821 -7.988 16.219 1 79.06 58 LEU B N 1
ATOM 3183 C CA . LEU B 1 58 ? 0.078 -9.031 16.703 1 79.06 58 LEU B CA 1
ATOM 3184 C C . LEU B 1 58 ? 1.065 -9.438 15.609 1 79.06 58 LEU B C 1
ATOM 3186 O O . LEU B 1 58 ? 0.674 -9.664 14.469 1 79.06 58 LEU B O 1
ATOM 3190 N N . VAL B 1 59 ? 2.316 -9.406 16.078 1 81.38 59 VAL B N 1
ATOM 3191 C CA . VAL B 1 59 ? 3.363 -9.875 15.172 1 81.38 59 VAL B CA 1
ATOM 3192 C C . VAL B 1 59 ? 3.953 -11.18 15.711 1 81.38 59 VAL B C 1
ATOM 3194 O O . VAL B 1 59 ? 4.316 -11.273 16.875 1 81.38 59 VAL B O 1
ATOM 3197 N N . LEU B 1 60 ? 3.951 -12.172 14.852 1 76.81 60 LEU B N 1
ATOM 3198 C CA . LEU B 1 60 ? 4.57 -13.453 15.18 1 76.81 60 LEU B CA 1
ATOM 3199 C C . LEU B 1 60 ? 5.812 -13.688 14.328 1 76.81 60 LEU B C 1
ATOM 3201 O O . LEU B 1 60 ? 5.797 -13.438 13.117 1 76.81 60 LEU B O 1
ATOM 3205 N N . SER B 1 61 ? 6.875 -13.93 14.977 1 76.12 61 SER B N 1
ATOM 3206 C CA . SER B 1 61 ? 8.086 -14.219 14.219 1 76.12 61 SER B CA 1
ATOM 3207 C C . SER B 1 61 ? 8.828 -15.414 14.805 1 76.12 61 SER B C 1
ATOM 3209 O O . SER B 1 61 ? 8.547 -15.836 15.93 1 76.12 61 SER B O 1
ATOM 3211 N N . ASP B 1 62 ? 9.57 -15.969 13.961 1 71.31 62 ASP B N 1
ATOM 3212 C CA . ASP B 1 62 ? 10.445 -17.016 14.492 1 71.31 62 ASP B CA 1
ATOM 3213 C C . ASP B 1 62 ? 11.484 -16.422 15.438 1 71.31 62 ASP B C 1
ATOM 3215 O O . ASP B 1 62 ? 11.477 -15.219 15.711 1 71.31 62 ASP B O 1
ATOM 3219 N N . ASN B 1 63 ? 12.273 -17.297 16.031 1 63.28 63 ASN B N 1
ATOM 3220 C CA . ASN B 1 63 ? 13.195 -16.875 17.078 1 63.28 63 ASN B CA 1
ATOM 3221 C C . ASN B 1 63 ? 14.555 -16.484 16.5 1 63.28 63 ASN B C 1
ATOM 3223 O O . ASN B 1 63 ? 15.586 -16.656 17.156 1 63.28 63 ASN B O 1
ATOM 3227 N N . ALA B 1 64 ? 14.516 -15.914 15.359 1 66 64 ALA B N 1
ATOM 3228 C CA . ALA B 1 64 ? 15.797 -15.477 14.797 1 66 64 ALA B CA 1
ATOM 3229 C C . ALA B 1 64 ? 16.344 -14.273 15.555 1 66 64 ALA B C 1
ATOM 3231 O O . ALA B 1 64 ? 15.578 -13.406 15.992 1 66 64 ALA B O 1
ATOM 3232 N N . PRO B 1 65 ? 17.609 -14.242 15.781 1 60.94 65 PRO B N 1
ATOM 3233 C CA . PRO B 1 65 ? 18.234 -13.156 16.531 1 60.94 65 PRO B CA 1
ATOM 3234 C C . PRO B 1 65 ? 17.875 -11.773 15.984 1 60.94 65 PRO B C 1
ATOM 3236 O O . PRO B 1 65 ? 17.703 -10.828 16.75 1 60.94 65 PRO B O 1
ATOM 3239 N N . THR B 1 66 ? 17.781 -11.711 14.734 1 62.62 66 THR B N 1
ATOM 3240 C CA . THR B 1 66 ? 17.453 -10.445 14.102 1 62.62 66 THR B CA 1
ATOM 3241 C C . THR B 1 66 ? 16.078 -9.945 14.562 1 62.62 66 THR B C 1
ATOM 3243 O O . THR B 1 66 ? 15.898 -8.75 14.812 1 62.62 66 THR B O 1
ATOM 3246 N N . PHE B 1 67 ? 15.227 -10.852 14.82 1 66.31 67 PHE B N 1
ATOM 3247 C CA . PHE B 1 67 ? 13.875 -10.477 15.219 1 66.31 67 PHE B CA 1
ATOM 3248 C C . PHE B 1 67 ? 13.82 -10.156 16.719 1 66.31 67 PHE B C 1
ATOM 3250 O O . PHE B 1 67 ? 13.117 -9.242 17.141 1 66.31 67 PHE B O 1
ATOM 3257 N N . LYS B 1 68 ? 14.609 -10.859 17.406 1 60.94 68 LYS B N 1
ATOM 3258 C CA . LYS B 1 68 ? 14.68 -10.609 18.828 1 60.94 68 LYS B CA 1
ATOM 3259 C C . LYS B 1 68 ? 15.242 -9.219 19.125 1 60.94 68 LYS B C 1
ATOM 3261 O O . LYS B 1 68 ? 14.688 -8.477 19.938 1 60.94 68 LYS B O 1
ATOM 3266 N N . LEU B 1 69 ? 16.297 -8.953 18.391 1 56.28 69 LEU B N 1
ATOM 3267 C CA . LEU B 1 69 ? 16.906 -7.633 18.531 1 56.28 69 LEU B CA 1
ATOM 3268 C C . LEU B 1 69 ? 15.953 -6.547 18.031 1 56.28 69 LEU B C 1
ATOM 3270 O O . LEU B 1 69 ? 15.859 -5.477 18.641 1 56.28 69 LEU B O 1
ATOM 3274 N N . GLY B 1 70 ? 15.312 -6.824 17 1 60.19 70 GLY B N 1
ATOM 3275 C CA . GLY B 1 70 ? 14.328 -5.883 16.484 1 60.19 70 GLY B CA 1
ATOM 3276 C C . GLY B 1 70 ? 13.234 -5.562 17.5 1 60.19 70 GLY B C 1
ATOM 3277 O O . GLY B 1 70 ? 12.875 -4.398 17.688 1 60.19 70 GLY B O 1
ATOM 3278 N N . ARG B 1 71 ? 12.812 -6.602 18.141 1 60.12 71 ARG B N 1
ATOM 3279 C CA . ARG B 1 71 ? 11.797 -6.414 19.156 1 60.12 71 ARG B CA 1
ATOM 3280 C C . ARG B 1 71 ? 12.32 -5.57 20.312 1 60.12 71 ARG B C 1
ATOM 3282 O O . ARG B 1 71 ? 11.617 -4.691 20.812 1 60.12 71 ARG B O 1
ATOM 3289 N N . GLU B 1 72 ? 13.461 -5.871 20.641 1 62.28 72 GLU B N 1
ATOM 3290 C CA . GLU B 1 72 ? 14.07 -5.156 21.766 1 62.28 72 GLU B CA 1
ATOM 3291 C C . GLU B 1 72 ? 14.234 -3.674 21.453 1 62.28 72 GLU B C 1
ATOM 3293 O O . GLU B 1 72 ? 13.953 -2.818 22.281 1 62.28 72 GLU B O 1
ATOM 3298 N N . VAL B 1 73 ? 14.617 -3.402 20.297 1 58.47 73 VAL B N 1
ATOM 3299 C CA . VAL B 1 73 ? 14.828 -2.021 19.859 1 58.47 73 VAL B CA 1
ATOM 3300 C C . VAL B 1 73 ? 13.492 -1.292 19.797 1 58.47 73 VAL B C 1
ATOM 3302 O O . VAL B 1 73 ? 13.375 -0.151 20.25 1 58.47 73 VAL B O 1
ATOM 3305 N N . LEU B 1 74 ? 12.594 -2.008 19.281 1 61.12 74 LEU B N 1
ATOM 3306 C CA . LEU B 1 74 ? 11.273 -1.409 19.141 1 61.12 74 LEU B CA 1
ATOM 3307 C C . LEU B 1 74 ? 10.641 -1.175 20.516 1 61.12 74 LEU B C 1
ATOM 3309 O O . LEU B 1 74 ? 10 -0.145 20.734 1 61.12 74 LEU B O 1
ATOM 3313 N N . THR B 1 75 ? 10.836 -2.211 21.422 1 56 75 THR B N 1
ATOM 3314 C CA . THR B 1 75 ? 10.281 -2.107 22.766 1 56 75 THR B CA 1
ATOM 3315 C C . THR B 1 75 ? 10.977 -0.998 23.547 1 56 75 THR B C 1
ATOM 3317 O O . THR B 1 75 ? 10.328 -0.262 24.297 1 56 75 THR B O 1
ATOM 3320 N N . ASN B 1 76 ? 12.188 -0.996 23.422 1 52.28 76 ASN B N 1
ATOM 3321 C CA . ASN B 1 76 ? 12.961 0.02 24.125 1 52.28 76 ASN B CA 1
ATOM 3322 C C . ASN B 1 76 ? 12.664 1.42 23.609 1 52.28 76 ASN B C 1
ATOM 3324 O O . ASN B 1 76 ? 12.555 2.371 24.375 1 52.28 76 ASN B O 1
ATOM 3328 N N . GLU B 1 77 ? 12.711 1.416 22.344 1 50.66 77 GLU B N 1
ATOM 3329 C CA . GLU B 1 77 ? 12.375 2.711 21.766 1 50.66 77 GLU B CA 1
ATOM 3330 C C . GLU B 1 77 ? 10.938 3.102 22.094 1 50.66 77 GLU B C 1
ATOM 3332 O O . GLU B 1 77 ? 10.641 4.277 22.328 1 50.66 77 GLU B O 1
ATOM 3337 N N . LEU B 1 78 ? 10.141 1.969 22.141 1 45.78 78 LEU B N 1
ATOM 3338 C CA . LEU B 1 78 ? 8.758 2.193 22.562 1 45.78 78 LEU B CA 1
ATOM 3339 C C . LEU B 1 78 ? 8.688 2.459 24.062 1 45.78 78 LEU B C 1
ATOM 3341 O O . LEU B 1 78 ? 7.84 3.236 24.516 1 45.78 78 LEU B O 1
ATOM 3345 N N . VAL B 1 79 ? 9.398 1.739 24.938 1 41 79 VAL B N 1
ATOM 3346 C CA . VAL B 1 79 ? 9.414 1.921 26.391 1 41 79 VAL B CA 1
ATOM 3347 C C . VAL B 1 79 ? 9.953 3.309 26.719 1 41 79 VAL B C 1
ATOM 3349 O O . VAL B 1 79 ? 9.438 3.977 27.625 1 41 79 VAL B O 1
ATOM 3352 N N . LYS B 1 80 ? 10.914 3.648 26.234 1 40.19 80 LYS B N 1
ATOM 3353 C CA . LYS B 1 80 ? 11.375 4.984 26.594 1 40.19 80 LYS B CA 1
ATOM 3354 C C . LYS B 1 80 ? 10.289 6.027 26.344 1 40.19 80 LYS B C 1
ATOM 3356 O O . LYS B 1 80 ? 10.258 7.074 27 1 40.19 80 LYS B O 1
ATOM 3361 N N . MET B 1 81 ? 9.344 5.637 25.516 1 34.75 81 MET B N 1
ATOM 3362 C CA . MET B 1 81 ? 8.18 6.484 25.312 1 34.75 81 MET B CA 1
ATOM 3363 C C . MET B 1 81 ? 7.199 6.352 26.484 1 34.75 81 MET B C 1
ATOM 3365 O O . MET B 1 81 ? 6.227 7.105 26.562 1 34.75 81 MET B O 1
ATOM 3369 N N . LYS B 1 82 ? 7.164 5.289 27.281 1 34.53 82 LYS B N 1
ATOM 3370 C CA . LYS B 1 82 ? 6.27 5.094 28.406 1 34.53 82 LYS B CA 1
ATOM 3371 C C . LYS B 1 82 ? 6.492 6.164 29.484 1 34.53 82 LYS B C 1
ATOM 3373 O O . LYS B 1 82 ? 5.574 6.5 30.234 1 34.53 82 LYS B O 1
ATOM 3378 N N . ASP B 1 83 ? 7.594 6.574 29.922 1 32.19 83 ASP B N 1
ATOM 3379 C CA . ASP B 1 83 ? 7.578 7.461 31.078 1 32.19 83 ASP B CA 1
ATOM 3380 C C . ASP B 1 83 ? 6.758 8.719 30.797 1 32.19 83 ASP B C 1
ATOM 3382 O O . ASP B 1 83 ? 6.586 9.562 31.688 1 32.19 83 ASP B O 1
ATOM 3386 N N . GLU B 1 84 ? 6.688 9.391 29.703 1 31.58 84 GLU B N 1
ATOM 3387 C CA . GLU B 1 84 ? 5.766 10.523 29.734 1 31.58 84 GLU B CA 1
ATOM 3388 C C . GLU B 1 84 ? 4.316 10.055 29.766 1 31.58 84 GLU B C 1
ATOM 3390 O O . GLU B 1 84 ? 3.963 9.078 29.094 1 31.58 84 GLU B O 1
ATOM 3395 N N . GLU B 1 85 ? 3.322 10.57 30.797 1 30.62 85 GLU B N 1
ATOM 3396 C CA . GLU B 1 85 ? 1.979 10.312 31.297 1 30.62 85 GLU B CA 1
ATOM 3397 C C . GLU B 1 85 ? 1.033 9.898 30.172 1 30.62 85 GLU B C 1
ATOM 3399 O O . GLU B 1 85 ? 0.295 8.914 30.312 1 30.62 85 GLU B O 1
ATOM 3404 N N . ILE B 1 86 ? 0.153 11.062 29.609 1 27.5 86 ILE B N 1
ATOM 3405 C CA . ILE B 1 86 ? -1.192 11.273 29.078 1 27.5 86 ILE B CA 1
ATOM 3406 C C . ILE B 1 86 ? -1.382 10.469 27.797 1 27.5 86 ILE B C 1
ATOM 3408 O O . ILE B 1 86 ? -2.43 10.555 27.156 1 27.5 86 ILE B O 1
ATOM 3412 N N . ILE B 1 87 ? -0.456 10.25 27.078 1 28.47 87 ILE B N 1
ATOM 3413 C CA . ILE B 1 87 ? -1.033 9.93 25.781 1 28.47 87 ILE B CA 1
ATOM 3414 C C . ILE B 1 87 ? -1.887 8.664 25.891 1 28.47 87 ILE B C 1
ATOM 3416 O O . ILE B 1 87 ? -1.371 7.551 25.797 1 28.47 87 ILE B O 1
ATOM 3420 N N . HIS B 1 88 ? -2.693 8.422 27.031 1 28.12 88 HIS B N 1
ATOM 3421 C CA . HIS B 1 88 ? -3.756 7.434 27.188 1 28.12 88 HIS B CA 1
ATOM 3422 C C . HIS B 1 88 ? -4.633 7.367 25.938 1 28.12 88 HIS B C 1
ATOM 3424 O O . HIS B 1 88 ? -5.184 6.309 25.609 1 28.12 88 HIS B O 1
ATOM 3430 N N . ASN B 1 89 ? -5.559 8.461 25.812 1 27.61 89 ASN B N 1
ATOM 3431 C CA . ASN B 1 89 ? -6.781 8.453 25.016 1 27.61 89 ASN B CA 1
ATOM 3432 C C . ASN B 1 89 ? -6.512 8.016 23.578 1 27.61 89 ASN B C 1
ATOM 3434 O O . ASN B 1 89 ? -7.402 7.508 22.906 1 27.61 89 ASN B O 1
ATOM 3438 N N . PHE B 1 90 ? -6.145 9.047 22.906 1 26.59 90 PHE B N 1
ATOM 3439 C CA . PHE B 1 90 ? -6.379 8.836 21.484 1 26.59 90 PHE B CA 1
ATOM 3440 C C . PHE B 1 90 ? -5.859 7.473 21.047 1 26.59 90 PHE B C 1
ATOM 3442 O O . PHE B 1 90 ? -6.535 6.746 20.328 1 26.59 90 PHE B O 1
ATOM 3449 N N . THR B 1 91 ? -4.645 7.582 20.484 1 29.92 91 THR B N 1
ATOM 3450 C CA . THR B 1 91 ? -4.219 6.355 19.828 1 29.92 91 THR B CA 1
ATOM 3451 C C . THR B 1 91 ? -4.137 5.203 20.812 1 29.92 91 THR B C 1
ATOM 3453 O O . THR B 1 91 ? -3.555 5.344 21.891 1 29.92 91 THR B O 1
ATOM 3456 N N . THR B 1 92 ? -5.184 4.613 21.266 1 32.19 92 THR B N 1
ATOM 3457 C CA . THR B 1 92 ? -4.867 3.221 21.578 1 32.19 92 THR B CA 1
ATOM 3458 C C . THR B 1 92 ? -3.586 2.789 20.875 1 32.19 92 THR B C 1
ATOM 3460 O O . THR B 1 92 ? -3.512 2.812 19.641 1 32.19 92 THR B O 1
ATOM 3463 N N . GLU B 1 93 ? -2.361 3.305 21.031 1 38.25 93 GLU B N 1
ATOM 3464 C CA . GLU B 1 93 ? -0.958 3.094 20.688 1 38.25 93 GLU B CA 1
ATOM 3465 C C . GLU B 1 93 ? -0.75 1.727 20.031 1 38.25 93 GLU B C 1
ATOM 3467 O O . GLU B 1 93 ? -1.037 0.695 20.656 1 38.25 93 GLU B O 1
ATOM 3472 N N . HIS B 1 94 ? -1.308 1.6 19.016 1 42.94 94 HIS B N 1
ATOM 3473 C CA . HIS B 1 94 ? -1.433 0.277 18.406 1 42.94 94 HIS B CA 1
ATOM 3474 C C . HIS B 1 94 ? -0.157 -0.537 18.609 1 42.94 94 HIS B C 1
ATOM 3476 O O . HIS B 1 94 ? 0.78 -0.425 17.812 1 42.94 94 HIS B O 1
ATOM 3482 N N . ASN B 1 95 ? 0.252 -0.604 19.766 1 52.09 95 ASN B N 1
ATOM 3483 C CA . ASN B 1 95 ? 1.209 -1.571 20.281 1 52.09 95 ASN B CA 1
ATOM 3484 C C . ASN B 1 95 ? 0.921 -2.98 19.766 1 52.09 95 ASN B C 1
ATOM 3486 O O . ASN B 1 95 ? -0.225 -3.432 19.797 1 52.09 95 ASN B O 1
ATOM 3490 N N . PHE B 1 96 ? 1.623 -3.117 18.766 1 58.53 96 PHE B N 1
ATOM 3491 C CA . PHE B 1 96 ? 1.506 -4.523 18.406 1 58.53 96 PHE B CA 1
ATOM 3492 C C . PHE B 1 96 ? 2.346 -5.395 19.328 1 58.53 96 PHE B C 1
ATOM 3494 O O . PHE B 1 96 ? 3.264 -4.902 19.984 1 58.53 96 PHE B O 1
ATOM 3501 N N . ARG B 1 97 ? 1.743 -6.398 19.656 1 68.44 97 ARG B N 1
ATOM 3502 C CA . ARG B 1 97 ? 2.482 -7.422 20.391 1 68.44 97 ARG B CA 1
ATOM 3503 C C . ARG B 1 97 ? 3.348 -8.25 19.453 1 68.44 97 ARG B C 1
ATOM 3505 O O . ARG B 1 97 ? 2.984 -8.469 18.297 1 68.44 97 ARG B O 1
ATOM 3512 N N . TRP B 1 98 ? 4.512 -8.398 19.906 1 71.31 98 TRP B N 1
ATOM 3513 C CA . TRP B 1 98 ? 5.422 -9.25 19.141 1 71.31 98 TRP B CA 1
ATOM 3514 C C . TRP B 1 98 ? 5.738 -10.531 19.906 1 71.31 98 TRP B C 1
ATOM 3516 O O . TRP B 1 98 ? 6.363 -10.492 20.969 1 71.31 98 TRP B O 1
ATOM 3526 N N . ASN B 1 99 ? 5.23 -11.641 19.484 1 69.94 99 ASN B N 1
ATOM 3527 C CA . ASN B 1 99 ? 5.473 -12.945 20.094 1 69.94 99 ASN B CA 1
ATOM 3528 C C . ASN B 1 99 ? 6.348 -13.828 19.203 1 69.94 99 ASN B C 1
ATOM 3530 O O . ASN B 1 99 ? 6.289 -13.727 17.984 1 69.94 99 ASN B O 1
ATOM 3534 N N . PHE B 1 100 ? 7.238 -14.484 19.906 1 68.94 100 PHE B N 1
ATOM 3535 C CA . PHE B 1 100 ? 8.07 -15.445 19.188 1 68.94 100 PHE B CA 1
ATOM 3536 C C . PHE B 1 100 ? 7.438 -16.828 19.203 1 68.94 100 PHE B C 1
ATOM 3538 O O . PHE B 1 100 ? 6.902 -17.266 20.234 1 68.94 100 PHE B O 1
ATOM 3545 N N . ILE B 1 101 ? 7.188 -17.344 18.047 1 62.44 101 ILE B N 1
ATOM 3546 C CA . ILE B 1 101 ? 6.535 -18.656 17.969 1 62.44 101 ILE B CA 1
ATOM 3547 C C . ILE B 1 101 ? 7.508 -19.75 18.406 1 62.44 101 ILE B C 1
ATOM 3549 O O . ILE B 1 101 ? 8.711 -19.641 18.172 1 62.44 101 ILE B O 1
ATOM 3553 N N . THR B 1 102 ? 6.945 -20.656 19.266 1 57 102 THR B N 1
ATOM 3554 C CA . THR B 1 102 ? 7.691 -21.859 19.594 1 57 102 THR B CA 1
ATOM 3555 C C . THR B 1 102 ? 7.695 -22.828 18.406 1 57 102 THR B C 1
ATOM 3557 O O . THR B 1 102 ? 6.754 -22.859 17.609 1 57 102 THR B O 1
ATOM 3560 N N . PRO B 1 103 ? 8.844 -23.297 17.953 1 52.56 103 PRO B N 1
ATOM 3561 C CA . PRO B 1 103 ? 8.969 -24.219 16.812 1 52.56 103 PRO B CA 1
ATOM 3562 C C . PRO B 1 103 ? 7.711 -25.062 16.609 1 52.56 103 PRO B C 1
ATOM 3564 O O . PRO B 1 103 ? 7.375 -25.391 15.461 1 52.56 103 PRO B O 1
ATOM 3567 N N . LEU B 1 104 ? 6.902 -25.375 17.734 1 46.69 104 LEU B N 1
ATOM 3568 C CA . LEU B 1 104 ? 5.824 -26.344 17.609 1 46.69 104 LEU B CA 1
ATOM 3569 C C . LEU B 1 104 ? 4.461 -25.672 17.734 1 46.69 104 LEU B C 1
ATOM 3571 O O . LEU B 1 104 ? 3.471 -26.312 18.094 1 46.69 104 LEU B O 1
ATOM 3575 N N . SER B 1 105 ? 4.363 -24.531 17.453 1 50.5 105 SER B N 1
ATOM 3576 C CA . SER B 1 105 ? 3.062 -23.938 17.734 1 50.5 105 SER B CA 1
ATOM 3577 C C . SER B 1 105 ? 2.053 -24.266 16.641 1 50.5 105 SER B C 1
ATOM 3579 O O . SER B 1 105 ? 2.406 -24.312 15.461 1 50.5 105 SER B O 1
ATOM 3581 N N . PRO B 1 106 ? 0.853 -24.656 17.016 1 45.44 106 PRO B N 1
ATOM 3582 C CA . PRO B 1 106 ? -0.24 -25.156 16.172 1 45.44 106 PRO B CA 1
ATOM 3583 C C . PRO B 1 106 ? -0.531 -24.234 14.984 1 45.44 106 PRO B C 1
ATOM 3585 O O . PRO B 1 106 ? -1.055 -24.688 13.961 1 45.44 106 PRO B O 1
ATOM 3588 N N . TRP B 1 107 ? -0.489 -22.922 15.281 1 46.34 107 TRP B N 1
ATOM 3589 C CA . TRP B 1 107 ? -0.792 -22.078 14.133 1 46.34 107 TRP B CA 1
ATOM 3590 C C . TRP B 1 107 ? 0.191 -22.328 12.992 1 46.34 107 TRP B C 1
ATOM 3592 O O . TRP B 1 107 ? 0.036 -21.797 11.898 1 46.34 107 TRP B O 1
ATOM 3602 N N . LYS B 1 108 ? 1.339 -22.719 13.523 1 49.69 108 LYS B N 1
ATOM 3603 C CA . LYS B 1 108 ? 2.291 -23.25 12.555 1 49.69 108 LYS B CA 1
ATOM 3604 C C . LYS B 1 108 ? 1.583 -24.094 11.492 1 49.69 108 LYS B C 1
ATOM 3606 O O . LYS B 1 108 ? 2.219 -24.891 10.805 1 49.69 108 LYS B O 1
ATOM 3611 N N . GLY B 1 109 ? 0.307 -24.016 11.633 1 51.88 109 GLY B N 1
ATOM 3612 C CA . GLY B 1 109 ? -0.432 -24.844 10.703 1 51.88 109 GLY B CA 1
ATOM 3613 C C . GLY B 1 109 ? -0.002 -24.656 9.258 1 51.88 109 GLY B C 1
ATOM 3614 O O . GLY B 1 109 ? 0.611 -23.656 8.914 1 51.88 109 GLY B O 1
ATOM 3615 N N . GLY B 1 110 ? 0.166 -25.719 8.43 1 61.94 110 GLY B N 1
ATOM 3616 C CA . GLY B 1 110 ? 0.759 -26.281 7.23 1 61.94 110 GLY B CA 1
ATOM 3617 C C . GLY B 1 110 ? 0.547 -25.438 5.992 1 61.94 110 GLY B C 1
ATOM 3618 O O . GLY B 1 110 ? 1.478 -25.219 5.215 1 61.94 110 GLY B O 1
ATOM 3619 N N . PHE B 1 111 ? -0.646 -24.625 6.109 1 68.19 111 PHE B N 1
ATOM 3620 C CA . PHE B 1 111 ? -0.895 -24.062 4.781 1 68.19 111 PHE B CA 1
ATOM 3621 C C . PHE B 1 111 ? -0.116 -22.766 4.582 1 68.19 111 PHE B C 1
ATOM 3623 O O . PHE B 1 111 ? 0.495 -22.562 3.529 1 68.19 111 PHE B O 1
ATOM 3630 N N . TYR B 1 112 ? 0.046 -21.875 5.676 1 72.44 112 TYR B N 1
ATOM 3631 C CA . TYR B 1 112 ? 0.696 -20.578 5.512 1 72.44 112 TYR B CA 1
ATOM 3632 C C . TYR B 1 112 ? 2.201 -20.734 5.34 1 72.44 112 TYR B C 1
ATOM 3634 O O . TYR B 1 112 ? 2.826 -20.016 4.562 1 72.44 112 TYR B O 1
ATOM 3642 N N . GLU B 1 113 ? 2.643 -21.594 6.027 1 73.88 113 GLU B N 1
ATOM 3643 C CA . GLU B 1 113 ? 4.07 -21.875 5.902 1 73.88 113 GLU B CA 1
ATOM 3644 C C . GLU B 1 113 ? 4.406 -22.406 4.512 1 73.88 113 GLU B C 1
ATOM 3646 O O . GLU B 1 113 ? 5.414 -22.016 3.922 1 73.88 113 GLU B O 1
ATOM 3651 N N . ARG B 1 114 ? 3.496 -23.25 4.062 1 78.75 114 ARG B N 1
ATOM 3652 C CA . ARG B 1 114 ? 3.715 -23.812 2.732 1 78.75 114 ARG B CA 1
ATOM 3653 C C . ARG B 1 114 ? 3.543 -22.75 1.657 1 78.75 114 ARG B C 1
ATOM 3655 O O . ARG B 1 114 ? 4.281 -22.734 0.668 1 78.75 114 ARG B O 1
ATOM 3662 N N . LEU B 1 115 ? 2.527 -21.922 1.913 1 82.5 115 LEU B N 1
ATOM 3663 C CA . LEU B 1 115 ? 2.318 -20.828 0.974 1 82.5 115 LEU B CA 1
ATOM 3664 C C . LEU B 1 115 ? 3.539 -19.922 0.923 1 82.5 115 LEU B C 1
ATOM 3666 O O . LEU B 1 115 ? 4.023 -19.578 -0.16 1 82.5 115 LEU B O 1
ATOM 3670 N N . VAL B 1 116 ? 4.066 -19.562 2.102 1 83.25 116 VAL B N 1
ATOM 3671 C CA . VAL B 1 116 ? 5.254 -18.719 2.188 1 83.25 116 VAL B CA 1
ATOM 3672 C C . VAL B 1 116 ? 6.43 -19.406 1.503 1 83.25 116 VAL B C 1
ATOM 3674 O O . VAL B 1 116 ? 7.191 -18.781 0.772 1 83.25 116 VAL B O 1
ATOM 3677 N N . GLY B 1 117 ? 6.469 -20.719 1.772 1 86.31 117 GLY B N 1
ATOM 3678 C CA . GLY B 1 117 ? 7.512 -21.5 1.117 1 86.31 117 GLY B CA 1
ATOM 3679 C C . GLY B 1 117 ? 7.414 -21.469 -0.396 1 86.31 117 GLY B C 1
ATOM 3680 O O . GLY B 1 117 ? 8.422 -21.312 -1.086 1 86.31 117 GLY B O 1
ATOM 3681 N N . SER B 1 118 ? 6.258 -21.594 -0.89 1 89.81 118 SER B N 1
ATOM 3682 C CA . SER B 1 118 ? 6.035 -21.594 -2.332 1 89.81 118 SER B CA 1
ATOM 3683 C C . SER B 1 118 ? 6.402 -20.234 -2.941 1 89.81 118 SER B C 1
ATOM 3685 O O . SER B 1 118 ? 6.98 -20.188 -4.027 1 89.81 118 SER B O 1
ATOM 3687 N N . VAL B 1 119 ? 6.117 -19.172 -2.252 1 90.12 119 VAL B N 1
ATOM 3688 C CA . VAL B 1 119 ? 6.434 -17.828 -2.719 1 90.12 119 VAL B CA 1
ATOM 3689 C C . VAL B 1 119 ? 7.949 -17.641 -2.758 1 90.12 119 VAL B C 1
ATOM 3691 O O . VAL B 1 119 ? 8.492 -17.156 -3.75 1 90.12 119 VAL B O 1
ATOM 3694 N N . LYS B 1 120 ? 8.586 -18.078 -1.733 1 88.44 120 LYS B N 1
ATOM 3695 C CA . LYS B 1 120 ? 10.039 -17.953 -1.647 1 88.44 120 LYS B CA 1
ATOM 3696 C C . LYS B 1 120 ? 10.727 -18.734 -2.76 1 88.44 120 LYS B C 1
ATOM 3698 O O . LYS B 1 120 ? 11.641 -18.219 -3.414 1 88.44 120 LYS B O 1
ATOM 3703 N N . THR B 1 121 ? 10.234 -19.922 -2.986 1 88.62 121 THR B N 1
ATOM 3704 C CA . THR B 1 121 ? 10.805 -20.781 -4.016 1 88.62 121 THR B CA 1
ATOM 3705 C C . THR B 1 121 ? 10.602 -20.188 -5.402 1 88.62 121 THR B C 1
ATOM 3707 O O . THR B 1 121 ? 11.539 -20.125 -6.199 1 88.62 121 THR B O 1
ATOM 3710 N N . ALA B 1 122 ? 9.445 -19.734 -5.605 1 92 122 ALA B N 1
ATOM 3711 C CA . ALA B 1 122 ? 9.133 -19.156 -6.906 1 92 122 ALA B CA 1
ATOM 3712 C C . ALA B 1 122 ? 9.961 -17.891 -7.148 1 92 122 ALA B C 1
ATOM 3714 O O . ALA B 1 122 ? 10.477 -17.688 -8.25 1 92 122 ALA B O 1
ATOM 3715 N N . LEU B 1 123 ? 10.102 -17.094 -6.113 1 89.06 123 LEU B N 1
ATOM 3716 C CA . LEU B 1 123 ? 10.867 -15.852 -6.234 1 89.06 123 LEU B CA 1
ATOM 3717 C C . LEU B 1 123 ? 12.344 -16.156 -6.492 1 89.06 123 LEU B C 1
ATOM 3719 O O . LEU B 1 123 ? 12.977 -15.508 -7.332 1 89.06 123 LEU B O 1
ATOM 3723 N N . LYS B 1 124 ? 12.852 -17.094 -5.855 1 86.75 124 LYS B N 1
ATOM 3724 C CA . LYS B 1 124 ? 14.258 -17.453 -6.004 1 86.75 124 LYS B CA 1
ATOM 3725 C C . LYS B 1 124 ? 14.547 -17.969 -7.41 1 86.75 124 LYS B C 1
ATOM 3727 O O . LYS B 1 124 ? 15.602 -17.688 -7.98 1 86.75 124 LYS B O 1
ATOM 3732 N N . LYS B 1 125 ? 13.641 -18.641 -7.973 1 87.12 125 LYS B N 1
ATOM 3733 C CA . LYS B 1 125 ? 13.82 -19.266 -9.281 1 87.12 125 LYS B CA 1
ATOM 3734 C C . LYS B 1 125 ? 13.664 -18.25 -10.406 1 87.12 125 LYS B C 1
ATOM 3736 O O . LYS B 1 125 ? 14.164 -18.453 -11.516 1 87.12 125 LYS B O 1
ATOM 3741 N N . THR B 1 126 ? 12.961 -17.203 -10.164 1 86.62 126 THR B N 1
ATOM 3742 C CA . THR B 1 126 ? 12.555 -16.359 -11.281 1 86.62 126 THR B CA 1
ATOM 3743 C C . THR B 1 126 ? 13.375 -15.062 -11.297 1 86.62 126 THR B C 1
ATOM 3745 O O . THR B 1 126 ? 13.445 -14.383 -12.32 1 86.62 126 THR B O 1
ATOM 3748 N N . ILE B 1 127 ? 13.867 -14.672 -10.156 1 80.19 127 ILE B N 1
ATOM 3749 C CA . ILE B 1 127 ? 14.664 -13.445 -10.156 1 80.19 127 ILE B CA 1
ATOM 3750 C C . ILE B 1 127 ? 15.984 -13.688 -10.875 1 80.19 127 ILE B C 1
ATOM 3752 O O . ILE B 1 127 ? 16.781 -14.516 -10.445 1 80.19 127 ILE B O 1
ATOM 3756 N N . PRO B 1 128 ? 16.031 -13.039 -12.094 1 71.62 128 PRO B N 1
ATOM 3757 C CA . PRO B 1 128 ? 17.266 -13.234 -12.844 1 71.62 128 PRO B CA 1
ATOM 3758 C C . PRO B 1 128 ? 18.5 -12.719 -12.102 1 71.62 128 PRO B C 1
ATOM 3760 O O . PRO B 1 128 ? 18.453 -11.633 -11.516 1 71.62 128 PRO B O 1
ATOM 3763 N N . ARG B 1 129 ? 19.5 -13.586 -12.141 1 66.56 129 ARG B N 1
ATOM 3764 C CA . ARG B 1 129 ? 20.75 -13.242 -11.461 1 66.56 129 ARG B CA 1
ATOM 3765 C C . ARG B 1 129 ? 21.5 -12.148 -12.219 1 66.56 129 ARG B C 1
ATOM 3767 O O . ARG B 1 129 ? 21.609 -12.195 -13.445 1 66.56 129 ARG B O 1
ATOM 3774 N N . GLN B 1 130 ? 21.797 -11.086 -11.508 1 62.47 130 GLN B N 1
ATOM 3775 C CA . GLN B 1 130 ? 22.766 -10.086 -11.945 1 62.47 130 GLN B CA 1
ATOM 3776 C C . GLN B 1 130 ? 22.172 -9.164 -13.008 1 62.47 130 GLN B C 1
ATOM 3778 O O . GLN B 1 130 ? 22.906 -8.531 -13.766 1 62.47 130 GLN B O 1
ATOM 3783 N N . ILE B 1 131 ? 20.812 -9.172 -13.148 1 70.75 131 ILE B N 1
ATOM 3784 C CA . ILE B 1 131 ? 20.266 -8.289 -14.164 1 70.75 131 ILE B CA 1
ATOM 3785 C C . ILE B 1 131 ? 19.5 -7.141 -13.5 1 70.75 131 ILE B C 1
ATOM 3787 O O . ILE B 1 131 ? 19.609 -5.988 -13.922 1 70.75 131 ILE B O 1
ATOM 3791 N N . LEU B 1 132 ? 18.984 -7.465 -12.43 1 83.25 132 LEU B N 1
ATOM 3792 C CA . LEU B 1 132 ? 18.125 -6.449 -11.828 1 83.25 132 LEU B CA 1
ATOM 3793 C C . LEU B 1 132 ? 18.922 -5.59 -10.844 1 83.25 132 LEU B C 1
ATOM 3795 O O . LEU B 1 132 ? 19.734 -6.109 -10.078 1 83.25 132 LEU B O 1
ATOM 3799 N N . ASP B 1 133 ? 18.766 -4.344 -11.016 1 87.06 133 ASP B N 1
ATOM 3800 C CA . ASP B 1 133 ? 19.219 -3.459 -9.945 1 87.06 133 ASP B CA 1
ATOM 3801 C C . ASP B 1 133 ? 18.141 -3.297 -8.875 1 87.06 133 ASP B C 1
ATOM 3803 O O . ASP B 1 133 ? 17.078 -3.889 -8.977 1 87.06 133 ASP B O 1
ATOM 3807 N N . LEU B 1 134 ? 18.438 -2.568 -7.91 1 87.56 134 LEU B N 1
ATOM 3808 C CA . LEU B 1 134 ? 17.578 -2.494 -6.734 1 87.56 134 LEU B CA 1
ATOM 3809 C C . LEU B 1 134 ? 16.219 -1.915 -7.09 1 87.56 134 LEU B C 1
ATOM 3811 O O . LEU B 1 134 ? 15.188 -2.475 -6.715 1 87.56 134 LEU B O 1
ATOM 3815 N N . PRO B 1 135 ? 16.109 -0.804 -7.871 1 88.5 135 PRO B N 1
ATOM 3816 C CA . PRO B 1 135 ? 14.789 -0.287 -8.227 1 88.5 135 PRO B CA 1
ATOM 3817 C C . PRO B 1 135 ? 13.953 -1.289 -9.023 1 88.5 135 PRO B C 1
ATOM 3819 O O . PRO B 1 135 ? 12.742 -1.383 -8.828 1 88.5 135 PRO B O 1
ATOM 3822 N N . LYS B 1 136 ? 14.617 -1.99 -9.844 1 88.44 136 LYS B N 1
ATOM 3823 C CA . LYS B 1 136 ? 13.922 -2.994 -10.641 1 88.44 136 LYS B CA 1
ATOM 3824 C C . LYS B 1 136 ? 13.453 -4.16 -9.773 1 88.44 136 LYS B C 1
ATOM 3826 O O . LYS B 1 136 ? 12.344 -4.668 -9.953 1 88.44 136 LYS B O 1
ATOM 3831 N N . LEU B 1 137 ? 14.297 -4.551 -8.891 1 90.94 137 LEU B N 1
ATOM 3832 C CA . LEU B 1 137 ? 13.906 -5.613 -7.973 1 90.94 137 LEU B CA 1
ATOM 3833 C C . LEU B 1 137 ? 12.727 -5.18 -7.113 1 90.94 137 LEU B C 1
ATOM 3835 O O . LEU B 1 137 ? 11.781 -5.945 -6.918 1 90.94 137 LEU B O 1
ATOM 3839 N N . GLN B 1 138 ? 12.781 -3.99 -6.613 1 93.75 138 GLN B N 1
ATOM 3840 C CA . GLN B 1 138 ? 11.695 -3.455 -5.793 1 93.75 138 GLN B CA 1
ATOM 3841 C C . GLN B 1 138 ? 10.383 -3.434 -6.562 1 93.75 138 GLN B C 1
ATOM 3843 O O . GLN B 1 138 ? 9.328 -3.773 -6.02 1 93.75 138 GLN B O 1
ATOM 3848 N N . THR B 1 139 ? 10.461 -3.037 -7.77 1 91.75 139 THR B N 1
ATOM 3849 C CA . THR B 1 139 ? 9.273 -3.002 -8.617 1 91.75 139 THR B CA 1
ATOM 3850 C C . THR B 1 139 ? 8.727 -4.41 -8.836 1 91.75 139 THR B C 1
ATOM 3852 O O . THR B 1 139 ? 7.523 -4.637 -8.711 1 91.75 139 THR B O 1
ATOM 3855 N N . LEU B 1 140 ? 9.609 -5.293 -9.109 1 91.12 140 LEU B N 1
ATOM 3856 C CA . LEU B 1 140 ? 9.203 -6.676 -9.344 1 91.12 140 LEU B CA 1
ATOM 3857 C C . LEU B 1 140 ? 8.523 -7.258 -8.109 1 91.12 140 LEU B C 1
ATOM 3859 O O . LEU B 1 140 ? 7.461 -7.879 -8.219 1 91.12 140 LEU B O 1
ATOM 3863 N N . ILE B 1 141 ? 9.07 -7.043 -6.941 1 94.12 141 ILE B N 1
ATOM 3864 C CA . ILE B 1 141 ? 8.516 -7.637 -5.73 1 94.12 141 ILE B CA 1
ATOM 3865 C C . ILE B 1 141 ? 7.16 -7.008 -5.422 1 94.12 141 ILE B C 1
ATOM 3867 O O . ILE B 1 141 ? 6.262 -7.676 -4.906 1 94.12 141 ILE B O 1
ATOM 3871 N N . CYS B 1 142 ? 7.012 -5.734 -5.719 1 94.62 142 CYS B N 1
ATOM 3872 C CA . CYS B 1 142 ? 5.711 -5.094 -5.555 1 94.62 142 CYS B CA 1
ATOM 3873 C C . CYS B 1 142 ? 4.664 -5.746 -6.453 1 94.62 142 CYS B C 1
ATOM 3875 O O . CYS B 1 142 ? 3.533 -5.984 -6.023 1 94.62 142 CYS B O 1
ATOM 3877 N N . GLU B 1 143 ? 5.055 -5.969 -7.598 1 92.56 143 GLU B N 1
ATOM 3878 C CA . GLU B 1 143 ? 4.125 -6.578 -8.547 1 92.56 143 GLU B CA 1
ATOM 3879 C C . GLU B 1 143 ? 3.814 -8.023 -8.172 1 92.56 143 GLU B C 1
ATOM 3881 O O . GLU B 1 143 ? 2.682 -8.484 -8.328 1 92.56 143 GLU B O 1
ATOM 3886 N N . VAL B 1 144 ? 4.812 -8.734 -7.73 1 93.94 144 VAL B N 1
ATOM 3887 C CA . VAL B 1 144 ? 4.598 -10.078 -7.223 1 93.94 144 VAL B CA 1
ATOM 3888 C C . VAL B 1 144 ? 3.602 -10.047 -6.066 1 93.94 144 VAL B C 1
ATOM 3890 O O . VAL B 1 144 ? 2.686 -10.867 -6 1 93.94 144 VAL B O 1
ATOM 3893 N N . GLU B 1 145 ? 3.789 -9.094 -5.191 1 95.81 145 GLU B N 1
ATOM 3894 C CA . GLU B 1 145 ? 2.873 -8.898 -4.074 1 95.81 145 GLU B CA 1
ATOM 3895 C C . GLU B 1 145 ? 1.439 -8.711 -4.559 1 95.81 145 GLU B C 1
ATOM 3897 O O . GLU B 1 145 ? 0.509 -9.305 -4.016 1 95.81 145 GLU B O 1
ATOM 3902 N N . ALA B 1 146 ? 1.286 -7.918 -5.531 1 93.88 146 ALA B N 1
ATOM 3903 C CA . ALA B 1 146 ? -0.042 -7.656 -6.078 1 93.88 146 ALA B CA 1
ATOM 3904 C C . ALA B 1 146 ? -0.663 -8.93 -6.645 1 93.88 146 ALA B C 1
ATOM 3906 O O . ALA B 1 146 ? -1.846 -9.203 -6.43 1 93.88 146 ALA B O 1
ATOM 3907 N N . VAL B 1 147 ? 0.132 -9.648 -7.309 1 92.56 147 VAL B N 1
ATOM 3908 C CA . VAL B 1 147 ? -0.328 -10.906 -7.895 1 92.56 147 VAL B CA 1
ATOM 3909 C C . VAL B 1 147 ? -0.767 -11.859 -6.789 1 92.56 147 VAL B C 1
ATOM 3911 O O . VAL B 1 147 ? -1.847 -12.453 -6.863 1 92.56 147 VAL B O 1
ATOM 3914 N N . LEU B 1 148 ? -0.006 -11.984 -5.797 1 94.5 148 LEU B N 1
ATOM 3915 C CA . LEU B 1 148 ? -0.298 -12.883 -4.684 1 94.5 148 LEU B CA 1
ATOM 3916 C C . LEU B 1 148 ? -1.582 -12.469 -3.975 1 94.5 148 LEU B C 1
ATOM 3918 O O . LEU B 1 148 ? -2.379 -13.32 -3.574 1 94.5 148 LEU B O 1
ATOM 3922 N N . ASN B 1 149 ? -1.792 -11.18 -3.883 1 94.62 149 ASN B N 1
ATOM 3923 C CA . ASN B 1 149 ? -2.896 -10.664 -3.078 1 94.62 149 ASN B CA 1
ATOM 3924 C C . ASN B 1 149 ? -4.188 -10.578 -3.889 1 94.62 149 ASN B C 1
ATOM 3926 O O . ASN B 1 149 ? -5.234 -10.203 -3.357 1 94.62 149 ASN B O 1
ATOM 3930 N N . THR B 1 150 ? -4.105 -10.938 -5.109 1 92.5 150 THR B N 1
ATOM 3931 C CA . THR B 1 150 ? -5.316 -10.938 -5.922 1 92.5 150 THR B CA 1
ATOM 3932 C C . THR B 1 150 ? -5.766 -12.367 -6.223 1 92.5 150 THR B C 1
ATOM 3934 O O . THR B 1 150 ? -6.637 -12.586 -7.07 1 92.5 150 THR B O 1
ATOM 3937 N N . ARG B 1 151 ? -5.207 -13.312 -5.582 1 92.38 151 ARG B N 1
ATOM 3938 C CA . ARG B 1 151 ? -5.652 -14.695 -5.719 1 92.38 151 ARG B CA 1
ATOM 3939 C C . ARG B 1 151 ? -6.992 -14.906 -5.023 1 92.38 151 ARG B C 1
ATOM 3941 O O . ARG B 1 151 ? -7.285 -14.258 -4.016 1 92.38 151 ARG B O 1
ATOM 3948 N N . PRO B 1 152 ? -7.797 -15.852 -5.559 1 91.44 152 PRO B N 1
ATOM 3949 C CA . PRO B 1 152 ? -9.078 -16.141 -4.902 1 91.44 152 PRO B CA 1
ATOM 3950 C C . PRO B 1 152 ? -8.914 -16.984 -3.643 1 91.44 152 PRO B C 1
ATOM 3952 O O . PRO B 1 152 ? -8.312 -18.062 -3.688 1 91.44 152 PRO B O 1
ATOM 3955 N N . ILE B 1 153 ? -9.469 -16.547 -2.553 1 90.94 153 ILE B N 1
ATOM 3956 C CA . ILE B 1 153 ? -9.25 -17.281 -1.316 1 90.94 153 ILE B CA 1
ATOM 3957 C C . ILE B 1 153 ? -10.555 -17.938 -0.858 1 90.94 153 ILE B C 1
ATOM 3959 O O . ILE B 1 153 ? -10.547 -18.984 -0.215 1 90.94 153 ILE B O 1
ATOM 3963 N N . THR B 1 154 ? -11.672 -17.25 -1.119 1 88.81 154 THR B N 1
ATOM 3964 C CA . THR B 1 154 ? -12.969 -17.812 -0.735 1 88.81 154 THR B CA 1
ATOM 3965 C C . THR B 1 154 ? -14.094 -17.125 -1.502 1 88.81 154 THR B C 1
ATOM 3967 O O . THR B 1 154 ? -13.859 -16.203 -2.283 1 88.81 154 THR B O 1
ATOM 3970 N N . SER B 1 155 ? -15.258 -17.734 -1.311 1 86.31 155 SER B N 1
ATOM 3971 C CA . SER B 1 155 ? -16.438 -17.156 -1.961 1 86.31 155 SER B CA 1
ATOM 3972 C C . SER B 1 155 ? -17.469 -16.734 -0.937 1 86.31 155 SER B C 1
ATOM 3974 O O . SER B 1 155 ? -17.562 -17.312 0.148 1 86.31 155 SER B O 1
ATOM 3976 N N . VAL B 1 156 ? -18.062 -15.578 -1.288 1 80.38 156 VAL B N 1
ATOM 3977 C CA . VAL B 1 156 ? -19.156 -15.078 -0.468 1 80.38 156 VAL B CA 1
ATOM 3978 C C . VAL B 1 156 ? -20.484 -15.234 -1.224 1 80.38 156 VAL B C 1
ATOM 3980 O O . VAL B 1 156 ? -20.594 -14.812 -2.379 1 80.38 156 VAL B O 1
ATOM 3983 N N . PRO B 1 157 ? -21.391 -15.992 -0.562 1 73.19 157 PRO B N 1
ATOM 3984 C CA . PRO B 1 157 ? -22.672 -16.172 -1.229 1 73.19 157 PRO B CA 1
ATOM 3985 C C . PRO B 1 157 ? -23.438 -14.859 -1.386 1 73.19 157 PRO B C 1
ATOM 3987 O O . PRO B 1 157 ? -23.328 -13.961 -0.542 1 73.19 157 PRO B O 1
ATOM 3990 N N . THR B 1 158 ? -23.797 -14.602 -2.52 1 71 158 THR B N 1
ATOM 3991 C CA . THR B 1 158 ? -24.688 -13.469 -2.75 1 71 158 THR B CA 1
ATOM 3992 C C . THR B 1 158 ? -26.156 -13.898 -2.621 1 71 158 THR B C 1
ATOM 3994 O O . THR B 1 158 ? -26.438 -15.078 -2.424 1 71 158 THR B O 1
ATOM 3997 N N . ASN B 1 159 ? -27 -12.859 -2.516 1 62.69 159 ASN B N 1
ATOM 3998 C CA . ASN B 1 159 ? -28.438 -13.109 -2.361 1 62.69 159 ASN B CA 1
ATOM 3999 C C . ASN B 1 159 ? -28.969 -14.008 -3.475 1 62.69 159 ASN B C 1
ATOM 4001 O O . ASN B 1 159 ? -30.016 -14.648 -3.318 1 62.69 159 ASN B O 1
ATOM 4005 N N . THR B 1 160 ? -28.344 -13.969 -4.527 1 59.38 160 THR B N 1
ATOM 4006 C CA . THR B 1 160 ? -28.812 -14.828 -5.609 1 59.38 160 THR B CA 1
ATOM 4007 C C . THR B 1 160 ? -27.906 -16.062 -5.742 1 59.38 160 THR B C 1
ATOM 4009 O O . THR B 1 160 ? -26.688 -15.938 -5.746 1 59.38 160 THR B O 1
ATOM 4012 N N . ALA B 1 161 ? -28.5 -17.266 -5.395 1 56.47 161 ALA B N 1
ATOM 4013 C CA . ALA B 1 161 ? -27.812 -18.547 -5.434 1 56.47 161 ALA B CA 1
ATOM 4014 C C . ALA B 1 161 ? -26.938 -18.672 -6.684 1 56.47 161 ALA B C 1
ATOM 4016 O O . ALA B 1 161 ? -26.016 -19.484 -6.727 1 56.47 161 ALA B O 1
ATOM 4017 N N . GLU B 1 162 ? -27.156 -17.797 -7.609 1 59.75 162 GLU B N 1
ATOM 4018 C CA . GLU B 1 162 ? -26.547 -17.984 -8.922 1 59.75 162 GLU B CA 1
ATOM 4019 C C . GLU B 1 162 ? -25.281 -17.141 -9.062 1 59.75 162 GLU B C 1
ATOM 4021 O O . GLU B 1 162 ? -24.547 -17.266 -10.039 1 59.75 162 GLU B O 1
ATOM 4026 N N . GLU B 1 163 ? -25.078 -16.328 -8 1 65.5 163 GLU B N 1
ATOM 4027 C CA . GLU B 1 163 ? -23.891 -15.469 -8.148 1 65.5 163 GLU B CA 1
ATOM 4028 C C . GLU B 1 163 ? -23.016 -15.531 -6.91 1 65.5 163 GLU B C 1
ATOM 4030 O O . GLU B 1 163 ? -23.516 -15.688 -5.793 1 65.5 163 GLU B O 1
ATOM 4035 N N . ALA B 1 164 ? -21.828 -15.938 -7.105 1 72.44 164 ALA B N 1
ATOM 4036 C CA . ALA B 1 164 ? -20.891 -15.906 -5.988 1 72.44 164 ALA B CA 1
ATOM 4037 C C . ALA B 1 164 ? -19.797 -14.875 -6.219 1 72.44 164 ALA B C 1
ATOM 4039 O O . ALA B 1 164 ? -19.375 -14.656 -7.359 1 72.44 164 ALA B O 1
ATOM 4040 N N . TYR B 1 165 ? -19.578 -14.102 -5.156 1 79.25 165 TYR B N 1
ATOM 4041 C CA . TYR B 1 165 ? -18.469 -13.164 -5.176 1 79.25 165 TYR B CA 1
ATOM 4042 C C . TYR B 1 165 ? -17.219 -13.781 -4.57 1 79.25 165 TYR B C 1
ATOM 4044 O O . TYR B 1 165 ? -17.281 -14.406 -3.51 1 79.25 165 TYR B O 1
ATOM 4052 N N . VAL B 1 166 ? -16.219 -13.75 -5.316 1 87 166 VAL B N 1
ATOM 4053 C CA . VAL B 1 166 ? -14.961 -14.32 -4.84 1 87 166 VAL B CA 1
ATOM 4054 C C . VAL B 1 166 ? -14.156 -13.25 -4.113 1 87 166 VAL B C 1
ATOM 4056 O O . VAL B 1 166 ? -14.008 -12.125 -4.605 1 87 166 VAL B O 1
ATOM 4059 N N . LEU B 1 167 ? -13.695 -13.578 -2.971 1 90.25 167 LEU B N 1
ATOM 4060 C CA . LEU B 1 167 ? -12.914 -12.656 -2.16 1 90.25 167 LEU B CA 1
ATOM 4061 C C . LEU B 1 167 ? -11.422 -12.922 -2.318 1 90.25 167 LEU B C 1
ATOM 4063 O O . LEU B 1 167 ? -10.992 -14.086 -2.332 1 90.25 167 LEU B O 1
ATOM 4067 N N . ARG B 1 168 ? -10.688 -11.891 -2.438 1 92.94 168 ARG B N 1
ATOM 4068 C CA . ARG B 1 168 ? -9.227 -11.898 -2.465 1 92.94 168 ARG B CA 1
ATOM 4069 C C . ARG B 1 168 ? -8.656 -11.258 -1.203 1 92.94 168 ARG B C 1
ATOM 4071 O O . ARG B 1 168 ? -9.328 -10.469 -0.542 1 92.94 168 ARG B O 1
ATOM 4078 N N . PRO B 1 169 ? -7.414 -11.688 -0.918 1 93.69 169 PRO B N 1
ATOM 4079 C CA . PRO B 1 169 ? -6.824 -11.031 0.251 1 93.69 169 PRO B CA 1
ATOM 4080 C C . PRO B 1 169 ? -6.863 -9.508 0.154 1 93.69 169 PRO B C 1
ATOM 4082 O O . PRO B 1 169 ? -7.191 -8.828 1.132 1 93.69 169 PRO B O 1
ATOM 4085 N N . ILE B 1 170 ? -6.602 -8.938 -1.006 1 93.44 170 ILE B N 1
ATOM 4086 C CA . ILE B 1 170 ? -6.492 -7.492 -1.189 1 93.44 170 ILE B CA 1
ATOM 4087 C C . ILE B 1 170 ? -7.855 -6.84 -0.99 1 93.44 170 ILE B C 1
ATOM 4089 O O . ILE B 1 170 ? -7.941 -5.668 -0.613 1 93.44 170 ILE B O 1
ATOM 4093 N N . ASP B 1 171 ? -8.93 -7.598 -1.241 1 91.56 171 ASP B N 1
ATOM 4094 C CA . ASP B 1 171 ? -10.273 -7.051 -1.09 1 91.56 171 ASP B CA 1
ATOM 4095 C C . ASP B 1 171 ? -10.578 -6.746 0.375 1 91.56 171 ASP B C 1
ATOM 4097 O O . ASP B 1 171 ? -11.398 -5.875 0.673 1 91.56 171 ASP B O 1
ATOM 4101 N N . LEU B 1 172 ? -9.93 -7.48 1.226 1 91.38 172 LEU B N 1
ATOM 4102 C CA . LEU B 1 172 ? -10.133 -7.281 2.656 1 91.38 172 LEU B CA 1
ATOM 4103 C C . LEU B 1 172 ? -9.344 -6.078 3.154 1 91.38 172 LEU B C 1
ATOM 4105 O O . LEU B 1 172 ? -9.578 -5.59 4.262 1 91.38 172 LEU B O 1
ATOM 4109 N N . ILE B 1 173 ? -8.422 -5.633 2.381 1 92.31 173 ILE B N 1
ATOM 4110 C CA . ILE B 1 173 ? -7.598 -4.484 2.725 1 92.31 173 ILE B CA 1
ATOM 4111 C C . ILE B 1 173 ? -8.031 -3.268 1.908 1 92.31 173 ILE B C 1
ATOM 4113 O O . ILE B 1 173 ? -8.328 -2.209 2.467 1 92.31 173 ILE B O 1
ATOM 4117 N N . SER B 1 174 ? -8.078 -3.465 0.617 1 91.88 174 SER B N 1
ATOM 4118 C CA . SER B 1 174 ? -8.453 -2.447 -0.358 1 91.88 174 SER B CA 1
ATOM 4119 C C . SER B 1 174 ? -9.531 -2.967 -1.305 1 91.88 174 SER B C 1
ATOM 4121 O O . SER B 1 174 ? -9.227 -3.434 -2.404 1 91.88 174 SER B O 1
ATOM 4123 N N . PRO B 1 175 ? -10.797 -2.852 -1.007 1 86.5 175 PRO B N 1
ATOM 4124 C CA . PRO B 1 175 ? -11.891 -3.484 -1.748 1 86.5 175 PRO B CA 1
ATOM 4125 C C . PRO B 1 175 ? -11.984 -2.996 -3.191 1 86.5 175 PRO B C 1
ATOM 4127 O O . PRO B 1 175 ? -12.516 -3.699 -4.051 1 86.5 175 PRO B O 1
ATOM 4130 N N . TYR B 1 176 ? -11.438 -1.892 -3.561 1 81.56 176 TYR B N 1
ATOM 4131 C CA . TYR B 1 176 ? -11.594 -1.368 -4.914 1 81.56 176 TYR B CA 1
ATOM 4132 C C . TYR B 1 176 ? -10.289 -1.486 -5.695 1 81.56 176 TYR B C 1
ATOM 4134 O O . TYR B 1 176 ? -10.109 -0.817 -6.715 1 81.56 176 TYR B O 1
ATOM 4142 N N . PHE B 1 177 ? -9.531 -2.461 -5.211 1 87.88 177 PHE B N 1
ATOM 4143 C CA . PHE B 1 177 ? -8.227 -2.652 -5.836 1 87.88 177 PHE B CA 1
ATOM 4144 C C . PHE B 1 177 ? -8.367 -3.338 -7.191 1 87.88 177 PHE B C 1
ATOM 4146 O O . PHE B 1 177 ? -9 -4.391 -7.297 1 87.88 177 PHE B O 1
ATOM 4153 N N . ARG B 1 178 ? -7.723 -2.666 -8.188 1 82.19 178 ARG B N 1
ATOM 4154 C CA . ARG B 1 178 ? -7.684 -3.24 -9.523 1 82.19 178 ARG B CA 1
ATOM 4155 C C . ARG B 1 178 ? -6.25 -3.461 -9.984 1 82.19 178 ARG B C 1
ATOM 4157 O O . ARG B 1 178 ? -5.453 -2.521 -10.023 1 82.19 178 ARG B O 1
ATOM 4164 N N . LEU B 1 179 ? -5.77 -4.691 -10.133 1 76.5 179 LEU B N 1
ATOM 4165 C CA . LEU B 1 179 ? -4.402 -5.043 -10.5 1 76.5 179 LEU B CA 1
ATOM 4166 C C . LEU B 1 179 ? -4.016 -4.41 -11.836 1 76.5 179 LEU B C 1
ATOM 4168 O O . LEU B 1 179 ? -2.859 -4.043 -12.039 1 76.5 179 LEU B O 1
ATOM 4172 N N . GLY B 1 180 ? -4.777 -3.793 -12.492 1 60.66 180 GLY B N 1
ATOM 4173 C CA . GLY B 1 180 ? -4.461 -3.295 -13.82 1 60.66 180 GLY B CA 1
ATOM 4174 C C . GLY B 1 180 ? -3.658 -4.281 -14.648 1 60.66 180 GLY B C 1
ATOM 4175 O O . GLY B 1 180 ? -3.002 -5.168 -14.102 1 60.66 180 GLY B O 1
ATOM 4176 N N . GLN B 1 181 ? -3.932 -4.711 -15.859 1 51.62 181 GLN B N 1
ATOM 4177 C CA . GLN B 1 181 ? -3.238 -5.676 -16.703 1 51.62 181 GLN B CA 1
ATOM 4178 C C . GLN B 1 181 ? -1.837 -5.188 -17.062 1 51.62 181 GLN B C 1
ATOM 4180 O O . GLN B 1 181 ? -1.68 -4.262 -17.859 1 51.62 181 GLN B O 1
ATOM 4185 N N . LEU B 1 182 ? -0.936 -5.152 -16.156 1 48.34 182 LEU B N 1
ATOM 4186 C CA . LEU B 1 182 ? 0.418 -4.898 -16.641 1 48.34 182 LEU B CA 1
ATOM 4187 C C . LEU B 1 182 ? 0.891 -6.031 -17.547 1 48.34 182 LEU B C 1
ATOM 4189 O O . LEU B 1 182 ? 2.037 -6.473 -17.438 1 48.34 182 LEU B O 1
ATOM 4193 N N . ASN B 1 183 ? 0.046 -6.867 -18.031 1 41.44 183 ASN B N 1
ATOM 4194 C CA . ASN B 1 183 ? 0.458 -8.008 -18.859 1 41.44 183 ASN B CA 1
ATOM 4195 C C . ASN B 1 183 ? 1.019 -7.555 -20.203 1 41.44 183 ASN B C 1
ATOM 4197 O O . ASN B 1 183 ? 0.34 -6.863 -20.953 1 41.44 183 ASN B O 1
ATOM 4201 N N . GLY B 1 184 ? 2.232 -7.094 -20.25 1 39.5 184 GLY B N 1
ATOM 4202 C CA . GLY B 1 184 ? 2.809 -6.844 -21.562 1 39.5 184 GLY B CA 1
ATOM 4203 C C . GLY B 1 184 ? 3.016 -8.109 -22.375 1 39.5 184 GLY B C 1
ATOM 4204 O O . GLY B 1 184 ? 2.949 -9.219 -21.844 1 39.5 184 GLY B O 1
ATOM 4205 N N . PRO B 1 185 ? 2.926 -8.086 -23.641 1 32.59 185 PRO B N 1
ATOM 4206 C CA . PRO B 1 185 ? 3.285 -9.273 -24.438 1 32.59 185 PRO B CA 1
ATOM 4207 C C . PRO B 1 185 ? 4.652 -9.836 -24.062 1 32.59 185 PRO B C 1
ATOM 4209 O O . PRO B 1 185 ? 5.531 -9.094 -23.609 1 32.59 185 PRO B O 1
ATOM 4212 N N . VAL B 1 186 ? 4.688 -11.141 -23.844 1 33.88 186 VAL B N 1
ATOM 4213 C CA . VAL B 1 186 ? 5.93 -11.898 -23.719 1 33.88 186 VAL B CA 1
ATOM 4214 C C . VAL B 1 186 ? 6.852 -11.555 -24.891 1 33.88 186 VAL B C 1
ATOM 4216 O O . VAL B 1 186 ? 6.547 -11.859 -26.047 1 33.88 186 VAL B O 1
ATOM 4219 N N . GLY B 1 187 ? 7.172 -10.266 -25.094 1 33.31 187 GLY B N 1
ATOM 4220 C CA . GLY B 1 187 ? 8.133 -10.18 -26.188 1 33.31 187 GLY B CA 1
ATOM 4221 C C . GLY B 1 187 ? 9.383 -11.008 -25.953 1 33.31 187 GLY B C 1
ATOM 4222 O O . GLY B 1 187 ? 9.617 -11.484 -24.828 1 33.31 187 GLY B O 1
ATOM 4223 N N . THR B 1 188 ? 10.055 -11.359 -27.141 1 32.81 188 THR B N 1
ATOM 4224 C CA . THR B 1 188 ? 11.32 -12.078 -27.25 1 32.81 188 THR B CA 1
ATOM 4225 C C . THR B 1 188 ? 12.352 -11.516 -26.266 1 32.81 188 THR B C 1
ATOM 4227 O O . THR B 1 188 ? 12.461 -10.297 -26.125 1 32.81 188 THR B O 1
ATOM 4230 N N . ARG B 1 189 ? 12.891 -12.367 -25.438 1 35.69 189 ARG B N 1
ATOM 4231 C CA . ARG B 1 189 ? 14.031 -12.164 -24.547 1 35.69 189 ARG B CA 1
ATOM 4232 C C . ARG B 1 189 ? 15.016 -11.164 -25.141 1 35.69 189 ARG B C 1
ATOM 4234 O O . ARG B 1 189 ? 15.656 -11.445 -26.156 1 35.69 189 ARG B O 1
ATOM 4241 N N . ALA B 1 190 ? 14.703 -9.922 -25.141 1 36.31 190 ALA B N 1
ATOM 4242 C CA . ALA B 1 190 ? 15.844 -9.102 -25.562 1 36.31 190 ALA B CA 1
ATOM 4243 C C . ALA B 1 190 ? 17.047 -9.312 -24.641 1 36.31 190 ALA B C 1
ATOM 4245 O O . ALA B 1 190 ? 16.891 -9.352 -23.422 1 36.31 190 ALA B O 1
ATOM 4246 N N . PHE B 1 191 ? 18.031 -9.984 -25.172 1 35.19 191 PHE B N 1
ATOM 4247 C CA . PHE B 1 191 ? 19.344 -10.133 -24.531 1 35.19 191 PHE B CA 1
ATOM 4248 C C . PHE B 1 191 ? 19.859 -8.789 -24.031 1 35.19 191 PHE B C 1
ATOM 4250 O O . PHE B 1 191 ? 19.781 -7.789 -24.734 1 35.19 191 PHE B O 1
ATOM 4257 N N . TYR B 1 192 ? 19.828 -8.641 -22.766 1 39.25 192 TYR B N 1
ATOM 4258 C CA . TYR B 1 192 ? 20.406 -7.543 -21.984 1 39.25 192 TYR B CA 1
ATOM 4259 C C . TYR B 1 192 ? 21.828 -7.254 -22.422 1 39.25 192 TYR B C 1
ATOM 4261 O O . TYR B 1 192 ? 22.719 -8.094 -22.25 1 39.25 192 TYR B O 1
ATOM 4269 N N . ASN B 1 193 ? 22.078 -6.645 -23.531 1 36.5 193 ASN B N 1
ATOM 4270 C CA . ASN B 1 193 ? 23.438 -6.137 -23.641 1 36.5 193 ASN B CA 1
ATOM 4271 C C . ASN B 1 193 ? 23.688 -4.961 -22.703 1 36.5 193 ASN B C 1
ATOM 4273 O O . ASN B 1 193 ? 22.828 -4.09 -22.562 1 36.5 193 ASN B O 1
ATOM 4277 N N . GLU B 1 194 ? 24.484 -5.086 -21.719 1 43.06 194 GLU B N 1
ATOM 4278 C CA . GLU B 1 194 ? 25.016 -4.219 -20.672 1 43.06 194 GLU B CA 1
ATOM 4279 C C . GLU B 1 194 ? 25.078 -2.766 -21.125 1 43.06 194 GLU B C 1
ATOM 4281 O O . GLU B 1 194 ? 24.938 -1.847 -20.312 1 43.06 194 GLU B O 1
ATOM 4286 N N . SER B 1 195 ? 25.406 -2.498 -22.359 1 40.91 195 SER B N 1
ATOM 4287 C CA . SER B 1 195 ? 25.891 -1.177 -22.75 1 40.91 195 SER B CA 1
ATOM 4288 C C . SER B 1 195 ? 24.766 -0.145 -22.703 1 40.91 195 SER B C 1
ATOM 4290 O O . SER B 1 195 ? 25.016 1.055 -22.844 1 40.91 195 SER B O 1
ATOM 4292 N N . ASN B 1 196 ? 23.484 -0.441 -22.75 1 42.25 196 ASN B N 1
ATOM 4293 C CA . ASN B 1 196 ? 22.484 0.542 -23.125 1 42.25 196 ASN B CA 1
ATOM 4294 C C . ASN B 1 196 ? 21.828 1.193 -21.922 1 42.25 196 ASN B C 1
ATOM 4296 O O . ASN B 1 196 ? 20.641 1.034 -21.688 1 42.25 196 ASN B O 1
ATOM 4300 N N . GLU B 1 197 ? 22.438 1.298 -20.891 1 48.03 197 GLU B N 1
ATOM 4301 C CA . GLU B 1 197 ? 21.953 2.018 -19.719 1 48.03 197 GLU B CA 1
ATOM 4302 C C . GLU B 1 197 ? 21.469 3.418 -20.094 1 48.03 197 GLU B C 1
ATOM 4304 O O . GLU B 1 197 ? 21.297 4.273 -19.219 1 48.03 197 GLU B O 1
ATOM 4309 N N . THR B 1 198 ? 21.516 3.742 -21.406 1 49.38 198 THR B N 1
ATOM 4310 C CA . THR B 1 198 ? 21.047 5.074 -21.781 1 49.38 198 THR B CA 1
ATOM 4311 C C . THR B 1 198 ? 19.516 5.145 -21.703 1 49.38 198 THR B C 1
ATOM 4313 O O . THR B 1 198 ? 18.828 4.141 -21.891 1 49.38 198 THR B O 1
ATOM 4316 N N . ASP B 1 199 ? 19.047 6.176 -20.953 1 57.06 199 ASP B N 1
ATOM 4317 C CA . ASP B 1 199 ? 17.641 6.57 -20.938 1 57.06 199 ASP B CA 1
ATOM 4318 C C . ASP B 1 199 ? 17.031 6.488 -22.328 1 57.06 199 ASP B C 1
ATOM 4320 O O . ASP B 1 199 ? 16.297 7.387 -22.75 1 57.06 199 ASP B O 1
ATOM 4324 N N . SER B 1 200 ? 17.516 5.484 -23.141 1 59 200 SER B N 1
ATOM 4325 C CA . SER B 1 200 ? 16.984 5.312 -24.484 1 59 200 SER B CA 1
ATOM 4326 C C . SER B 1 200 ? 15.719 4.449 -24.469 1 59 200 SER B C 1
ATOM 4328 O O . SER B 1 200 ? 15.484 3.707 -23.516 1 59 200 SER B O 1
ATOM 4330 N N . GLN B 1 201 ? 14.828 4.734 -25.375 1 62.31 201 GLN B N 1
ATOM 4331 C CA . GLN B 1 201 ? 13.609 3.957 -25.578 1 62.31 201 GLN B CA 1
ATOM 4332 C C . GLN B 1 201 ? 13.906 2.461 -25.594 1 62.31 201 GLN B C 1
ATOM 4334 O O . GLN B 1 201 ? 13.133 1.663 -25.062 1 62.31 201 GLN B O 1
ATOM 4339 N N . ALA B 1 202 ? 15.078 2.148 -26.078 1 63.38 202 ALA B N 1
ATOM 4340 C CA . ALA B 1 202 ? 15.453 0.743 -26.188 1 63.38 202 ALA B CA 1
ATOM 4341 C C . ALA B 1 202 ? 15.75 0.152 -24.812 1 63.38 202 ALA B C 1
ATOM 4343 O O . ALA B 1 202 ? 15.328 -0.968 -24.5 1 63.38 202 ALA B O 1
ATOM 4344 N N . SER B 1 203 ? 16.359 0.935 -23.969 1 67.12 203 SER B N 1
ATOM 4345 C CA . SER B 1 203 ? 16.703 0.458 -22.641 1 67.12 203 SER B CA 1
ATOM 4346 C C . SER B 1 203 ? 15.461 0.303 -21.766 1 67.12 203 SER B C 1
ATOM 4348 O O . SER B 1 203 ? 15.352 -0.66 -21.016 1 67.12 203 SER B O 1
ATOM 4350 N N . ILE B 1 204 ? 14.602 1.176 -22 1 69.62 204 ILE B N 1
ATOM 4351 C CA . ILE B 1 204 ? 13.359 1.142 -21.234 1 69.62 204 ILE B CA 1
ATOM 4352 C C . ILE B 1 204 ? 12.539 -0.082 -21.625 1 69.62 204 ILE B C 1
ATOM 4354 O O . ILE B 1 204 ? 12 -0.784 -20.766 1 69.62 204 ILE B O 1
ATOM 4358 N N . THR B 1 205 ? 12.562 -0.284 -22.859 1 67.81 205 THR B N 1
ATOM 4359 C CA . THR B 1 205 ? 11.812 -1.426 -23.359 1 67.81 205 THR B CA 1
ATOM 4360 C C . THR B 1 205 ? 12.414 -2.736 -22.875 1 67.81 205 THR B C 1
ATOM 4362 O O . THR B 1 205 ? 11.688 -3.666 -22.516 1 67.81 205 THR B O 1
ATOM 4365 N N . LEU B 1 206 ? 13.656 -2.756 -22.812 1 69.38 206 LEU B N 1
ATOM 4366 C CA . LEU B 1 206 ? 14.336 -3.961 -22.344 1 69.38 206 LEU B CA 1
ATOM 4367 C C . LEU B 1 206 ? 14.016 -4.246 -20.891 1 69.38 206 LEU B C 1
ATOM 4369 O O . LEU B 1 206 ? 13.664 -5.371 -20.531 1 69.38 206 LEU B O 1
ATOM 4373 N N . TYR B 1 207 ? 14.078 -3.234 -20.094 1 70.19 207 TYR B N 1
ATOM 4374 C CA . TYR B 1 207 ? 13.82 -3.438 -18.672 1 70.19 207 TYR B CA 1
ATOM 4375 C C . TYR B 1 207 ? 12.367 -3.83 -18.422 1 70.19 207 TYR B C 1
ATOM 4377 O O . TYR B 1 207 ? 12.078 -4.676 -17.578 1 70.19 207 TYR B O 1
ATOM 4385 N N . TYR B 1 208 ? 11.609 -3.307 -19.188 1 71 208 TYR B N 1
ATOM 4386 C CA . TYR B 1 208 ? 10.188 -3.635 -19.047 1 71 208 TYR B CA 1
ATOM 4387 C C . TYR B 1 208 ? 9.93 -5.086 -19.438 1 71 208 TYR B C 1
ATOM 4389 O O . TYR B 1 208 ? 9.164 -5.781 -18.766 1 71 208 TYR B O 1
ATOM 4397 N N . THR B 1 209 ? 10.641 -5.465 -20.453 1 73.81 209 THR B N 1
ATOM 4398 C CA . THR B 1 209 ? 10.477 -6.84 -20.906 1 73.81 209 THR B CA 1
ATOM 4399 C C . THR B 1 209 ? 11.016 -7.824 -19.875 1 73.81 209 THR B C 1
ATOM 4401 O O . THR B 1 209 ? 10.383 -8.844 -19.578 1 73.81 209 THR B O 1
ATOM 4404 N N . VAL B 1 210 ? 12.117 -7.457 -19.297 1 77.88 210 VAL B N 1
ATOM 4405 C CA . VAL B 1 210 ? 12.742 -8.336 -18.312 1 77.88 210 VAL B CA 1
ATOM 4406 C C . VAL B 1 210 ? 11.836 -8.461 -17.094 1 77.88 210 VAL B C 1
ATOM 4408 O O . VAL B 1 210 ? 11.648 -9.562 -16.562 1 77.88 210 VAL B O 1
ATOM 4411 N N . LEU B 1 211 ? 11.297 -7.398 -16.641 1 83.12 211 LEU B N 1
ATOM 4412 C CA . LEU B 1 211 ? 10.422 -7.422 -15.484 1 83.12 211 LEU B CA 1
ATOM 4413 C C . LEU B 1 211 ? 9.133 -8.188 -15.781 1 83.12 211 LEU B C 1
ATOM 4415 O O . LEU B 1 211 ? 8.656 -8.961 -14.953 1 83.12 211 LEU B O 1
ATOM 4419 N N . ARG B 1 212 ? 8.664 -7.973 -16.922 1 83 212 ARG B N 1
ATOM 4420 C CA . ARG B 1 212 ? 7.453 -8.68 -17.328 1 83 212 ARG B CA 1
ATOM 4421 C C . ARG B 1 212 ? 7.691 -10.188 -17.375 1 83 212 ARG B C 1
ATOM 4423 O O . ARG B 1 212 ? 6.891 -10.969 -16.859 1 83 212 ARG B O 1
ATOM 4430 N N . GLU B 1 213 ? 8.773 -10.539 -17.953 1 84 213 GLU B N 1
ATOM 4431 C CA . GLU B 1 213 ? 9.094 -11.953 -18.094 1 84 213 GLU B CA 1
ATOM 4432 C C . GLU B 1 213 ? 9.352 -12.594 -16.734 1 84 213 GLU B C 1
ATOM 4434 O O . GLU B 1 213 ? 8.961 -13.734 -16.5 1 84 213 GLU B O 1
ATOM 4439 N N . SER B 1 214 ? 10 -11.82 -15.938 1 87.62 214 SER B N 1
ATOM 4440 C CA . SER B 1 214 ? 10.258 -12.328 -14.594 1 87.62 214 SER B CA 1
ATOM 4441 C C . SER B 1 214 ? 8.953 -12.523 -13.82 1 87.62 214 SER B C 1
ATOM 4443 O O . SER B 1 214 ? 8.789 -13.516 -13.109 1 87.62 214 SER B O 1
ATOM 4445 N N . LEU B 1 215 ? 8.086 -11.609 -13.992 1 89.88 215 LEU B N 1
ATOM 4446 C CA . LEU B 1 215 ? 6.797 -11.695 -13.32 1 89.88 215 LEU B CA 1
ATOM 4447 C C . LEU B 1 215 ? 5.98 -12.867 -13.859 1 89.88 215 LEU B C 1
ATOM 4449 O O . LEU B 1 215 ? 5.344 -13.594 -13.094 1 89.88 215 LEU B O 1
ATOM 4453 N N . ASP B 1 216 ? 6.023 -13.07 -15.125 1 88.31 216 ASP B N 1
ATOM 4454 C CA . ASP B 1 216 ? 5.324 -14.195 -15.742 1 88.31 216 ASP B CA 1
ATOM 4455 C C . ASP B 1 216 ? 5.906 -15.531 -15.281 1 88.31 216 ASP B C 1
ATOM 4457 O O . ASP B 1 216 ? 5.164 -16.484 -15.016 1 88.31 216 ASP B O 1
ATOM 4461 N N . ALA B 1 217 ? 7.191 -15.508 -15.273 1 90 217 ALA B N 1
ATOM 4462 C CA . ALA B 1 217 ? 7.852 -16.719 -14.797 1 90 217 ALA B CA 1
ATOM 4463 C C . ALA B 1 217 ? 7.461 -17.031 -13.352 1 90 217 ALA B C 1
ATOM 4465 O O . ALA B 1 217 ? 7.164 -18.172 -13.016 1 90 217 ALA B O 1
ATOM 4466 N N . PHE B 1 218 ? 7.473 -16.047 -12.57 1 92.31 218 PHE B N 1
ATOM 4467 C CA . PHE B 1 218 ? 7.047 -16.219 -11.188 1 92.31 218 PHE B CA 1
ATOM 4468 C C . PHE B 1 218 ? 5.625 -16.781 -11.133 1 92.31 218 PHE B C 1
ATOM 4470 O O . PHE B 1 218 ? 5.359 -17.75 -10.422 1 92.31 218 PHE B O 1
ATOM 4477 N N . TRP B 1 219 ? 4.766 -16.125 -11.836 1 92 219 TRP B N 1
ATOM 4478 C CA . TRP B 1 219 ? 3.363 -16.516 -11.852 1 92 219 TRP B CA 1
ATOM 4479 C C . TRP B 1 219 ? 3.217 -17.984 -12.227 1 92 219 TRP B C 1
ATOM 4481 O O . TRP B 1 219 ? 2.518 -18.75 -11.555 1 92 219 TRP B O 1
ATOM 4491 N N . ASN B 1 220 ? 3.875 -18.375 -13.219 1 91.69 220 ASN B N 1
ATOM 4492 C CA . ASN B 1 220 ? 3.744 -19.734 -13.719 1 91.69 220 ASN B CA 1
ATOM 4493 C C . ASN B 1 220 ? 4.242 -20.766 -12.703 1 91.69 220 ASN B C 1
ATOM 4495 O O . ASN B 1 220 ? 3.588 -21.781 -12.469 1 91.69 220 ASN B O 1
ATOM 4499 N N . ILE B 1 221 ? 5.305 -20.438 -12.109 1 92.62 221 ILE B N 1
ATOM 4500 C CA . ILE B 1 221 ? 5.867 -21.359 -11.125 1 92.62 221 ILE B CA 1
ATOM 4501 C C . ILE B 1 221 ? 4.996 -21.359 -9.867 1 92.62 221 ILE B C 1
ATOM 4503 O O . ILE B 1 221 ? 4.602 -22.422 -9.383 1 92.62 221 ILE B O 1
ATOM 4507 N N . TRP B 1 222 ? 4.691 -20.25 -9.398 1 94.31 222 TRP B N 1
ATOM 4508 C CA . TRP B 1 222 ? 3.959 -20.141 -8.141 1 94.31 222 TRP B CA 1
ATOM 4509 C C . TRP B 1 222 ? 2.539 -20.672 -8.297 1 94.31 222 TRP B C 1
ATOM 4511 O O . TRP B 1 222 ? 2.025 -21.359 -7.402 1 94.31 222 TRP B O 1
ATOM 4521 N N . ARG B 1 223 ? 1.921 -20.328 -9.352 1 93.25 223 ARG B N 1
ATOM 4522 C CA . ARG B 1 223 ? 0.56 -20.797 -9.586 1 93.25 223 ARG B CA 1
ATOM 4523 C C . ARG B 1 223 ? 0.486 -22.328 -9.516 1 93.25 223 ARG B C 1
ATOM 4525 O O . ARG B 1 223 ? -0.423 -22.875 -8.891 1 93.25 223 ARG B O 1
ATOM 4532 N N . LYS B 1 224 ? 1.408 -22.953 -10.156 1 91.31 224 LYS B N 1
ATOM 4533 C CA . LYS B 1 224 ? 1.44 -24.406 -10.148 1 91.31 224 LYS B CA 1
ATOM 4534 C C . LYS B 1 224 ? 1.576 -24.953 -8.727 1 91.31 224 LYS B C 1
ATOM 4536 O O . LYS B 1 224 ? 0.855 -25.875 -8.336 1 91.31 224 LYS B O 1
ATOM 4541 N N . GLU B 1 225 ? 2.445 -24.359 -8.023 1 90.5 225 GLU B N 1
ATOM 4542 C CA . GLU B 1 225 ? 2.639 -24.766 -6.633 1 90.5 225 GLU B CA 1
ATOM 4543 C C . GLU B 1 225 ? 1.397 -24.484 -5.793 1 90.5 225 GLU B C 1
ATOM 4545 O O . GLU B 1 225 ? 1.009 -25.297 -4.953 1 90.5 225 GLU B O 1
ATOM 4550 N N . TYR B 1 226 ? 0.859 -23.391 -6.027 1 92.19 226 TYR B N 1
ATOM 4551 C CA . TYR B 1 226 ? -0.329 -22.984 -5.281 1 92.19 226 TYR B CA 1
ATOM 4552 C C . TYR B 1 226 ? -1.487 -23.938 -5.543 1 92.19 226 TYR B C 1
ATOM 4554 O O . TYR B 1 226 ? -2.184 -24.344 -4.609 1 92.19 226 TYR B O 1
ATOM 4562 N N . LEU B 1 227 ? -1.663 -24.312 -6.746 1 90.62 227 LEU B N 1
ATOM 4563 C CA . LEU B 1 227 ? -2.727 -25.234 -7.098 1 90.62 227 LEU B CA 1
ATOM 4564 C C . LEU B 1 227 ? -2.477 -26.609 -6.477 1 90.62 227 LEU B C 1
ATOM 4566 O O . LEU B 1 227 ? -3.416 -27.281 -6.047 1 90.62 227 LEU B O 1
ATOM 4570 N N . GLN B 1 228 ? -1.236 -26.922 -6.445 1 88.56 228 GLN B N 1
ATOM 4571 C CA . GLN B 1 228 ? -0.88 -28.172 -5.805 1 88.56 228 GLN B CA 1
ATOM 4572 C C . GLN B 1 228 ? -1.196 -28.141 -4.312 1 88.56 228 GLN B C 1
ATOM 4574 O O . GLN B 1 228 ? -1.71 -29.125 -3.76 1 88.56 228 GLN B O 1
ATOM 4579 N N . LEU B 1 229 ? -0.933 -27.078 -3.754 1 87.31 229 LEU B N 1
ATOM 4580 C CA . LEU B 1 229 ? -1.213 -26.906 -2.332 1 87.31 229 LEU B CA 1
ATOM 4581 C C . LEU B 1 229 ? -2.711 -26.984 -2.061 1 87.31 229 LEU B C 1
ATOM 4583 O O . LEU B 1 229 ? -3.137 -27.594 -1.076 1 87.31 229 LEU B O 1
ATOM 4587 N N . LEU B 1 230 ? -3.467 -26.359 -2.863 1 87.12 230 LEU B N 1
ATOM 4588 C CA . LEU B 1 230 ? -4.918 -26.391 -2.709 1 87.12 230 LEU B CA 1
ATOM 4589 C C . LEU B 1 230 ? -5.445 -27.828 -2.848 1 87.12 230 LEU B C 1
ATOM 4591 O O . LEU B 1 230 ? -6.371 -28.219 -2.135 1 87.12 230 LEU B O 1
ATOM 4595 N N . GLY B 1 231 ? -4.875 -28.531 -3.709 1 83.5 231 GLY B N 1
ATOM 4596 C CA . GLY B 1 231 ? -5.273 -29.922 -3.902 1 83.5 231 GLY B CA 1
ATOM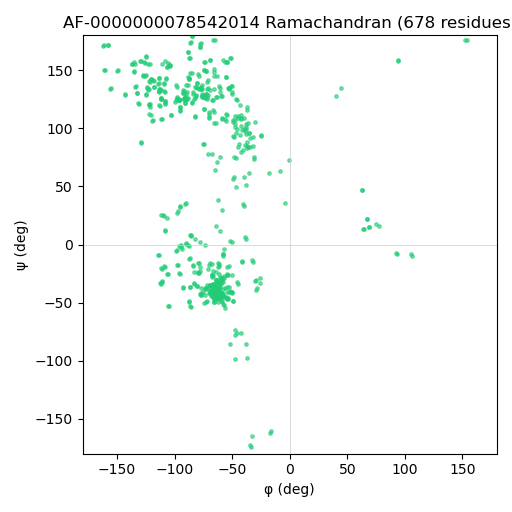 4597 C C . GLY B 1 231 ? -4.953 -30.797 -2.713 1 83.5 231 GLY B C 1
ATOM 4598 O O . GLY B 1 231 ? -5.715 -31.719 -2.383 1 83.5 231 GLY B O 1
ATOM 4599 N N . GLU B 1 232 ? -3.836 -30.516 -2.055 1 78.62 232 GLU B N 1
ATOM 4600 C CA . GLU B 1 232 ? -3.385 -31.312 -0.919 1 78.62 232 GLU B CA 1
ATOM 4601 C C . GLU B 1 232 ? -4.184 -30.984 0.339 1 78.62 232 GLU B C 1
ATOM 4603 O O . GLU B 1 232 ? -4.363 -31.844 1.208 1 78.62 232 GLU B O 1
ATOM 4608 N N . LYS B 1 233 ? -4.41 -29.75 0.58 1 67.81 233 LYS B N 1
ATOM 4609 C CA . LYS B 1 233 ? -5.188 -29.344 1.747 1 67.81 233 LYS B CA 1
ATOM 4610 C C . LYS B 1 233 ? -6.488 -30.141 1.845 1 67.81 233 LYS B C 1
ATOM 4612 O O . LYS B 1 233 ? -6.926 -30.484 2.941 1 67.81 233 LYS B O 1
ATOM 4617 N N . ASN B 1 234 ? -7.137 -30.219 0.881 1 57.53 234 ASN B N 1
ATOM 4618 C CA . ASN B 1 234 ? -8.422 -30.906 0.833 1 57.53 234 ASN B CA 1
ATOM 4619 C C . ASN B 1 234 ? -8.281 -32.375 1.245 1 57.53 234 ASN B C 1
ATOM 4621 O O . ASN B 1 234 ? -9.25 -33 1.687 1 57.53 234 ASN B O 1
ATOM 4625 N N . ILE B 1 235 ? -6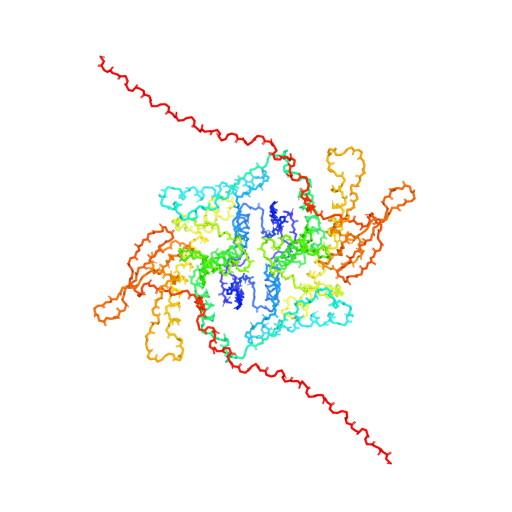.98 -32.781 1.389 1 51.19 235 ILE B N 1
ATOM 4626 C CA . ILE B 1 235 ? -6.746 -34.156 1.796 1 51.19 235 ILE B CA 1
ATOM 4627 C C . ILE B 1 235 ? -6.531 -34.219 3.307 1 51.19 235 ILE B C 1
ATOM 4629 O O . ILE B 1 235 ? -6.918 -35.188 3.955 1 51.19 235 ILE B O 1
ATOM 4633 N N . LEU B 1 236 ? -6.062 -33.094 4.102 1 45.88 236 LEU B N 1
ATOM 4634 C CA . LEU B 1 236 ? -5.543 -33.219 5.461 1 45.88 236 LEU B CA 1
ATOM 4635 C C . LEU B 1 236 ? -6.645 -32.969 6.484 1 45.88 236 LEU B C 1
ATOM 4637 O O . LEU B 1 236 ? -6.367 -32.812 7.68 1 45.88 236 LEU B O 1
ATOM 4641 N N . LEU B 1 237 ? -7.855 -32.656 6.34 1 44.03 237 LEU B N 1
ATOM 4642 C CA . LEU B 1 237 ? -8.75 -32.531 7.488 1 44.03 237 LEU B CA 1
ATOM 4643 C C . LEU B 1 237 ? -8.758 -33.812 8.305 1 44.03 237 LEU B C 1
ATOM 4645 O O . LEU B 1 237 ? -8.984 -34.906 7.766 1 44.03 237 LEU B O 1
ATOM 4649 N N . PRO B 1 238 ? -8.25 -33.844 9.531 1 39.59 238 PRO B N 1
ATOM 4650 C CA . PRO B 1 238 ? -7.957 -34.969 10.398 1 39.59 238 PRO B CA 1
ATOM 4651 C C . PRO B 1 238 ? -9.109 -35.969 10.469 1 39.59 238 PRO B C 1
ATOM 4653 O O . PRO B 1 238 ? -8.883 -37.188 10.586 1 39.59 238 PRO B O 1
ATOM 4656 N N . ASN B 1 239 ? -10.227 -35.531 11.344 1 40.16 239 ASN B N 1
ATOM 4657 C CA . ASN B 1 239 ? -11.156 -36.5 11.953 1 40.16 239 ASN B CA 1
ATOM 4658 C C . ASN B 1 239 ? -11.898 -37.312 10.891 1 40.16 239 ASN B C 1
ATOM 4660 O O . ASN B 1 239 ? -12.844 -38.031 11.211 1 40.16 239 ASN B O 1
ATOM 4664 N N . LYS B 1 240 ? -12.156 -36.875 9.68 1 43.88 240 LYS B N 1
ATOM 4665 C CA . LYS B 1 240 ? -12.961 -37.812 8.891 1 43.88 240 LYS B CA 1
ATOM 4666 C C . LYS B 1 240 ? -12.18 -39.062 8.578 1 43.88 240 LYS B C 1
ATOM 4668 O O . LYS B 1 240 ? -10.969 -39.031 8.367 1 43.88 240 LYS B O 1
ATOM 4673 N N . LYS B 1 241 ? -12.742 -40.25 8.953 1 38.62 241 LYS B N 1
ATOM 4674 C CA . LYS B 1 241 ? -12.344 -41.594 8.523 1 38.62 241 LYS B CA 1
ATOM 4675 C C . LYS B 1 241 ? -11.469 -41.531 7.277 1 38.62 241 LYS B C 1
ATOM 4677 O O . LYS B 1 241 ? -11.406 -40.5 6.602 1 38.62 241 LYS B O 1
ATOM 4682 N N . GLN B 1 242 ? -11.336 -42.719 6.469 1 38.12 242 GLN B N 1
ATOM 4683 C CA . GLN B 1 242 ? -10.508 -42.938 5.285 1 38.12 242 GLN B CA 1
ATOM 4684 C C . GLN B 1 242 ? -10.398 -41.656 4.453 1 38.12 242 GLN B C 1
ATOM 4686 O O . GLN B 1 242 ? -11.148 -40.688 4.676 1 38.12 242 GLN B O 1
ATOM 4691 N N . GLY B 1 243 ? -9.688 -41.625 3.068 1 41.19 243 GLY B N 1
ATOM 4692 C CA . GLY B 1 243 ? -9.312 -41 1.798 1 41.19 243 GLY B CA 1
ATOM 4693 C C . GLY B 1 243 ? -10.367 -40.062 1.254 1 41.19 243 GLY B C 1
ATOM 4694 O O . GLY B 1 243 ? -10.367 -39.75 0.062 1 41.19 243 GLY B O 1
ATOM 4695 N N . ALA B 1 244 ? -11.516 -40.031 1.687 1 44.94 244 ALA B N 1
ATOM 4696 C CA . ALA B 1 244 ? -12.555 -39.531 0.787 1 44.94 244 ALA B CA 1
ATOM 4697 C C . ALA B 1 244 ? -12.477 -38.031 0.637 1 44.94 244 ALA B C 1
ATOM 4699 O O . ALA B 1 244 ? -12.516 -37.281 1.629 1 44.94 244 ALA B O 1
ATOM 4700 N N . ARG B 1 245 ? -11.648 -37.5 -0.306 1 53.97 245 ARG B N 1
ATOM 4701 C CA . ARG B 1 245 ? -11.688 -36.156 -0.833 1 53.97 245 ARG B CA 1
ATOM 4702 C C . ARG B 1 245 ? -13.086 -35.562 -0.709 1 53.97 245 ARG B C 1
ATOM 4704 O O . ARG B 1 245 ? -14.062 -36.156 -1.147 1 53.97 245 ARG B O 1
ATOM 4711 N N . LYS B 1 246 ? -13.328 -34.844 0.338 1 62.75 246 LYS B N 1
ATOM 4712 C CA . LYS B 1 246 ? -14.625 -34.188 0.213 1 62.75 246 LYS B CA 1
ATOM 4713 C C . LYS B 1 246 ? -14.758 -33.5 -1.131 1 62.75 246 LYS B C 1
ATOM 4715 O O . LYS B 1 246 ? -13.938 -32.625 -1.467 1 62.75 246 LYS B O 1
ATOM 4720 N N . GLY B 1 247 ? -15.312 -34.188 -2.029 1 72.56 247 GLY B N 1
ATOM 4721 C CA . GLY B 1 247 ? -15.594 -33.594 -3.33 1 72.56 247 GLY B CA 1
ATOM 4722 C C . GLY B 1 247 ? -16.359 -32.281 -3.242 1 72.56 247 GLY B C 1
ATOM 4723 O O . GLY B 1 247 ? -16.766 -31.875 -2.154 1 72.56 247 GLY B O 1
ATOM 4724 N N . PRO B 1 248 ? -16.328 -31.547 -4.203 1 83.5 248 PRO B N 1
ATOM 4725 C CA . PRO B 1 248 ? -17.094 -30.297 -4.258 1 83.5 248 PRO B CA 1
ATOM 4726 C C . PRO B 1 248 ? -18.578 -30.5 -4.012 1 83.5 248 PRO B C 1
ATOM 4728 O O . PRO B 1 248 ? -19.109 -31.594 -4.258 1 83.5 248 PRO B O 1
ATOM 4731 N N . SER B 1 249 ? -19.188 -29.609 -3.371 1 84.25 249 SER B N 1
ATOM 4732 C CA . SER B 1 249 ? -20.641 -29.594 -3.184 1 84.25 249 SER B CA 1
ATOM 4733 C C . SER B 1 249 ? -21.297 -28.562 -4.098 1 84.25 249 SER B C 1
ATOM 4735 O O . SER B 1 249 ? -20.656 -27.594 -4.512 1 84.25 249 SER B O 1
ATOM 4737 N N . VAL B 1 250 ? -22.562 -28.906 -4.352 1 86.88 250 VAL B N 1
ATOM 4738 C CA . VAL B 1 250 ? -23.312 -27.938 -5.145 1 86.88 250 VAL B CA 1
ATOM 4739 C C . VAL B 1 250 ? -23.359 -26.594 -4.422 1 86.88 250 VAL B C 1
ATOM 4741 O O . VAL B 1 250 ? -23.625 -26.547 -3.217 1 86.88 250 VAL B O 1
ATOM 4744 N N . GLY B 1 251 ? -22.969 -25.562 -5.137 1 84.06 251 GLY B N 1
ATOM 4745 C CA . GLY B 1 251 ? -22.938 -24.234 -4.539 1 84.06 251 GLY B CA 1
ATOM 4746 C C . GLY B 1 251 ? -21.531 -23.734 -4.242 1 84.06 251 GLY B C 1
ATOM 4747 O O . GLY B 1 251 ? -21.328 -22.547 -3.965 1 84.06 251 GLY B O 1
ATOM 4748 N N . ASP B 1 252 ? -20.609 -24.656 -4.391 1 85.88 252 ASP B N 1
ATOM 4749 C CA . ASP B 1 252 ? -19.234 -24.266 -4.137 1 85.88 252 ASP B CA 1
ATOM 4750 C C . ASP B 1 252 ? -18.641 -23.531 -5.332 1 85.88 252 ASP B C 1
ATOM 4752 O O . ASP B 1 252 ? -18.906 -23.875 -6.48 1 85.88 252 ASP B O 1
ATOM 4756 N N . VAL B 1 253 ? -17.938 -22.547 -4.98 1 90.38 253 VAL B N 1
ATOM 4757 C CA . VAL B 1 253 ? -17.078 -21.953 -6 1 90.38 253 VAL B CA 1
ATOM 4758 C C . VAL B 1 253 ? -15.727 -22.672 -6.012 1 90.38 253 VAL B C 1
ATOM 4760 O O . VAL B 1 253 ? -15.086 -22.812 -4.969 1 90.38 253 VAL B O 1
ATOM 4763 N N . VAL B 1 254 ? -15.336 -23.156 -7.176 1 90.94 254 VAL B N 1
ATOM 4764 C CA . VAL B 1 254 ? -14.117 -23.953 -7.273 1 90.94 254 VAL B CA 1
ATOM 4765 C C . VAL B 1 254 ? -13.203 -23.359 -8.344 1 90.94 254 VAL B C 1
ATOM 4767 O O . VAL B 1 254 ? -13.648 -22.594 -9.203 1 90.94 254 VAL B O 1
ATOM 4770 N N . LEU B 1 255 ? -11.922 -23.688 -8.172 1 92.25 255 LEU B N 1
ATOM 4771 C CA . LEU B 1 255 ? -10.938 -23.359 -9.195 1 92.25 255 LEU B CA 1
ATOM 4772 C C . LEU B 1 255 ? -10.797 -24.516 -10.188 1 92.25 255 LEU B C 1
ATOM 4774 O O . LEU B 1 255 ? -10.617 -25.672 -9.789 1 92.25 255 LEU B O 1
ATOM 4778 N N . MET B 1 256 ? -10.945 -24.219 -11.43 1 91.31 256 MET B N 1
ATOM 4779 C CA . MET B 1 256 ? -10.789 -25.25 -12.469 1 91.31 256 MET B CA 1
ATOM 4780 C C . MET B 1 256 ? -9.344 -25.312 -12.953 1 91.31 256 MET B C 1
ATOM 4782 O O . MET B 1 256 ? -8.766 -24.281 -13.336 1 91.31 256 MET B O 1
ATOM 4786 N N . LYS B 1 257 ? -8.82 -26.469 -12.906 1 89.44 257 LYS B N 1
ATOM 4787 C CA . LYS B 1 257 ? -7.457 -26.656 -13.391 1 89.44 257 LYS B CA 1
ATOM 4788 C C . LYS B 1 257 ? -7.379 -26.422 -14.898 1 89.44 257 LYS B C 1
ATOM 4790 O O . LYS B 1 257 ? -8.117 -27.031 -15.664 1 89.44 257 LYS B O 1
ATOM 4795 N N . GLN B 1 258 ? -6.691 -25.422 -15.289 1 85.38 258 GLN B N 1
ATOM 4796 C CA . GLN B 1 258 ? -6.449 -25.094 -16.688 1 85.38 258 GLN B CA 1
ATOM 4797 C C . GLN B 1 258 ? -4.977 -24.766 -16.922 1 85.38 258 GLN B C 1
ATOM 4799 O O . GLN B 1 258 ? -4.34 -24.109 -16.109 1 85.38 258 GLN B O 1
ATOM 4804 N N . GLU B 1 259 ? -4.492 -25.312 -18 1 82.44 259 GLU B N 1
ATOM 4805 C CA . GLU B 1 259 ? -3.1 -25.047 -18.344 1 82.44 259 GLU B CA 1
ATOM 4806 C C . GLU B 1 259 ? -2.951 -23.672 -19 1 82.44 259 GLU B C 1
ATOM 4808 O O . GLU B 1 259 ? -3.871 -23.203 -19.672 1 82.44 259 GLU B O 1
ATOM 4813 N N . ASN B 1 260 ? -1.924 -22.984 -18.797 1 80.62 260 ASN B N 1
ATOM 4814 C CA . ASN B 1 260 ? -1.484 -21.766 -19.469 1 80.62 260 ASN B CA 1
ATOM 4815 C C . ASN B 1 260 ? -2.475 -20.625 -19.266 1 80.62 260 ASN B C 1
ATOM 4817 O O . ASN B 1 260 ? -2.871 -19.969 -20.219 1 80.62 260 ASN B O 1
ATOM 4821 N N . THR B 1 261 ? -2.906 -20.422 -18.094 1 83.69 261 THR B N 1
ATOM 4822 C CA . THR B 1 261 ? -3.76 -19.281 -17.766 1 83.69 261 THR B CA 1
ATOM 4823 C C . THR B 1 261 ? -2.943 -18 -17.688 1 83.69 261 THR B C 1
ATOM 4825 O O . THR B 1 261 ? -1.821 -18 -17.188 1 83.69 261 THR B O 1
ATOM 4828 N N . PRO B 1 262 ? -3.486 -16.938 -18.344 1 82.19 262 PRO B N 1
ATOM 4829 C CA . PRO B 1 262 ? -2.793 -15.656 -18.203 1 82.19 262 PRO B CA 1
ATOM 4830 C C . PRO B 1 262 ? -2.584 -15.25 -16.75 1 82.19 262 PRO B C 1
ATOM 4832 O O . PRO B 1 262 ? -3.271 -15.75 -15.852 1 82.19 262 PRO B O 1
ATOM 4835 N N . ARG B 1 263 ? -1.604 -14.414 -16.578 1 85.62 263 ARG B N 1
ATOM 4836 C CA . ARG B 1 263 ? -1.22 -13.984 -15.242 1 85.62 263 ARG B CA 1
ATOM 4837 C C . ARG B 1 263 ? -2.42 -13.438 -14.477 1 85.62 263 ARG B C 1
ATOM 4839 O O . ARG B 1 263 ? -3.221 -12.68 -15.023 1 85.62 263 ARG B O 1
ATOM 4846 N N . SER B 1 264 ? -2.514 -13.852 -13.289 1 84.19 264 SER B N 1
ATOM 4847 C CA . SER B 1 264 ? -3.486 -13.391 -12.297 1 84.19 264 SER B CA 1
ATOM 4848 C C . SER B 1 264 ? -4.91 -13.734 -12.727 1 84.19 264 SER B C 1
ATOM 4850 O O . SER B 1 264 ? -5.871 -13.164 -12.203 1 84.19 264 SER B O 1
ATOM 4852 N N . ARG B 1 265 ? -5.059 -14.57 -13.703 1 84.12 265 ARG B N 1
ATOM 4853 C CA . ARG B 1 265 ? -6.371 -15.086 -14.078 1 84.12 265 ARG B CA 1
ATOM 4854 C C . ARG B 1 265 ? -6.617 -16.453 -13.461 1 84.12 265 ARG B C 1
ATOM 4856 O O . ARG B 1 265 ? -5.809 -17.375 -13.633 1 84.12 265 ARG B O 1
ATOM 4863 N N . TRP B 1 266 ? -7.699 -16.547 -12.797 1 89 266 TRP B N 1
ATOM 4864 C CA . TRP B 1 266 ? -8.07 -17.781 -12.109 1 89 266 TRP B CA 1
ATOM 4865 C C . TRP B 1 266 ? -9.391 -18.328 -12.633 1 89 266 TRP B C 1
ATOM 4867 O O . TRP B 1 266 ? -10.445 -17.719 -12.43 1 89 266 TRP B O 1
ATOM 4877 N N . PRO B 1 267 ? -9.359 -19.375 -13.391 1 90.12 267 PRO B N 1
ATOM 4878 C CA . PRO B 1 267 ? -10.609 -19.953 -13.875 1 90.12 267 PRO B CA 1
ATOM 4879 C C . PRO B 1 267 ? -11.484 -20.5 -12.75 1 90.12 267 PRO B C 1
ATOM 4881 O O . PRO B 1 267 ? -11.227 -21.594 -12.234 1 90.12 267 PRO B O 1
ATOM 4884 N N . LEU B 1 268 ? -12.492 -19.719 -12.484 1 91.25 268 LEU B N 1
ATOM 4885 C CA . LEU B 1 268 ? -13.406 -20.078 -11.398 1 91.25 268 LEU B CA 1
ATOM 4886 C C . LEU B 1 268 ? -14.734 -20.578 -11.953 1 91.25 268 LEU B C 1
ATOM 4888 O O . LEU B 1 268 ? -15.109 -20.25 -13.078 1 91.25 268 LEU B O 1
ATOM 4892 N N . GLY B 1 269 ? -15.406 -21.422 -11.18 1 90.12 269 GLY B N 1
ATOM 4893 C CA . GLY B 1 269 ? -16.719 -21.953 -11.523 1 90.12 269 GLY B CA 1
ATOM 4894 C C . GLY B 1 269 ? -17.562 -22.266 -10.312 1 90.12 269 GLY B C 1
ATOM 4895 O O . GLY B 1 269 ? -17.047 -22.625 -9.258 1 90.12 269 GLY B O 1
ATOM 4896 N N . LEU B 1 270 ? -18.797 -22.109 -10.555 1 90.31 270 LEU B N 1
ATOM 4897 C CA . LEU B 1 270 ? -19.781 -22.484 -9.547 1 90.31 270 LEU B CA 1
ATOM 4898 C C . LEU B 1 270 ? -20.312 -23.891 -9.805 1 90.31 270 LEU B C 1
ATOM 4900 O O . LEU B 1 270 ? -20.812 -24.188 -10.891 1 90.31 270 LEU B O 1
ATOM 4904 N N . VAL B 1 271 ? -20.203 -24.703 -8.812 1 90.19 271 VAL B N 1
ATOM 4905 C CA . VAL B 1 271 ? -20.719 -26.062 -8.961 1 90.19 271 VAL B CA 1
ATOM 4906 C C . VAL B 1 271 ? -22.25 -26.047 -8.898 1 90.19 271 VAL B C 1
ATOM 4908 O O . VAL B 1 271 ? -22.828 -25.672 -7.875 1 90.19 271 VAL B O 1
ATOM 4911 N N . ILE B 1 272 ? -22.828 -26.406 -9.906 1 90.25 272 ILE B N 1
ATOM 4912 C CA . ILE B 1 272 ? -24.281 -26.344 -9.953 1 90.25 272 ILE B CA 1
ATOM 4913 C C . ILE B 1 272 ? -24.859 -27.75 -9.914 1 90.25 272 ILE B C 1
ATOM 4915 O O . ILE B 1 272 ? -26.047 -27.922 -9.617 1 90.25 272 ILE B O 1
ATOM 4919 N N . GLY B 1 273 ? -24.047 -28.734 -10.219 1 91.38 273 GLY B N 1
ATOM 4920 C CA . GLY B 1 273 ? -24.531 -30.109 -10.18 1 91.38 273 GLY B CA 1
ATOM 4921 C C . GLY B 1 273 ? -23.406 -31.125 -10.109 1 91.38 273 GLY B C 1
ATOM 4922 O O . GLY B 1 273 ? -22.297 -30.859 -10.539 1 91.38 273 GLY B O 1
ATOM 4923 N N . LEU B 1 274 ? -23.75 -32.219 -9.469 1 91.69 274 LEU B N 1
ATOM 4924 C CA . LEU B 1 274 ? -22.828 -33.375 -9.406 1 91.69 274 LEU B CA 1
ATOM 4925 C C . LEU B 1 274 ? -23.375 -34.562 -10.164 1 91.69 274 LEU B C 1
ATOM 4927 O O . LEU B 1 274 ? -24.562 -34.875 -10.062 1 91.69 274 LEU B O 1
ATOM 4931 N N . ASN B 1 275 ? -22.531 -35.094 -10.961 1 88.44 275 ASN B N 1
ATOM 4932 C CA . ASN B 1 275 ? -22.953 -36.25 -11.75 1 88.44 275 ASN B CA 1
ATOM 4933 C C . ASN B 1 275 ? -22.562 -37.562 -11.07 1 88.44 275 ASN B C 1
ATOM 4935 O O . ASN B 1 275 ? -21.375 -37.812 -10.844 1 88.44 275 ASN B O 1
ATOM 4939 N N . LYS B 1 276 ? -23.531 -38.25 -10.734 1 83.75 276 LYS B N 1
ATOM 4940 C CA . LYS B 1 276 ? -23.312 -39.531 -10.094 1 83.75 276 LYS B CA 1
ATOM 4941 C C . LYS B 1 276 ? -23.047 -40.625 -11.133 1 83.75 276 LYS B C 1
ATOM 4943 O O . LYS B 1 276 ? -23.75 -40.719 -12.141 1 83.75 276 LYS B O 1
ATOM 4948 N N . SER B 1 277 ? -21.938 -41.281 -10.938 1 81.81 277 SER B N 1
ATOM 4949 C CA . SER B 1 277 ? -21.641 -42.406 -11.82 1 81.81 277 SER B CA 1
ATOM 4950 C C . SER B 1 277 ? -22.438 -43.625 -11.43 1 81.81 277 SER B C 1
ATOM 4952 O O . SER B 1 277 ? -23.172 -43.625 -10.438 1 81.81 277 SER B O 1
ATOM 4954 N N . THR B 1 278 ? -22.438 -44.656 -12.234 1 81.81 278 THR B N 1
ATOM 4955 C CA . THR B 1 278 ? -23.172 -45.906 -12.07 1 81.81 278 THR B CA 1
ATOM 4956 C C . THR B 1 278 ? -22.812 -46.594 -10.742 1 81.81 278 THR B C 1
ATOM 4958 O O . THR B 1 278 ? -23.641 -47.281 -10.141 1 81.81 278 THR B O 1
ATOM 4961 N N . ASP B 1 279 ? -21.656 -46.344 -10.281 1 82.38 279 ASP B N 1
ATOM 4962 C CA . ASP B 1 279 ? -21.188 -46.969 -9.047 1 82.38 279 ASP B CA 1
ATOM 4963 C C . ASP B 1 279 ? -21.547 -46.094 -7.84 1 82.38 279 ASP B C 1
ATOM 4965 O O . ASP B 1 279 ? -21.203 -46.438 -6.703 1 82.38 279 ASP B O 1
ATOM 4969 N N . GLY B 1 280 ? -22.219 -44.938 -8.039 1 77.25 280 GLY B N 1
ATOM 4970 C CA . GLY B 1 280 ? -22.656 -44.094 -6.945 1 77.25 280 GLY B CA 1
ATOM 4971 C C . GLY B 1 280 ? -21.641 -43.031 -6.594 1 77.25 280 GLY B C 1
ATOM 4972 O O . GLY B 1 280 ? -21.922 -42.156 -5.762 1 77.25 280 GLY B O 1
ATOM 4973 N N . ALA B 1 281 ? -20.5 -43.219 -7.273 1 79.44 281 ALA B N 1
ATOM 4974 C CA . ALA B 1 281 ? -19.469 -42.219 -6.941 1 79.44 281 ALA B CA 1
ATOM 4975 C C . ALA B 1 281 ? -19.578 -40.969 -7.809 1 79.44 281 ALA B C 1
ATOM 4977 O O . ALA B 1 281 ? -20.078 -41.062 -8.938 1 79.44 281 ALA B O 1
ATOM 4978 N N . TYR B 1 282 ? -19.344 -39.844 -7.285 1 83.56 282 TYR B N 1
ATOM 4979 C CA . TYR B 1 282 ? -19.328 -38.594 -8.031 1 83.56 282 TYR B CA 1
ATOM 4980 C C . TYR B 1 282 ? -17.984 -38.406 -8.711 1 83.56 282 TYR B C 1
ATOM 4982 O O . TYR B 1 282 ? -16.953 -38.312 -8.039 1 83.56 282 TYR B O 1
ATOM 4990 N N . ARG B 1 283 ? -17.953 -38.5 -10.07 1 84.5 283 ARG B N 1
ATOM 4991 C CA . ARG B 1 283 ? -16.672 -38.375 -10.773 1 84.5 283 ARG B CA 1
ATOM 4992 C C . ARG B 1 283 ? -16.625 -37.094 -11.594 1 84.5 283 ARG B C 1
ATOM 4994 O O . ARG B 1 283 ? -15.547 -36.656 -12.008 1 84.5 283 ARG B O 1
ATOM 5001 N N . SER B 1 284 ? -17.828 -36.562 -11.867 1 90.94 284 SER B N 1
ATOM 5002 C CA . SER B 1 284 ? -17.875 -35.312 -12.641 1 90.94 284 SER B CA 1
ATOM 5003 C C . SER B 1 284 ? -18.891 -34.344 -12.062 1 90.94 284 SER B C 1
ATOM 5005 O O . SER B 1 284 ? -19.766 -34.75 -11.297 1 90.94 284 SER B O 1
ATOM 5007 N N . ALA B 1 285 ? -18.641 -33.094 -12.344 1 92.75 285 ALA B N 1
ATOM 5008 C CA . ALA B 1 285 ? -19.531 -32.031 -11.875 1 92.75 285 ALA B CA 1
ATOM 5009 C C . ALA B 1 285 ? -19.812 -31.016 -12.984 1 92.75 285 ALA B C 1
ATOM 5011 O O . ALA B 1 285 ? -19 -30.859 -13.898 1 92.75 285 ALA B O 1
ATOM 5012 N N . GLN B 1 286 ? -20.984 -30.5 -12.867 1 94.38 286 GLN B N 1
ATOM 5013 C CA . GLN B 1 286 ? -21.344 -29.375 -13.734 1 94.38 286 GLN B CA 1
ATOM 5014 C C . GLN B 1 286 ? -20.984 -28.047 -13.086 1 94.38 286 GLN B C 1
ATOM 5016 O O . GLN B 1 286 ? -21.391 -27.766 -11.953 1 94.38 286 GLN B O 1
ATOM 5021 N N . VAL B 1 287 ? -20.188 -27.312 -13.867 1 92.75 287 VAL B N 1
ATOM 5022 C CA . VAL B 1 287 ? -19.703 -26.047 -13.32 1 92.75 287 VAL B CA 1
ATOM 5023 C C . VAL B 1 287 ? -20.109 -24.891 -14.234 1 92.75 287 VAL B C 1
A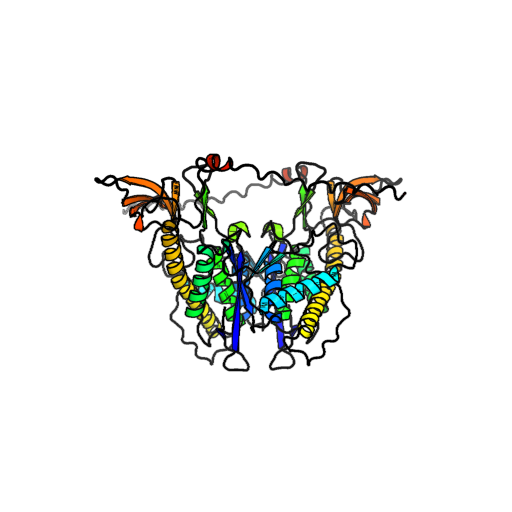TOM 5025 O O . VAL B 1 287 ? -19.953 -24.969 -15.453 1 92.75 287 VAL B O 1
ATOM 5028 N N . ARG B 1 288 ? -20.625 -23.828 -13.656 1 91.75 288 ARG B N 1
ATOM 5029 C CA . ARG B 1 288 ? -20.969 -22.609 -14.383 1 91.75 288 ARG B CA 1
ATOM 5030 C C . ARG B 1 288 ? -19.844 -21.578 -14.289 1 91.75 288 ARG B C 1
ATOM 5032 O O . ARG B 1 288 ? -19.438 -21.219 -13.188 1 91.75 288 ARG B O 1
ATOM 5039 N N . THR B 1 289 ? -19.422 -21.172 -15.414 1 88.25 289 THR B N 1
ATOM 5040 C CA . THR B 1 289 ? -18.328 -20.203 -15.445 1 88.25 289 THR B CA 1
ATOM 5041 C C . THR B 1 289 ? -18.875 -18.781 -15.328 1 88.25 289 THR B C 1
ATOM 5043 O O . THR B 1 289 ? -20.094 -18.578 -15.32 1 88.25 289 THR B O 1
ATOM 5046 N N . SER B 1 290 ? -17.906 -17.812 -15.227 1 76.5 290 SER B N 1
ATOM 5047 C CA . SER B 1 290 ? -18.297 -16.422 -15.117 1 76.5 290 SER B CA 1
ATOM 5048 C C . SER B 1 290 ? -19.016 -15.945 -16.375 1 76.5 290 SER B C 1
ATOM 5050 O O . SER B 1 290 ? -19.797 -14.984 -16.328 1 76.5 290 SER B O 1
ATOM 5052 N N . LYS B 1 291 ? -18.75 -16.609 -17.422 1 77.19 291 LYS B N 1
ATOM 5053 C CA . LYS B 1 291 ? -19.438 -16.281 -18.672 1 77.19 291 LYS B CA 1
ATOM 5054 C C . LYS B 1 291 ? -20.766 -17 -18.781 1 77.19 291 LYS B C 1
ATOM 5056 O O . LYS B 1 291 ? -21.359 -17.078 -19.859 1 77.19 291 LYS B O 1
ATOM 5061 N N . ASN B 1 292 ? -21.156 -17.609 -17.781 1 82.38 292 ASN B N 1
ATOM 5062 C CA . ASN B 1 292 ? -22.422 -18.312 -17.688 1 82.38 292 ASN B CA 1
ATOM 5063 C C . ASN B 1 292 ? -22.469 -19.531 -18.609 1 82.38 292 ASN B C 1
ATOM 5065 O O . ASN B 1 292 ? -23.531 -19.938 -19.062 1 82.38 292 ASN B O 1
ATOM 5069 N N . THR B 1 293 ? -21.328 -19.984 -18.938 1 89.75 293 THR B N 1
ATOM 5070 C CA . THR B 1 293 ? -21.234 -21.234 -19.656 1 89.75 293 THR B CA 1
ATOM 5071 C C . THR B 1 293 ? -21.109 -22.406 -18.688 1 89.75 293 THR B C 1
ATOM 5073 O O . THR B 1 293 ? -20.438 -22.312 -17.672 1 89.75 293 THR B O 1
ATOM 5076 N N . ILE B 1 294 ? -21.875 -23.453 -19.047 1 92.12 294 ILE B N 1
ATOM 5077 C CA . ILE B 1 294 ? -21.859 -24.641 -18.203 1 92.12 294 ILE B CA 1
ATOM 5078 C C . ILE B 1 294 ? -20.875 -25.656 -18.781 1 92.12 294 ILE B C 1
ATOM 5080 O O . ILE B 1 294 ? -20.953 -26 -19.953 1 92.12 294 ILE B O 1
ATOM 5084 N N . LEU B 1 295 ? -19.984 -26.031 -17.969 1 93.38 295 LEU B N 1
ATOM 5085 C CA . LEU B 1 295 ? -18.969 -27 -18.359 1 93.38 295 LEU B CA 1
ATOM 5086 C C . LEU B 1 295 ? -19.031 -28.25 -17.469 1 93.38 295 LEU B C 1
ATOM 5088 O O . LEU B 1 295 ? -19.328 -28.156 -16.281 1 93.38 295 LEU B O 1
ATOM 5092 N N . ASP B 1 296 ? -18.812 -29.375 -18.078 1 92.94 296 ASP B N 1
ATOM 5093 C CA . ASP B 1 296 ? -18.656 -30.625 -17.328 1 92.94 296 ASP B CA 1
ATOM 5094 C C . ASP B 1 296 ? -17.172 -30.922 -17.078 1 92.94 296 ASP B C 1
ATOM 5096 O O . ASP B 1 296 ? -16.391 -31.016 -18.016 1 92.94 296 ASP B O 1
ATOM 5100 N N . ARG B 1 297 ? -16.844 -30.969 -15.852 1 92.38 297 ARG B N 1
ATOM 5101 C CA . ARG B 1 297 ? -15.453 -31.219 -15.484 1 92.38 297 ARG B CA 1
ATOM 5102 C C . ARG B 1 297 ? -15.344 -32.375 -14.492 1 92.38 297 ARG B C 1
ATOM 5104 O O . ARG B 1 297 ? -16.266 -32.594 -13.695 1 92.38 297 ARG B O 1
ATOM 5111 N N . SER B 1 298 ? -14.25 -33.125 -14.648 1 90.94 298 SER B N 1
ATOM 5112 C CA . SER B 1 298 ? -13.961 -34.125 -13.656 1 90.94 298 SER B CA 1
ATOM 5113 C C . SER B 1 298 ? -13.688 -33.531 -12.289 1 90.94 298 SER B C 1
ATOM 5115 O O . SER B 1 298 ? -13.086 -32.438 -12.195 1 90.94 298 SER B O 1
ATOM 5117 N N . ILE B 1 299 ? -14.055 -34.125 -11.258 1 88.12 299 ILE B N 1
ATOM 5118 C CA . ILE B 1 299 ? -13.898 -33.625 -9.898 1 88.12 299 ILE B CA 1
ATOM 5119 C C . ILE B 1 299 ? -12.414 -33.375 -9.594 1 88.12 299 ILE B C 1
ATOM 5121 O O . ILE B 1 299 ? -12.062 -32.469 -8.859 1 88.12 299 ILE B O 1
ATOM 5125 N N . ASN B 1 300 ? -11.57 -34.188 -10.242 1 84.81 300 ASN B N 1
ATOM 5126 C CA . ASN B 1 300 ? -10.125 -34.062 -10.031 1 84.81 300 ASN B CA 1
ATOM 5127 C C . ASN B 1 300 ? -9.578 -32.75 -10.594 1 84.81 300 ASN B C 1
ATOM 5129 O O . ASN B 1 300 ? -8.477 -32.344 -10.242 1 84.81 300 ASN B O 1
ATOM 5133 N N . GLN B 1 301 ? -10.359 -32.156 -11.438 1 90 301 GLN B N 1
ATOM 5134 C CA . GLN B 1 301 ? -9.938 -30.891 -12.055 1 90 301 GLN B CA 1
ATOM 5135 C C . GLN B 1 301 ? -10.477 -29.688 -11.289 1 90 301 GLN B C 1
ATOM 5137 O O . GLN B 1 301 ? -10.219 -28.547 -11.656 1 90 301 GLN B O 1
ATOM 5142 N N . LEU B 1 302 ? -11.195 -30.016 -10.281 1 90.62 302 LEU B N 1
ATOM 5143 C CA . LEU B 1 302 ? -11.805 -28.969 -9.477 1 90.62 302 LEU B CA 1
ATOM 5144 C C . LEU B 1 302 ? -11.125 -28.859 -8.117 1 90.62 302 LEU B C 1
ATOM 5146 O O . LEU B 1 302 ? -11.031 -29.859 -7.387 1 90.62 302 LEU B O 1
ATOM 5150 N N . LEU B 1 303 ? -10.656 -27.688 -7.852 1 91.06 303 LEU B N 1
ATOM 5151 C CA . LEU B 1 303 ? -9.977 -27.453 -6.582 1 91.06 303 LEU B CA 1
ATOM 5152 C C . LEU B 1 303 ? -10.773 -26.5 -5.699 1 91.06 303 LEU B C 1
ATOM 5154 O O . LEU B 1 303 ? -11.25 -25.469 -6.168 1 91.06 303 LEU B O 1
ATOM 5158 N N . PRO B 1 304 ? -10.906 -26.844 -4.5 1 88.56 304 PRO B N 1
ATOM 5159 C CA . PRO B 1 304 ? -11.547 -25.891 -3.582 1 88.56 304 PRO B CA 1
ATOM 5160 C C . PRO B 1 304 ? -10.695 -24.656 -3.305 1 88.56 304 PRO B C 1
ATOM 5162 O O . PRO B 1 304 ? -9.469 -24.703 -3.473 1 88.56 304 PRO B O 1
ATOM 5165 N N . LEU B 1 305 ? -11.336 -23.656 -2.893 1 89.88 305 LEU B N 1
ATOM 5166 C CA . LEU B 1 305 ? -10.609 -22.469 -2.463 1 89.88 305 LEU B CA 1
ATOM 5167 C C . LEU B 1 305 ? -10.016 -22.672 -1.073 1 89.88 305 LEU B C 1
ATOM 5169 O O . LEU B 1 305 ? -10.242 -23.703 -0.439 1 89.88 305 LEU B O 1
ATOM 5173 N N . GLU B 1 306 ? -9.227 -21.703 -0.645 1 86.69 306 GLU B N 1
ATOM 5174 C CA . GLU B 1 306 ? -8.492 -21.859 0.605 1 86.69 306 GLU B CA 1
ATOM 5175 C C . GLU B 1 306 ? -9.438 -22.047 1.788 1 86.69 306 GLU B C 1
ATOM 5177 O O . GLU B 1 306 ? -9.172 -22.844 2.682 1 86.69 306 GLU B O 1
ATOM 5182 N N . ILE B 1 307 ? -10.508 -21.188 1.782 1 80.06 307 ILE B N 1
ATOM 5183 C CA . ILE B 1 307 ? -11.453 -21.203 2.893 1 80.06 307 ILE B CA 1
ATOM 5184 C C . ILE B 1 307 ? -12.852 -21.516 2.373 1 80.06 307 ILE B C 1
ATOM 5186 O O . ILE B 1 307 ? -13.328 -20.891 1.422 1 80.06 307 ILE B O 1
ATOM 5190 N N . THR B 1 308 ? -13.367 -22.609 2.857 1 70 308 THR B N 1
ATOM 5191 C CA . THR B 1 308 ? -14.719 -22.969 2.449 1 70 308 THR B CA 1
ATOM 5192 C C . THR B 1 308 ? -15.758 -22.266 3.307 1 70 308 THR B C 1
ATOM 5194 O O . THR B 1 308 ? -15.594 -22.141 4.523 1 70 308 THR B O 1
ATOM 5197 N N . ALA B 1 309 ? -16.594 -21.516 2.639 1 57.84 309 ALA B N 1
ATOM 5198 C CA . ALA B 1 309 ? -17.672 -20.844 3.361 1 57.84 309 ALA B CA 1
ATOM 5199 C C . ALA B 1 309 ? -18.516 -21.828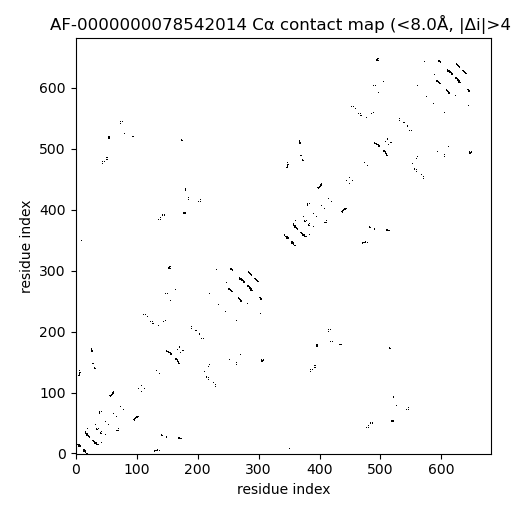 4.16 1 57.84 309 ALA B C 1
ATOM 5201 O O . ALA B 1 309 ? -18.828 -22.922 3.674 1 57.84 309 ALA B O 1
ATOM 5202 N N . ALA B 1 310 ? -18.391 -21.875 5.629 1 50.62 310 ALA B N 1
ATOM 5203 C CA . ALA B 1 310 ? -19.203 -22.734 6.473 1 50.62 310 ALA B CA 1
ATOM 5204 C C . ALA B 1 310 ? -20.688 -22.641 6.105 1 50.62 310 ALA B C 1
ATOM 5206 O O . ALA B 1 310 ? -21.203 -21.531 5.941 1 50.62 310 ALA B O 1
ATOM 5207 N N . THR B 1 311 ? -21.188 -23.469 5.508 1 47.03 311 THR B N 1
ATOM 5208 C CA . THR B 1 311 ? -22.641 -23.5 5.395 1 47.03 311 THR B CA 1
ATOM 5209 C C . THR B 1 311 ? -23.297 -23.438 6.77 1 47.03 311 THR B C 1
ATOM 5211 O O . THR B 1 311 ? -22.703 -23.891 7.762 1 47.03 311 THR B O 1
ATOM 5214 N N . GLU B 1 312 ? -24.344 -22.609 7.062 1 43.62 312 GLU B N 1
ATOM 5215 C CA . GLU B 1 312 ? -25.172 -22.469 8.266 1 43.62 312 GLU B CA 1
ATOM 5216 C C . GLU B 1 312 ? -25.281 -23.781 9.008 1 43.62 312 GLU B C 1
ATOM 5218 O O . GLU B 1 312 ? -25.469 -23.797 10.227 1 43.62 312 GLU B O 1
ATOM 5223 N N . GLU B 1 313 ? -25.25 -24.953 8.531 1 40.81 313 GLU B N 1
ATOM 5224 C CA . GLU B 1 313 ? -25.641 -26.125 9.305 1 40.81 313 GLU B CA 1
ATOM 5225 C C . GLU B 1 313 ? -24.547 -26.516 10.289 1 40.81 313 GLU B C 1
ATOM 5227 O O . GLU B 1 313 ? -24.844 -26.969 11.398 1 40.81 313 GLU B O 1
ATOM 5232 N N . THR B 1 314 ? -23.344 -26.516 10.031 1 41.28 314 THR B N 1
ATOM 5233 C CA . THR B 1 314 ? -22.344 -27.062 10.953 1 41.28 314 THR B CA 1
ATOM 5234 C C . THR B 1 314 ? -22.031 -26.078 12.07 1 41.28 314 THR B C 1
ATOM 5236 O O . THR B 1 314 ? -21.266 -26.375 12.984 1 41.28 314 THR B O 1
ATOM 5239 N N . ALA B 1 315 ? -22.219 -24.844 11.906 1 36.5 315 ALA B N 1
ATOM 5240 C CA . ALA B 1 315 ? -21.891 -23.875 12.961 1 36.5 315 ALA B CA 1
ATOM 5241 C C . ALA B 1 315 ? -22.766 -24.094 14.188 1 36.5 315 ALA B C 1
ATOM 5243 O O . ALA B 1 315 ? -22.5 -23.562 15.258 1 36.5 315 ALA B O 1
ATOM 5244 N N . LYS B 1 316 ? -23.984 -24.562 14.086 1 38.47 316 LYS B N 1
ATOM 5245 C CA . LYS B 1 316 ? -24.812 -24.688 15.289 1 38.47 316 LYS B CA 1
ATOM 5246 C C . LYS B 1 316 ? -24.266 -25.766 16.219 1 38.47 316 LYS B C 1
ATOM 5248 O O . LYS B 1 316 ? -24.734 -25.906 17.344 1 38.47 316 LYS B O 1
ATOM 5253 N N . GLY B 1 317 ? -23.547 -26.781 15.727 1 34.09 317 GLY B N 1
ATOM 5254 C CA . GLY B 1 317 ? -23.281 -27.859 16.672 1 34.09 317 GLY B CA 1
ATOM 5255 C C . GLY B 1 317 ? -22.234 -27.516 17.703 1 34.09 317 GLY B C 1
ATOM 5256 O O . GLY B 1 317 ? -22.203 -28.109 18.781 1 34.09 317 GLY B O 1
ATOM 5257 N N . THR B 1 318 ? -21.062 -27 17.266 1 35.81 318 THR B N 1
ATOM 5258 C CA . THR B 1 318 ? -20.016 -27.031 18.281 1 35.81 318 THR B CA 1
ATOM 5259 C C . THR B 1 318 ? -20.141 -25.859 19.234 1 35.81 318 THR B C 1
ATOM 5261 O O . THR B 1 318 ? -19.219 -25.578 20.016 1 35.81 318 THR B O 1
ATOM 5264 N N . SER B 1 319 ? -21.203 -25.062 19.078 1 34.56 319 SER B N 1
ATOM 5265 C CA . SER B 1 319 ? -21.266 -23.953 20.031 1 34.56 319 SER B CA 1
ATOM 5266 C C . SER B 1 319 ? -21.375 -24.453 21.453 1 34.56 319 SER B C 1
ATOM 5268 O O . SER B 1 319 ? -21.453 -23.656 22.391 1 34.56 319 SER B O 1
ATOM 5270 N N . THR B 1 320 ? -21.734 -25.781 21.562 1 35.19 320 THR B N 1
ATOM 5271 C CA . THR B 1 320 ? -22.016 -26.094 22.953 1 35.19 320 THR B CA 1
ATOM 5272 C C . THR B 1 320 ? -20.734 -26.172 23.766 1 35.19 320 THR B C 1
ATOM 5274 O O . THR B 1 320 ? -20.719 -26.734 24.875 1 35.19 320 THR B O 1
ATOM 5277 N N . GLY B 1 321 ? -19.578 -25.969 23.141 1 32.69 321 GLY B N 1
ATOM 5278 C CA . GLY B 1 321 ? -18.562 -26.141 24.156 1 32.69 321 GLY B CA 1
ATOM 5279 C C . GLY B 1 321 ? -18.703 -25.141 25.297 1 32.69 321 GLY B C 1
ATOM 5280 O O . GLY B 1 321 ? -19.328 -24.094 25.141 1 32.69 321 GLY B O 1
ATOM 5281 N N . PRO B 1 322 ? -18.672 -25.547 26.531 1 33 322 PRO B N 1
ATOM 5282 C CA . PRO B 1 322 ? -18.922 -24.703 27.703 1 33 322 PRO B CA 1
ATOM 5283 C C . PRO B 1 322 ? -18.203 -23.359 27.625 1 33 322 PRO B C 1
ATOM 5285 O O . PRO B 1 322 ? -17.156 -23.25 26.984 1 33 322 PRO B O 1
ATOM 5288 N N . THR B 1 323 ? -18.922 -22.312 27.469 1 31.94 323 THR B N 1
ATOM 5289 C CA . THR B 1 323 ? -18.453 -20.938 27.609 1 31.94 323 THR B CA 1
ATOM 5290 C C . THR B 1 323 ? -17.344 -20.859 28.656 1 31.94 323 THR B C 1
ATOM 5292 O O . THR B 1 323 ? -17.516 -21.297 29.797 1 31.94 323 THR B O 1
ATOM 5295 N N . PRO B 1 324 ? -16.094 -20.969 28.141 1 29.69 324 PRO B N 1
ATOM 5296 C CA . PRO B 1 324 ? -15.094 -20.953 29.203 1 29.69 324 PRO B CA 1
ATOM 5297 C C . PRO B 1 324 ? -15.453 -19.984 30.328 1 29.69 324 PRO B C 1
ATOM 5299 O O . PRO B 1 324 ? -15.922 -18.875 30.062 1 29.69 324 PRO B O 1
ATOM 5302 N N . SER B 1 325 ? -15.961 -20.484 31.406 1 29.3 325 SER B N 1
ATOM 5303 C CA . SER B 1 325 ? -16.266 -19.766 32.625 1 29.3 325 SER B CA 1
ATOM 5304 C C . SER B 1 325 ? -15.172 -18.734 32.938 1 29.3 325 SER B C 1
ATOM 5306 O O . SER B 1 325 ? -13.984 -19.031 32.844 1 29.3 325 SER B O 1
ATOM 5308 N N . ARG B 1 326 ? -15.531 -17.5 32.562 1 27.98 326 ARG B N 1
ATOM 5309 C CA . ARG B 1 326 ? -14.672 -16.391 32.969 1 27.98 326 ARG B CA 1
ATOM 5310 C C . ARG B 1 326 ? -14.062 -16.625 34.344 1 27.98 326 ARG B C 1
ATOM 5312 O O . ARG B 1 326 ? -14.789 -16.797 35.312 1 27.98 326 ARG B O 1
ATOM 5319 N N . ILE B 1 327 ? -12.969 -17.359 34.344 1 29.83 327 ILE B N 1
ATOM 5320 C CA . ILE B 1 327 ? -12.289 -17.5 35.625 1 29.83 327 ILE B CA 1
ATOM 5321 C C . ILE B 1 327 ? -12.289 -16.156 36.375 1 29.83 327 ILE B C 1
ATOM 5323 O O . ILE B 1 327 ? -11.742 -15.172 35.875 1 29.83 327 ILE B O 1
ATOM 5327 N N . GLN B 1 328 ? -13.406 -15.867 37.031 1 28.2 328 GLN B N 1
ATOM 5328 C CA . GLN B 1 328 ? -13.508 -14.734 37.938 1 28.2 328 GLN B CA 1
ATOM 5329 C C . GLN B 1 328 ? -12.289 -14.672 38.875 1 28.2 328 GLN B C 1
ATOM 5331 O O . GLN B 1 328 ? -11.922 -15.664 39.5 1 28.2 328 GLN B O 1
ATOM 5336 N N . PRO B 1 329 ? -11.328 -13.766 38.469 1 26.61 329 PRO B N 1
ATOM 5337 C CA . PRO B 1 329 ? -10.195 -13.703 39.375 1 26.61 329 PRO B CA 1
ATOM 5338 C C . PRO B 1 329 ? -10.617 -13.719 40.844 1 26.61 329 PRO B C 1
ATOM 5340 O O . PRO B 1 329 ? -11.68 -13.195 41.188 1 26.61 329 PRO B O 1
ATOM 5343 N N . THR B 1 330 ? -10.352 -14.82 41.531 1 29.73 330 THR B N 1
ATOM 5344 C CA . THR B 1 330 ? -10.609 -14.977 42.938 1 29.73 330 THR B CA 1
ATOM 5345 C C . THR B 1 330 ? -10.211 -13.727 43.719 1 29.73 330 THR B C 1
ATOM 5347 O O . THR B 1 330 ? -9.125 -13.18 43.5 1 29.73 330 THR B O 1
ATOM 5350 N N . ARG B 1 331 ? -11.219 -12.891 44.094 1 26.48 331 ARG B N 1
ATOM 5351 C CA . ARG B 1 331 ? -11.031 -11.773 45.031 1 26.48 331 ARG B CA 1
ATOM 5352 C C . ARG B 1 331 ? -10.016 -12.133 46.125 1 26.48 331 ARG B C 1
ATOM 5354 O O . ARG B 1 331 ? -10.156 -13.156 46.781 1 26.48 331 ARG B O 1
ATOM 5361 N N . ALA B 1 332 ? -8.742 -11.711 45.875 1 25.88 332 ALA B N 1
ATOM 5362 C CA . ALA B 1 332 ? -7.75 -11.836 46.938 1 25.88 332 ALA B CA 1
ATOM 5363 C C . ALA B 1 332 ? -8.375 -11.594 48.312 1 25.88 332 ALA B C 1
ATOM 5365 O O . ALA B 1 332 ? -9.086 -10.602 48.5 1 25.88 332 ALA B O 1
ATOM 5366 N N . ALA B 1 333 ? -8.766 -12.617 49.031 1 25.16 333 ALA B N 1
ATOM 5367 C CA . ALA B 1 333 ? -9.195 -12.531 50.406 1 25.16 333 ALA B CA 1
ATOM 5368 C C . ALA B 1 333 ? -8.328 -11.547 51.188 1 25.16 333 ALA B C 1
ATOM 5370 O O . ALA B 1 333 ? -7.102 -11.539 51.062 1 25.16 333 ALA B O 1
ATOM 5371 N N . LYS B 1 334 ? -8.883 -10.367 51.562 1 26.23 334 LYS B N 1
ATOM 5372 C CA . LYS B 1 334 ? -8.336 -9.484 52.594 1 26.23 334 LYS B CA 1
ATOM 5373 C C . LYS B 1 334 ? -7.734 -10.281 53.75 1 26.23 334 LYS B C 1
ATOM 5375 O O . LYS B 1 334 ? -8.414 -11.109 54.344 1 26.23 334 LYS B O 1
ATOM 5380 N N . GLN B 1 335 ? -6.453 -10.703 53.531 1 23.53 335 GLN B N 1
ATOM 5381 C CA . GLN B 1 335 ? -5.762 -11.25 54.688 1 23.53 335 GLN B CA 1
ATOM 5382 C C . GLN B 1 335 ? -6.137 -10.5 55.969 1 23.53 335 GLN B C 1
ATOM 5384 O O . GLN B 1 335 ? -6.125 -9.266 56 1 23.53 335 GLN B O 1
ATOM 5389 N N . LYS B 1 336 ? -6.961 -11.117 56.781 1 27.78 336 LYS B N 1
ATOM 5390 C CA . LYS B 1 336 ? -7.238 -10.75 58.188 1 27.78 336 LYS B CA 1
ATOM 5391 C C . LYS B 1 336 ? -5.977 -10.258 58.875 1 27.78 336 LYS B C 1
ATOM 5393 O O . LYS B 1 336 ? -4.965 -10.961 58.906 1 27.78 336 LYS B O 1
ATOM 5398 N N . ARG B 1 337 ? -5.652 -8.898 58.719 1 23.45 337 ARG B N 1
ATOM 5399 C CA . ARG B 1 337 ? -4.703 -8.273 59.656 1 23.45 337 ARG B CA 1
ATOM 5400 C C . ARG B 1 337 ? -4.805 -8.891 61.031 1 23.45 337 ARG B C 1
ATOM 5402 O O . ARG B 1 337 ? -5.887 -8.93 61.625 1 23.45 337 ARG B O 1
ATOM 5409 N N . ALA B 1 338 ? -4.113 -10.023 61.281 1 23.47 338 ALA B N 1
ATOM 5410 C CA . ALA B 1 338 ? -3.838 -10.547 62.625 1 23.47 338 ALA B CA 1
ATOM 5411 C C . ALA B 1 338 ? -3.732 -9.422 63.656 1 23.47 338 ALA B C 1
ATOM 5413 O O . ALA B 1 338 ? -3.088 -8.398 63.406 1 23.47 338 ALA B O 1
ATOM 5414 N N . ASN B 1 339 ? -4.766 -9.312 64.438 1 24.06 339 ASN B N 1
ATOM 5415 C CA . ASN B 1 339 ? -4.82 -8.656 65.75 1 24.06 339 ASN B CA 1
ATOM 5416 C C . ASN B 1 339 ? -3.518 -8.836 66.562 1 24.06 339 ASN B C 1
ATOM 5418 O O . ASN B 1 339 ? -3.152 -9.953 66.875 1 24.06 339 ASN B O 1
ATOM 5422 N N . ARG B 1 340 ? -2.373 -8.352 66.062 1 21.94 340 ARG B N 1
ATOM 5423 C CA . ARG B 1 340 ? -1.272 -8.305 67 1 21.94 340 ARG B CA 1
ATOM 5424 C C . ARG B 1 340 ? -1.766 -7.895 68.375 1 21.94 340 ARG B C 1
ATOM 5426 O O . ARG B 1 340 ? -2.27 -6.785 68.562 1 21.94 340 ARG B O 1
ATOM 5433 N N . ASN B 1 341 ? -2.209 -8.93 69.062 1 21.95 341 ASN B N 1
ATOM 5434 C CA . ASN B 1 341 ? -1.916 -8.82 70.5 1 21.95 341 ASN B CA 1
ATOM 5435 C C . ASN B 1 341 ? -0.427 -8.602 70.75 1 21.95 341 ASN B C 1
ATOM 5437 O O . ASN B 1 341 ? 0.415 -9.258 70.125 1 21.95 341 ASN B O 1
#

Foldseek 3Di:
DDQAWEQDPVDLTATKDKDWDADPPLRAIDIDIFRDDALVRVLVRVVVVCVVQNDDLEAEDAPDPSVVVNVVCVVVVVVVVPPPDPVVPDPVPSDHHYDYDDPDDCVVPDQSVLLVVLLVVLLRVLPDHSPHHDVLVRVLVVLLSVLQQLDFFAWDDDPDLVDIDTDGSVCVRPVPDDSPCLQDPLPDQPDPDPPPPDPDPVVVVNSSNSSNRSNQSSQQSSVVSNQVSLLVVLQPPDPDPDRDSPFDDQSAKWFFADPPDPRSDTWIWGFHAFDADPVRDTQWTWTQTPVRDIDIDGSSRTGHHNDYDPDVPPVPPPVPDPPPPPPPPPPPPPPPPDDDD/DDQAWEQDPVDLTATKDKDWDADPPLRAIDIDIFRDDALVRVLVRVVVVCVVQNQDQEAEDAPDPSVVVNVVCCVVVVVVVPVPPPPPPDPPVSDHHYDYDDPDDCVVDDQSVLLVVLLVVLLRVLPDHSPHHDVLVRVLVVLLSVLQQLDFFAWDDDPDLVDIDTDGSVCVRPVPDDSPCLQDPLPDQPDPPVPPPDPDPVVVVNSSNSSNRSNQSSQQSSVVSNQVSLLCVLQPPDPDPDRDSPFDDQSAKWFFADPPDPRSDTWIWGFHAFDADPVRDTQWTWTQTPVRDIDIDGSSRTGHHNDYDPDVPPVVPPVPPPPPPPPPPPPPPPPPPPPPD

pLDDT: mean 70.56, std 22.18, range [21.86, 95.81]

Nearest PDB structures (foldseek):
  7pel-assembly1_E  TM=4.503E-01  e=1.628E-05  Simian T-lymphotropic virus 1
  6qbv-assembly2_D  TM=7.003E-01  e=1.010E-03  Human T-lymphotropic virus 2
  7ouf-assembly1_E  TM=3.694E-01  e=1.628E-05  Simian T-lymphotropic virus 1
  6qbt-assembly1_A  TM=6.804E-01  e=4.481E-03  Human T-lymphotropic virus 2
  6qbv-assembly1_A  TM=6.801E-01  e=5.969E-03  Human T-lymphotropic virus 2

Secondary structure (DSSP, 8-state):
---EEEB-SSSS-EEEEEEEEE-TTT--EEEEEESSSSHHHHHHHHHHHHHHH---SEEEE---HHHHHHHHHHHHHHHTTTSSS-TTSS-S----EEEEPPTT-TTS-HHHHHHHHHHHHHHHHHS-TTT-BHHHHHHHHHHHHHHHHTS--EEEE-SSTT-EEEE-GGGGT-TT-----------------TT--SS-HHHHHHHHHHHHHHHHHHHHHHHHHHHHHHHHHTT--SSS-SS------TT-EEEE--SSPPTT---EEEEEEEEE-TTS-EEEEEEEETTS-EEEEEGGGEEE-SS----HHHHTTGGGS--------------------/---EEEB-SSSS-EEEEEEEEE-TTT--EEEEEESSSSHHHHHHHHHHHHHHH---SEEEE---HHHHHHHHHHHHHHHTTTSS--TTSS------EEEEPPTT-TTS-HHHHHHHHHHHHHHHHHS-TTT-BHHHHHHHHHHHHHHHHTS--EEEE-SSTT-EEEE-GGGGT-TT-----------------TT--SS-HHHHHHHHHHHHHHHHHHHHHHHHHHHHHHHHHTT--SSS-SS---PPPTT-EEEE--SSPPTT---EEEEEEEEEPTTS-EEEEEEEETTS-EEEEEGGGEEE-SS----HHHHTTGGGS--------------------

Solvent-accessible surface area (backbone atoms only — not comparable to full-atom values): 39224 Å² total; per-residue (Å²): 90,69,80,38,51,22,31,41,95,87,44,82,64,38,60,28,31,36,48,79,46,70,39,88,84,54,64,30,55,46,65,36,76,26,71,48,93,43,39,57,40,47,50,43,42,50,50,34,46,23,35,74,66,21,41,52,64,66,41,78,39,63,80,46,64,51,50,54,52,40,47,48,51,52,45,45,51,49,44,72,42,58,77,66,82,67,84,57,75,52,66,90,51,49,58,45,44,75,46,65,53,58,98,77,41,72,80,69,40,65,63,61,57,46,50,52,47,40,50,51,51,22,48,63,74,29,56,58,76,58,67,34,30,64,70,54,46,49,30,46,46,34,42,50,30,34,47,64,18,59,39,72,34,31,54,42,82,43,96,46,92,86,42,70,46,71,40,26,25,37,46,74,48,26,67,82,57,36,75,34,64,76,74,52,61,85,63,78,81,66,76,80,64,82,83,50,79,50,92,38,75,65,34,43,50,45,52,50,47,52,50,45,48,31,49,50,47,24,43,58,49,31,50,54,49,50,53,50,48,40,54,49,55,60,62,62,68,75,85,61,69,84,87,70,58,74,66,88,48,73,72,36,61,28,38,46,73,66,83,88,60,59,82,84,54,73,54,49,27,36,25,73,37,75,40,67,42,96,86,68,48,72,54,33,28,35,27,34,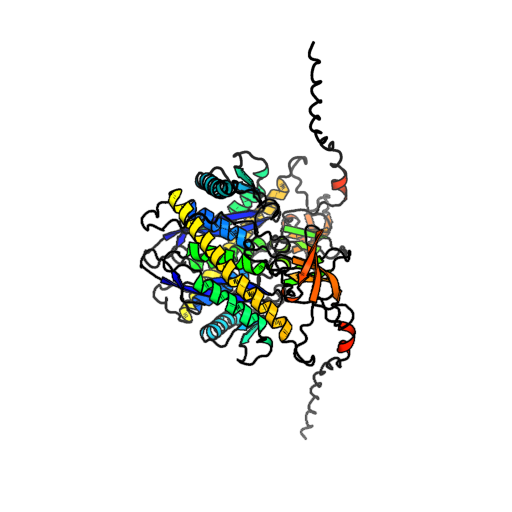31,90,82,70,45,77,42,81,42,46,48,90,40,48,28,58,44,80,44,73,68,78,59,79,74,66,66,69,65,70,66,71,59,76,71,78,69,73,77,65,76,76,73,79,73,79,76,77,80,77,78,88,124,90,69,80,39,51,23,30,42,95,86,43,82,63,37,59,27,31,38,48,77,48,71,38,87,82,53,64,29,56,46,64,36,74,25,73,46,94,43,40,56,40,48,48,44,42,49,50,33,44,23,33,73,64,21,42,53,66,65,42,76,38,63,79,47,66,51,50,54,51,39,48,47,51,52,44,47,49,48,45,68,38,56,76,65,85,72,86,62,70,75,62,70,53,46,60,46,44,78,46,65,54,58,98,79,42,73,80,69,40,66,64,60,57,46,51,52,47,40,49,52,52,22,48,64,73,30,58,58,76,58,67,34,31,64,71,54,45,49,29,47,44,34,41,50,32,35,46,64,19,58,40,73,33,31,53,44,81,43,97,46,92,86,42,71,45,70,41,26,24,38,45,73,46,26,67,83,58,35,76,32,72,76,74,54,62,85,63,77,81,66,77,80,64,82,83,49,79,48,94,37,74,65,34,43,50,44,52,51,50,51,50,47,49,32,50,50,46,25,44,56,50,30,50,55,50,49,52,50,48,40,55,49,54,61,64,62,68,74,86,64,72,85,87,71,56,75,64,86,48,73,71,36,60,27,37,46,73,67,83,87,59,60,84,86,54,74,56,49,27,36,26,73,38,73,41,67,44,96,85,67,47,71,55,33,28,34,27,34,32,90,82,69,45,77,40,81,40,46,48,89,42,49,28,60,44,81,45,74,67,78,57,79,72,68,64,69,63,68,66,68,56,73,69,77,70,73,76,66,76,74,74,76,70,77,73,73,76,72,76,79,121